Protein AF-A0A8D2LDP9-F1 (afdb_monomer)

Structure (mmCIF, N/CA/C/O backbone):
data_AF-A0A8D2LDP9-F1
#
_entry.id   AF-A0A8D2LDP9-F1
#
loop_
_atom_site.group_PDB
_atom_site.id
_atom_site.type_symbol
_atom_site.label_atom_id
_atom_site.label_alt_id
_atom_site.label_comp_id
_atom_site.label_asym_id
_atom_site.label_entity_id
_atom_site.label_seq_id
_atom_site.pdbx_PDB_ins_code
_atom_site.Cartn_x
_atom_site.Cartn_y
_atom_site.Cartn_z
_atom_site.occupancy
_atom_site.B_iso_or_equiv
_atom_site.auth_seq_id
_atom_site.auth_comp_id
_atom_site.auth_asym_id
_atom_site.auth_atom_id
_atom_site.pdbx_PDB_model_num
ATOM 1 N N . MET A 1 1 ? -21.041 -50.732 -31.479 1.00 42.28 1 MET A N 1
ATOM 2 C CA . MET A 1 1 ? -19.829 -50.685 -30.634 1.00 42.28 1 MET A CA 1
ATOM 3 C C . MET A 1 1 ? -20.111 -49.629 -29.570 1.00 42.28 1 MET A C 1
ATOM 5 O O . MET A 1 1 ? -20.142 -48.463 -29.919 1.00 42.28 1 MET A O 1
ATOM 9 N N . ALA A 1 2 ? -20.735 -49.959 -28.432 1.00 36.75 2 ALA A N 1
ATOM 10 C CA . ALA A 1 2 ? -20.134 -50.571 -27.230 1.00 36.75 2 ALA A CA 1
ATOM 11 C C . ALA A 1 2 ? -18.857 -49.814 -26.808 1.00 36.75 2 ALA A C 1
ATOM 13 O O . ALA A 1 2 ? -17.937 -49.764 -27.611 1.00 36.75 2 ALA A O 1
ATOM 14 N N . GLY A 1 3 ? -18.711 -49.204 -25.628 1.00 33.19 3 GLY A N 1
ATOM 15 C CA . GLY A 1 3 ? -19.531 -49.081 -24.415 1.00 33.19 3 GLY A CA 1
ATOM 16 C C . GLY A 1 3 ? -18.850 -48.074 -23.457 1.00 33.19 3 GLY A C 1
ATOM 17 O O . GLY A 1 3 ? -17.672 -47.798 -23.641 1.00 33.19 3 GLY A O 1
ATOM 18 N N . GLY A 1 4 ? -19.604 -47.431 -22.550 1.00 34.53 4 GLY A N 1
ATOM 19 C CA . GLY A 1 4 ? -19.414 -47.491 -21.078 1.00 34.53 4 GLY A CA 1
ATOM 20 C C . GLY A 1 4 ? -18.364 -46.499 -20.530 1.00 34.53 4 GLY A C 1
ATOM 21 O O . GLY A 1 4 ? -17.302 -46.373 -21.112 1.00 34.53 4 GLY A O 1
ATOM 22 N N . GLY A 1 5 ? -18.531 -45.742 -19.441 1.00 33.22 5 GLY A N 1
ATOM 23 C CA . GLY A 1 5 ? -19.572 -45.559 -18.417 1.00 33.22 5 GLY A CA 1
ATOM 24 C C . GLY A 1 5 ? -19.411 -44.138 -17.819 1.00 33.22 5 GLY A C 1
ATOM 25 O O . GLY A 1 5 ? -18.361 -43.525 -17.965 1.00 33.22 5 GLY A O 1
ATOM 26 N N . ALA A 1 6 ? -20.475 -43.450 -17.405 1.00 35.66 6 ALA A N 1
ATOM 27 C CA . ALA A 1 6 ? -21.166 -43.533 -16.112 1.00 35.66 6 ALA A CA 1
ATOM 28 C C . ALA A 1 6 ? -20.371 -42.983 -14.904 1.00 35.66 6 ALA A C 1
ATOM 30 O O . ALA A 1 6 ? -19.583 -43.696 -14.295 1.00 35.66 6 ALA A O 1
ATOM 31 N N . CYS A 1 7 ? -20.721 -41.766 -14.474 1.00 30.25 7 CYS A N 1
ATOM 32 C CA . CYS A 1 7 ? -21.091 -41.490 -13.083 1.00 30.25 7 CYS A CA 1
ATOM 33 C C . CYS A 1 7 ? -22.123 -40.344 -13.041 1.00 30.25 7 CYS A C 1
ATOM 35 O O . CYS A 1 7 ? -21.885 -39.222 -13.477 1.00 30.25 7 CYS A O 1
ATOM 37 N N . SER A 1 8 ? -23.320 -40.685 -12.565 1.00 32.53 8 SER A N 1
ATOM 38 C CA . SER A 1 8 ? -24.413 -39.782 -12.214 1.00 32.53 8 SER A CA 1
ATOM 39 C C . SER A 1 8 ? -24.515 -39.720 -10.697 1.00 32.53 8 SER A C 1
ATOM 41 O O . SER A 1 8 ? -24.432 -40.761 -10.053 1.00 32.53 8 SER A O 1
ATOM 43 N N . LEU A 1 9 ? -24.825 -38.546 -10.154 1.00 32.62 9 LEU A N 1
ATOM 44 C CA . LEU A 1 9 ? -25.677 -38.412 -8.973 1.00 32.62 9 LEU A CA 1
ATOM 45 C C . LEU A 1 9 ? -26.459 -37.092 -9.097 1.00 32.62 9 LEU A C 1
ATOM 47 O O . LEU A 1 9 ? -25.923 -36.010 -8.880 1.00 32.62 9 LEU A O 1
ATOM 51 N N . GLY A 1 10 ? -27.729 -37.201 -9.507 1.00 31.56 10 GLY A N 1
ATOM 52 C CA . GLY A 1 10 ? -28.779 -36.248 -9.119 1.00 31.56 10 GLY A CA 1
ATOM 53 C C . GLY A 1 10 ? -29.110 -36.458 -7.634 1.00 31.56 10 GLY A C 1
ATOM 54 O O . GLY A 1 10 ? -28.725 -37.468 -7.059 1.00 31.56 10 GLY A O 1
ATOM 55 N N . GLY A 1 11 ? -29.778 -35.574 -6.906 1.00 30.86 11 GLY A N 1
ATOM 56 C CA . GLY A 1 11 ? -30.789 -34.591 -7.271 1.00 30.86 11 GLY A CA 1
ATOM 57 C C . GLY A 1 11 ? -31.977 -34.799 -6.318 1.00 30.86 11 GLY A C 1
ATOM 58 O O . GLY A 1 11 ? -32.338 -35.941 -6.054 1.00 30.86 11 GLY A O 1
ATOM 59 N N . GLY A 1 12 ? -32.592 -33.716 -5.830 1.00 30.11 12 GLY A N 1
ATOM 60 C CA . GLY A 1 12 ? -33.992 -33.749 -5.375 1.00 30.11 12 GLY A CA 1
ATOM 61 C C . GLY A 1 12 ? -34.300 -33.498 -3.890 1.00 30.11 12 GLY A C 1
ATOM 62 O O . GLY A 1 12 ? -34.233 -34.397 -3.067 1.00 30.11 12 GLY A O 1
ATOM 63 N N . SER A 1 13 ? -34.806 -32.283 -3.637 1.00 32.09 13 SER A N 1
ATOM 64 C CA . SER A 1 13 ? -36.089 -31.963 -2.967 1.00 32.09 13 SER A CA 1
ATOM 65 C C . SER A 1 13 ? -36.397 -32.371 -1.510 1.00 32.09 13 SER A C 1
ATOM 67 O O . SER A 1 13 ? -36.619 -33.539 -1.220 1.00 32.09 13 SER A O 1
ATOM 69 N N . GLY A 1 14 ? -36.745 -31.352 -0.704 1.00 28.61 14 GLY A N 1
ATOM 70 C CA . GLY A 1 14 ? -38.080 -31.263 -0.080 1.00 28.61 14 GLY A CA 1
ATOM 71 C C . GLY A 1 14 ? -38.189 -31.328 1.455 1.00 28.61 14 GLY A C 1
ATOM 72 O O . GLY A 1 14 ? -37.844 -32.330 2.058 1.00 28.61 14 GLY A O 1
ATOM 73 N N . GLY A 1 15 ? -38.842 -30.314 2.052 1.00 29.55 15 GLY A N 1
ATOM 74 C CA . GLY A 1 15 ? -39.862 -30.542 3.097 1.00 29.55 15 GLY A CA 1
ATOM 75 C C . GLY A 1 15 ? -39.549 -30.233 4.576 1.00 29.55 15 GLY A C 1
ATOM 76 O O . GLY A 1 15 ? -39.053 -31.081 5.294 1.00 29.55 15 GLY A O 1
ATOM 77 N N . ARG A 1 16 ? -39.979 -29.039 5.020 1.00 32.06 16 ARG A N 1
ATOM 78 C CA . ARG A 1 16 ? -40.753 -28.675 6.243 1.00 32.06 16 ARG A CA 1
ATOM 79 C C . ARG A 1 16 ? -40.551 -29.403 7.606 1.00 32.06 16 ARG A C 1
ATOM 81 O O . ARG A 1 16 ? -40.815 -30.589 7.718 1.00 32.06 16 ARG A O 1
ATOM 88 N N . ALA A 1 17 ? -40.452 -28.554 8.648 1.00 27.98 17 ALA A N 1
ATOM 89 C CA . ALA A 1 17 ? -41.239 -28.517 9.910 1.00 27.98 17 ALA A CA 1
ATOM 90 C C . ALA A 1 17 ? -40.575 -28.865 11.273 1.00 27.98 17 ALA A C 1
ATOM 92 O O . ALA A 1 17 ? -40.079 -29.959 11.482 1.00 27.98 17 ALA A O 1
ATOM 93 N N . PHE A 1 18 ? -40.743 -27.897 12.195 1.00 29.69 18 PHE A N 1
ATOM 94 C CA . PHE A 1 18 ? -41.050 -27.942 13.644 1.00 29.69 18 PHE A CA 1
ATOM 95 C C . PHE A 1 18 ? -40.178 -28.690 14.679 1.00 29.69 18 PHE A C 1
ATOM 97 O O . PHE A 1 18 ? -39.979 -29.894 14.619 1.00 29.69 18 PHE A O 1
ATOM 104 N N . GLY A 1 19 ? -39.848 -27.938 15.744 1.00 27.55 19 GLY A N 1
ATOM 105 C CA . GLY A 1 19 ? -39.344 -28.369 17.060 1.00 27.55 19 GLY A CA 1
ATOM 106 C C . GLY A 1 19 ? -38.209 -27.435 17.515 1.00 27.55 19 GLY A C 1
ATOM 107 O O . GLY A 1 19 ? -37.170 -27.419 16.879 1.00 27.55 19 GLY A O 1
ATOM 108 N N . GLY A 1 20 ? -38.296 -26.553 18.513 1.00 30.66 20 GLY A N 1
ATOM 109 C CA . GLY A 1 20 ? -39.202 -26.459 19.653 1.00 30.66 20 GLY A CA 1
ATOM 110 C C . GLY A 1 20 ? -38.498 -26.880 20.949 1.00 30.66 20 GLY A C 1
ATOM 111 O O . GLY A 1 20 ? -38.783 -27.965 21.427 1.00 30.66 20 GLY A O 1
ATOM 112 N N . SER A 1 21 ? -37.606 -26.039 21.493 1.00 30.47 21 SER A N 1
ATOM 113 C CA . SER A 1 21 ? -37.210 -25.983 22.923 1.00 30.47 21 SER A CA 1
ATOM 114 C C . SER A 1 21 ? -36.199 -24.833 23.110 1.00 30.47 21 SER A C 1
ATOM 116 O O . SER A 1 21 ? -35.116 -24.878 22.538 1.00 30.47 21 SER A O 1
ATOM 118 N N . SER A 1 22 ? -36.580 -23.664 23.634 1.00 30.52 22 SER A N 1
ATOM 119 C CA . SER A 1 22 ? -36.646 -23.303 25.064 1.00 30.52 22 SER A CA 1
ATOM 120 C C . SER A 1 22 ? -35.292 -23.361 25.786 1.00 30.52 22 SER A C 1
ATOM 122 O O . SER A 1 22 ? -34.805 -24.435 26.119 1.00 30.52 22 SER A O 1
ATOM 124 N N . GLY A 1 23 ? -34.743 -22.180 26.076 1.00 29.31 23 GLY A N 1
ATOM 125 C CA . GLY A 1 23 ? -33.589 -21.960 26.945 1.00 29.31 23 GLY A CA 1
ATOM 126 C C . GLY A 1 23 ? -33.384 -20.459 27.133 1.00 29.31 23 GLY A C 1
ATOM 127 O O . GLY A 1 23 ? -32.741 -19.812 26.315 1.00 29.31 23 GLY A O 1
ATOM 128 N N . ALA A 1 24 ? -34.039 -19.906 28.150 1.00 29.83 24 ALA A N 1
ATOM 129 C CA . ALA A 1 24 ? -34.006 -18.503 28.535 1.00 29.83 24 ALA A CA 1
ATOM 130 C C . ALA A 1 24 ? -32.914 -18.245 29.583 1.00 29.83 24 ALA A C 1
ATOM 132 O O . ALA A 1 24 ? -32.784 -19.045 30.501 1.00 29.83 24 ALA A O 1
ATOM 133 N N . SER A 1 25 ? -32.224 -17.106 29.474 1.00 28.55 25 SER A N 1
ATOM 134 C CA . SER A 1 25 ? -31.775 -16.220 30.572 1.00 28.55 25 SER A CA 1
ATOM 135 C C . SER A 1 25 ? -30.869 -15.146 29.944 1.00 28.55 25 SER A C 1
ATOM 137 O O . SER A 1 25 ? -29.875 -15.500 29.323 1.00 28.55 25 SER A O 1
ATOM 139 N N . ALA A 1 26 ? -31.271 -13.879 29.818 1.00 30.02 26 ALA A N 1
ATOM 140 C CA . ALA A 1 26 ? -31.502 -12.861 30.855 1.00 30.02 26 ALA A CA 1
ATOM 141 C C . ALA A 1 26 ? -30.201 -12.184 31.337 1.00 30.02 26 ALA A C 1
ATOM 143 O O . ALA A 1 26 ? -29.278 -12.861 31.772 1.00 30.02 26 ALA A O 1
ATOM 144 N N . GLY A 1 27 ? -30.210 -10.844 31.300 1.00 27.73 27 GLY A N 1
ATOM 145 C CA . GLY A 1 27 ? -29.204 -9.927 31.855 1.00 27.73 27 GLY A CA 1
ATOM 146 C C . GLY A 1 27 ? -28.415 -9.217 30.750 1.00 27.73 27 GLY A C 1
ATOM 147 O O . GLY A 1 27 ? -27.640 -9.869 30.068 1.00 27.73 27 GLY A O 1
ATOM 148 N N . GLY A 1 28 ? -28.610 -7.929 30.470 1.00 29.77 28 GLY A N 1
ATOM 149 C CA . GLY A 1 28 ? -28.935 -6.831 31.379 1.00 29.77 28 GLY A CA 1
ATOM 150 C C . GLY A 1 28 ? -27.852 -5.755 31.240 1.00 29.77 28 GLY A C 1
ATOM 151 O O . GLY A 1 28 ? -26.738 -5.934 31.723 1.00 29.77 28 GLY A O 1
ATOM 152 N N . GLY A 1 29 ? -28.169 -4.665 30.543 1.00 30.08 29 GLY A N 1
ATOM 153 C CA . GLY A 1 29 ? -27.228 -3.636 30.100 1.00 30.08 29 GLY A CA 1
ATOM 154 C C . GLY A 1 29 ? -26.770 -2.666 31.196 1.00 30.08 29 GLY A C 1
ATOM 155 O O . GLY A 1 29 ? -27.165 -2.774 32.353 1.00 30.08 29 GLY A O 1
ATOM 156 N N . ARG A 1 30 ? -26.002 -1.633 30.817 1.00 33.34 30 ARG A N 1
ATOM 157 C CA . ARG A 1 30 ? -26.515 -0.255 30.655 1.00 33.34 30 ARG A CA 1
ATOM 158 C C . ARG A 1 30 ? -25.409 0.817 30.477 1.00 33.34 30 ARG A C 1
ATOM 160 O O . ARG A 1 30 ? -24.516 0.934 31.299 1.00 33.34 30 ARG A O 1
ATOM 167 N N . TRP A 1 31 ? -25.570 1.601 29.401 1.00 29.14 31 TRP A N 1
ATOM 168 C CA . TRP A 1 31 ? -25.436 3.062 29.178 1.00 29.14 31 TRP A CA 1
ATOM 169 C C . TRP A 1 31 ? -24.384 3.916 29.917 1.00 29.14 31 TRP A C 1
ATOM 171 O O . TRP A 1 31 ? -24.396 4.001 31.139 1.00 29.14 31 TRP A O 1
ATOM 181 N N . ALA A 1 32 ? -23.685 4.770 29.150 1.00 29.88 32 ALA A N 1
ATOM 182 C CA . ALA A 1 32 ? -23.573 6.207 29.445 1.00 29.88 32 ALA A CA 1
ATOM 183 C C . ALA A 1 32 ? -23.193 7.028 28.193 1.00 29.88 32 ALA A C 1
ATOM 185 O O . ALA A 1 32 ? -22.227 6.729 27.495 1.00 29.88 32 ALA A O 1
ATOM 186 N N . SER A 1 33 ? -23.977 8.076 27.945 1.00 32.22 33 SER A N 1
ATOM 187 C CA . SER A 1 33 ? -23.818 9.092 26.903 1.00 32.22 33 SER A CA 1
ATOM 188 C C . SER A 1 33 ? -22.692 10.085 27.211 1.00 32.22 33 SER A C 1
ATOM 190 O O . SER A 1 33 ? -22.495 10.468 28.362 1.00 32.22 33 SER A O 1
ATOM 192 N N . GLY A 1 34 ? -22.052 10.614 26.168 1.00 28.28 34 GLY A N 1
ATOM 193 C CA . GLY A 1 34 ? -21.175 11.782 26.256 1.00 28.28 34 GLY A CA 1
ATOM 194 C C . GLY A 1 34 ? -20.928 12.374 24.873 1.00 28.28 34 GLY A C 1
ATOM 195 O O . GLY A 1 34 ? -20.163 11.824 24.089 1.00 28.28 34 GLY A O 1
ATOM 196 N N . GLY A 1 35 ? -21.622 13.468 24.558 1.00 30.05 35 GLY A N 1
ATOM 197 C CA . GLY A 1 35 ? -21.450 14.207 23.314 1.00 30.05 35 GLY A CA 1
ATOM 198 C C . GLY A 1 35 ? -20.099 14.919 23.244 1.00 30.05 35 GLY A C 1
ATOM 199 O O . GLY A 1 35 ? -19.617 15.470 24.230 1.00 30.05 35 GLY A O 1
ATOM 200 N N . GLY A 1 36 ? -19.527 14.947 22.044 1.00 25.94 36 GLY A N 1
ATOM 201 C CA . GLY A 1 36 ? -18.333 15.710 21.714 1.00 25.94 36 GLY A CA 1
ATOM 202 C C . GLY A 1 36 ? -18.255 15.897 20.207 1.00 25.94 36 GLY A C 1
ATOM 203 O O . GLY A 1 36 ? -17.849 14.998 19.481 1.00 25.94 36 GLY A O 1
ATOM 204 N N . MET A 1 37 ? -18.690 17.064 19.735 1.00 33.03 37 MET A N 1
ATOM 205 C CA . MET A 1 37 ? -18.401 17.538 18.386 1.00 33.03 37 MET A CA 1
ATOM 206 C C . MET A 1 37 ? -16.898 17.803 18.276 1.00 33.03 37 MET A C 1
ATOM 208 O O . MET A 1 37 ? -16.369 18.661 18.979 1.00 33.03 37 MET A O 1
ATOM 212 N N . CYS A 1 38 ? -16.227 17.127 17.350 1.00 29.89 38 CYS A N 1
ATOM 213 C CA . CYS A 1 38 ? -14.958 17.579 16.795 1.00 29.89 38 CYS A CA 1
ATOM 214 C C . CYS A 1 38 ? -14.893 17.205 15.310 1.00 29.89 38 CYS A C 1
ATOM 216 O O . CYS A 1 38 ? -14.660 16.068 14.913 1.00 29.89 38 CYS A O 1
ATOM 218 N N . SER A 1 39 ? -15.126 18.214 14.475 1.00 35.44 39 SER A N 1
ATOM 219 C CA . SER A 1 39 ? -14.756 18.209 13.068 1.00 35.44 39 SER A CA 1
ATOM 220 C C . SER A 1 39 ? -13.235 18.146 12.963 1.00 35.44 39 SER A C 1
ATOM 222 O O . SER A 1 39 ? -12.569 19.131 13.269 1.00 35.44 39 SER A O 1
ATOM 224 N N . PHE A 1 40 ? -12.679 17.024 12.513 1.00 28.59 40 PHE A N 1
ATOM 225 C CA . PHE A 1 40 ? -11.347 16.995 11.911 1.00 28.59 40 PHE A CA 1
ATOM 226 C C . PHE A 1 40 ? -11.145 15.711 11.105 1.00 28.59 40 PHE A C 1
ATOM 228 O O . PHE A 1 40 ? -10.919 14.639 11.659 1.00 28.59 40 PHE A O 1
ATOM 235 N N . SER A 1 41 ? -11.198 15.825 9.781 1.00 28.97 41 SER A N 1
ATOM 236 C CA . SER A 1 41 ? -10.343 15.050 8.871 1.00 28.97 41 SER A CA 1
ATOM 237 C C . SER A 1 41 ? -10.414 15.698 7.491 1.00 28.97 41 SER A C 1
ATOM 239 O O . SER A 1 41 ? -11.183 15.312 6.618 1.00 28.97 41 SER A O 1
ATOM 241 N N . GLY A 1 42 ? -9.607 16.744 7.307 1.00 31.08 42 GLY A N 1
ATOM 242 C CA . GLY A 1 42 ? -9.152 17.130 5.980 1.00 31.08 42 GLY A CA 1
ATOM 243 C C . GLY A 1 42 ? -8.153 16.082 5.510 1.00 31.08 42 GLY A C 1
ATOM 244 O O . GLY A 1 42 ? -6.962 16.190 5.790 1.00 31.08 42 GLY A O 1
ATOM 245 N N . THR A 1 43 ? -8.639 15.041 4.842 1.00 32.31 43 THR A N 1
ATOM 246 C CA . THR A 1 43 ? -7.790 14.088 4.130 1.00 32.31 43 THR A CA 1
ATOM 247 C C . THR A 1 43 ? -7.544 14.618 2.723 1.00 32.31 43 THR A C 1
ATOM 249 O O . THR A 1 43 ? -8.412 14.562 1.861 1.00 32.31 43 THR A O 1
ATOM 252 N N . SER A 1 44 ? -6.356 15.193 2.544 1.00 34.66 44 SER A N 1
ATOM 253 C CA . SER A 1 44 ? -5.502 15.045 1.360 1.00 34.66 44 SER A CA 1
ATOM 254 C C . SER A 1 44 ? -6.189 14.757 0.014 1.00 34.66 44 SER A C 1
ATOM 256 O O . SER A 1 44 ? -6.217 13.616 -0.441 1.00 34.66 44 SER A O 1
ATOM 258 N N . GLU A 1 45 ? -6.589 15.808 -0.699 1.00 29.34 45 GLU A N 1
ATOM 259 C CA . GLU A 1 45 ? -6.597 15.791 -2.165 1.00 29.34 45 GLU A CA 1
ATOM 260 C C . GLU A 1 45 ? -5.320 16.469 -2.680 1.00 29.34 45 GLU A C 1
ATOM 262 O O . GLU A 1 45 ? -5.321 17.593 -3.183 1.00 29.34 45 GLU A O 1
ATOM 267 N N . SER A 1 46 ? -4.186 15.777 -2.563 1.00 34.12 46 SER A N 1
ATOM 268 C CA . SER A 1 46 ? -3.033 16.055 -3.420 1.00 34.12 46 SER A CA 1
ATOM 269 C C . SER A 1 46 ? -3.325 15.461 -4.794 1.00 34.12 46 SER A C 1
ATOM 271 O O . SER A 1 46 ? -3.013 14.318 -5.115 1.00 34.12 46 SER A O 1
ATOM 273 N N . ARG A 1 47 ? -3.981 16.293 -5.600 1.00 30.73 47 ARG A N 1
ATOM 274 C CA . ARG A 1 47 ? -4.135 16.176 -7.044 1.00 30.73 47 ARG A CA 1
ATOM 275 C C . ARG A 1 47 ? -2.770 15.924 -7.697 1.00 30.73 47 ARG A C 1
ATOM 277 O O . ARG A 1 47 ? -1.993 16.855 -7.895 1.00 30.73 47 ARG A O 1
ATOM 284 N N . TRP A 1 48 ? -2.502 14.682 -8.082 1.00 30.22 48 TRP A N 1
ATOM 285 C CA . TRP A 1 48 ? -1.420 14.358 -9.006 1.00 30.22 48 TRP A CA 1
ATOM 286 C C . TRP A 1 48 ? -1.844 14.802 -10.409 1.00 30.22 48 TRP A C 1
ATOM 288 O O . TRP A 1 48 ? -2.551 14.098 -11.123 1.00 30.22 48 TRP A O 1
ATOM 298 N N . GLN A 1 49 ? -1.454 16.018 -10.793 1.00 32.56 49 GLN A N 1
ATOM 299 C CA . GLN A 1 49 ? -1.401 16.411 -12.198 1.00 32.56 49 GLN A CA 1
ATOM 300 C C . GLN A 1 49 ? -0.160 15.753 -12.803 1.00 32.56 49 GLN A C 1
ATOM 302 O O . GLN A 1 49 ? 0.956 16.235 -12.624 1.00 32.56 49 GLN A O 1
ATOM 307 N N . SER A 1 50 ? -0.348 14.642 -13.517 1.00 29.95 50 SER A N 1
ATOM 308 C CA . SER A 1 50 ? 0.639 14.210 -14.499 1.00 29.95 50 SER A CA 1
ATOM 309 C C . SER A 1 50 ? 0.530 15.146 -15.699 1.00 29.95 50 SER A C 1
ATOM 311 O O . SER A 1 50 ? -0.363 15.015 -16.540 1.00 29.95 50 SER A O 1
ATOM 313 N N . SER A 1 51 ? 1.427 16.119 -15.769 1.00 31.78 51 SER A N 1
ATOM 314 C CA . SER A 1 51 ? 1.658 16.919 -16.966 1.00 31.78 51 SER A CA 1
ATOM 315 C C . SER A 1 51 ? 2.301 16.028 -18.030 1.00 31.78 51 SER A C 1
ATOM 317 O O . SER A 1 51 ? 3.517 16.009 -18.197 1.00 31.78 51 SER A O 1
ATOM 319 N N . GLY A 1 52 ? 1.482 15.253 -18.738 1.00 30.44 52 GLY A N 1
ATOM 320 C CA . GLY A 1 52 ? 1.866 14.649 -20.006 1.00 30.44 52 GLY A CA 1
ATOM 321 C C . GLY A 1 52 ? 1.948 15.749 -21.059 1.00 30.44 52 GLY A C 1
ATOM 322 O O . GLY A 1 52 ? 0.956 16.052 -21.714 1.00 30.44 52 GLY A O 1
ATOM 323 N N . MET A 1 53 ? 3.113 16.382 -21.200 1.00 31.86 53 MET A N 1
ATOM 324 C CA . MET A 1 53 ? 3.400 17.216 -22.365 1.00 31.86 53 MET A CA 1
ATOM 325 C C . MET A 1 53 ? 3.996 16.338 -23.458 1.00 31.86 53 MET A C 1
ATOM 327 O O . MET A 1 53 ? 5.143 15.903 -23.400 1.00 31.86 53 MET A O 1
ATOM 331 N N . ALA A 1 54 ? 3.131 16.070 -24.431 1.00 29.23 54 ALA A N 1
ATOM 332 C CA . ALA A 1 54 ? 3.395 15.389 -25.677 1.00 29.23 54 ALA A CA 1
ATOM 333 C C . ALA A 1 54 ? 4.597 15.995 -26.417 1.00 29.23 54 ALA A C 1
ATOM 335 O O . ALA A 1 54 ? 4.655 17.200 -26.674 1.00 29.23 54 ALA A O 1
ATOM 336 N N . CYS A 1 55 ? 5.525 15.136 -26.830 1.00 27.48 55 CYS A N 1
ATOM 337 C CA . CYS A 1 55 ? 6.422 15.438 -27.930 1.00 27.48 55 CYS A CA 1
ATOM 338 C C . CYS A 1 55 ? 5.590 15.470 -29.219 1.00 27.48 55 CYS A C 1
ATOM 340 O O . CYS A 1 55 ? 5.046 14.468 -29.678 1.00 27.48 55 CYS A O 1
ATOM 342 N N . ASN A 1 56 ? 5.451 16.666 -29.779 1.00 30.02 56 ASN A N 1
ATOM 343 C CA . ASN A 1 56 ? 4.825 16.885 -31.069 1.00 30.02 56 ASN A CA 1
ATOM 344 C C . ASN A 1 56 ? 5.796 16.370 -32.145 1.00 30.02 56 ASN A C 1
ATOM 346 O O . ASN A 1 56 ? 6.738 17.061 -32.531 1.00 30.02 56 ASN A O 1
ATOM 350 N N . ALA A 1 57 ? 5.628 15.114 -32.560 1.00 31.20 57 ALA A N 1
ATOM 351 C CA . ALA A 1 57 ? 6.330 14.559 -33.707 1.00 31.20 57 ALA A CA 1
ATOM 352 C C . ALA A 1 57 ? 5.764 15.220 -34.970 1.00 31.20 57 ALA A C 1
ATOM 354 O O . ALA A 1 57 ? 4.683 14.874 -35.446 1.00 31.20 57 ALA A O 1
ATOM 355 N N . GLY A 1 58 ? 6.489 16.213 -35.484 1.00 29.12 58 GLY A N 1
ATOM 356 C CA . GLY A 1 58 ? 6.204 16.857 -36.758 1.00 29.12 58 GLY A CA 1
ATOM 357 C C . GLY A 1 58 ? 6.326 15.861 -37.906 1.00 29.12 58 GLY A C 1
ATOM 358 O O . GLY A 1 58 ? 7.390 15.704 -38.494 1.00 29.12 58 GLY A O 1
ATOM 359 N N . GLY A 1 59 ? 5.220 15.201 -38.241 1.00 31.23 59 GLY A N 1
ATOM 360 C CA . GLY A 1 59 ? 5.028 14.569 -39.536 1.00 31.23 59 GLY A CA 1
ATOM 361 C C . GLY A 1 59 ? 4.731 15.651 -40.567 1.00 31.23 59 GLY A C 1
ATOM 362 O O . GLY A 1 59 ? 3.651 16.231 -40.565 1.00 31.23 59 GLY A O 1
ATOM 363 N N . SER A 1 60 ? 5.690 15.948 -41.442 1.00 31.33 60 SER A N 1
ATOM 364 C CA . SER A 1 60 ? 5.443 16.726 -42.659 1.00 31.33 60 SER A CA 1
ATOM 365 C C . SER A 1 60 ? 5.737 15.847 -43.863 1.00 31.33 60 SER A C 1
ATOM 367 O O . SER A 1 60 ? 6.878 15.631 -44.256 1.00 31.33 60 SER A O 1
ATOM 369 N N . SER A 1 61 ? 4.638 15.306 -44.379 1.00 27.44 61 SER A N 1
ATOM 370 C CA . SER A 1 61 ? 4.483 14.599 -45.640 1.00 27.44 61 SER A CA 1
ATOM 371 C C . SER A 1 61 ? 5.108 15.369 -46.806 1.00 27.44 61 SER A C 1
ATOM 373 O O . SER A 1 61 ? 4.827 16.554 -46.990 1.00 27.44 61 SER A O 1
ATOM 375 N N . TRP A 1 62 ? 5.875 14.676 -47.652 1.00 29.92 62 TRP A N 1
ATOM 376 C CA . TRP A 1 62 ? 6.163 15.127 -49.012 1.00 29.92 62 TRP A CA 1
ATOM 377 C C . TRP A 1 62 ? 4.850 15.173 -49.800 1.00 29.92 62 TRP A C 1
ATOM 379 O O . TRP A 1 62 ? 4.294 14.145 -50.176 1.00 29.92 62 TRP A O 1
ATOM 389 N N . GLY A 1 63 ? 4.325 16.380 -49.995 1.00 28.59 63 GLY A N 1
ATOM 390 C CA . GLY A 1 63 ? 3.210 16.660 -50.890 1.00 28.59 63 GLY A CA 1
ATOM 391 C C . GLY A 1 63 ? 3.739 17.157 -52.228 1.00 28.59 63 GLY A C 1
ATOM 392 O O . GLY A 1 63 ? 4.229 18.279 -52.330 1.00 28.59 63 GLY A O 1
ATOM 393 N N . SER A 1 64 ? 3.646 16.310 -53.249 1.00 32.22 64 SER A N 1
ATOM 394 C CA . SER A 1 64 ? 3.768 16.700 -54.650 1.00 32.22 64 SER A CA 1
ATOM 395 C C . SER A 1 64 ? 2.618 17.626 -55.045 1.00 32.22 64 SER A C 1
ATOM 397 O O . SER A 1 64 ? 1.459 17.326 -54.770 1.00 32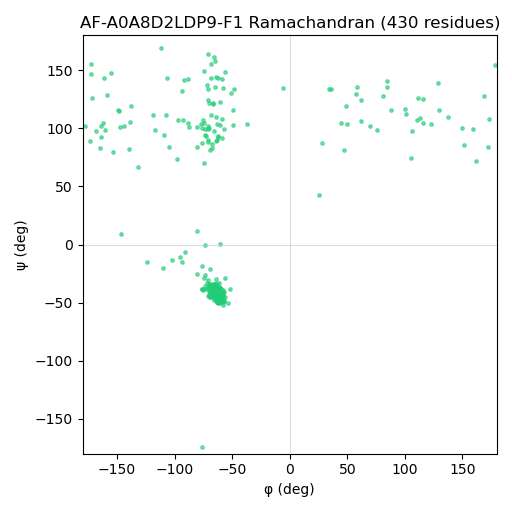.22 64 SER A O 1
ATOM 399 N N . GLY A 1 65 ? 2.929 18.708 -55.758 1.00 28.59 65 GLY A N 1
ATOM 400 C CA . GLY A 1 65 ? 1.928 19.480 -56.489 1.00 28.59 65 GLY A CA 1
ATOM 401 C C . GLY A 1 65 ? 2.262 20.959 -56.616 1.00 28.59 65 GLY A C 1
ATOM 402 O O . GLY A 1 65 ? 1.991 21.727 -55.705 1.00 28.59 65 GLY A O 1
ATOM 403 N N . ALA A 1 66 ? 2.779 21.360 -57.777 1.00 30.59 66 ALA A N 1
ATOM 404 C CA . ALA A 1 66 ? 2.484 22.656 -58.389 1.00 30.59 66 ALA A CA 1
ATOM 405 C C . ALA A 1 66 ? 3.004 22.647 -59.830 1.00 30.59 66 ALA A C 1
ATOM 407 O O . ALA A 1 66 ? 4.185 22.864 -60.089 1.00 30.59 66 ALA A O 1
ATOM 408 N N . GLY A 1 67 ? 2.101 22.371 -60.769 1.00 29.48 67 GLY A N 1
ATOM 409 C CA . GLY A 1 67 ? 2.303 22.735 -62.162 1.00 29.48 67 GLY A CA 1
ATOM 410 C C . GLY A 1 67 ? 2.161 24.244 -62.323 1.00 29.48 67 GLY A C 1
ATOM 411 O O . GLY A 1 67 ? 1.242 24.834 -61.764 1.00 29.48 67 GLY A O 1
ATOM 412 N N . TRP A 1 68 ? 3.051 24.838 -63.111 1.00 32.28 68 TRP A N 1
ATOM 413 C CA . TRP A 1 68 ? 2.864 26.145 -63.731 1.00 32.28 68 TRP A CA 1
ATOM 414 C C . TRP A 1 68 ? 3.376 26.054 -65.164 1.00 32.28 68 TRP A C 1
ATOM 416 O O . TRP A 1 68 ? 4.532 25.717 -65.409 1.00 32.28 68 TRP A O 1
ATOM 426 N N . GLY A 1 69 ? 2.464 26.293 -66.103 1.00 29.41 69 GLY A N 1
ATOM 427 C CA . GLY A 1 69 ? 2.758 26.424 -67.519 1.00 29.41 69 GLY A CA 1
ATOM 428 C C . GLY A 1 69 ? 3.095 27.866 -67.890 1.00 29.41 69 GLY A C 1
ATOM 429 O O . GLY A 1 69 ? 2.485 28.804 -67.389 1.00 29.41 69 GLY A O 1
ATOM 430 N N . ALA A 1 70 ? 4.051 27.998 -68.802 1.00 32.06 70 ALA A N 1
ATOM 431 C CA . ALA A 1 70 ? 4.270 29.078 -69.766 1.00 32.06 70 ALA A CA 1
ATOM 432 C C . ALA A 1 70 ? 5.398 28.540 -70.674 1.00 32.06 70 ALA A C 1
ATOM 434 O O . ALA A 1 70 ? 6.384 28.030 -70.161 1.00 32.06 70 ALA A O 1
ATOM 435 N N . GLY A 1 71 ? 5.319 28.462 -71.999 1.00 27.97 71 GLY A N 1
ATOM 436 C CA . GLY A 1 71 ? 4.681 29.357 -72.952 1.00 27.97 71 GLY A CA 1
ATOM 437 C C . GLY A 1 71 ? 5.792 30.001 -73.791 1.00 27.97 71 GLY A C 1
ATOM 438 O O . GLY A 1 71 ? 6.520 30.838 -73.274 1.00 27.97 71 GLY A O 1
ATOM 439 N N . GLY A 1 72 ? 5.905 29.607 -75.067 1.00 30.59 72 GLY A N 1
ATOM 440 C CA . GLY A 1 72 ? 6.833 30.163 -76.073 1.00 30.59 72 GLY A CA 1
ATOM 441 C C . GLY A 1 72 ? 8.080 29.287 -76.275 1.00 30.59 72 GLY A C 1
ATOM 442 O O . GLY A 1 72 ? 8.819 29.055 -75.334 1.00 30.59 72 GLY A O 1
ATOM 443 N N . GLY A 1 73 ? 8.371 28.687 -77.431 1.00 28.61 73 GLY A N 1
ATOM 444 C CA . GLY A 1 73 ? 8.076 29.082 -78.808 1.00 28.61 73 GLY A CA 1
ATOM 445 C C . GLY A 1 73 ? 9.336 29.706 -79.412 1.00 28.61 73 GLY A C 1
ATOM 446 O O . GLY A 1 73 ? 9.731 30.779 -78.978 1.00 28.61 73 GLY A O 1
ATOM 447 N N . GLY A 1 74 ? 9.962 29.056 -80.399 1.00 31.38 74 GLY A N 1
ATOM 448 C CA . GLY A 1 74 ? 11.038 29.691 -81.169 1.00 31.38 74 GLY A CA 1
ATOM 449 C C . GLY A 1 74 ? 12.080 28.741 -81.740 1.00 31.38 74 GLY A C 1
ATOM 450 O O . GLY A 1 74 ? 13.133 28.530 -81.154 1.00 31.38 74 GLY A O 1
ATOM 451 N N . SER A 1 75 ? 11.770 28.206 -82.915 1.00 30.73 75 SER A N 1
ATOM 452 C CA . SER A 1 75 ? 12.714 27.634 -83.873 1.00 30.73 75 SER A CA 1
ATOM 453 C C . SER A 1 75 ? 13.763 28.668 -84.309 1.00 30.73 75 SER A C 1
ATOM 455 O O . SER A 1 75 ? 13.407 29.817 -84.552 1.00 30.73 75 SER A O 1
ATOM 457 N N . PHE A 1 76 ? 15.012 28.238 -84.498 1.00 30.86 76 PHE A N 1
ATOM 458 C CA . PHE A 1 76 ? 15.894 28.792 -85.528 1.00 30.86 76 PHE A CA 1
ATOM 459 C C . PHE A 1 76 ? 16.670 27.647 -86.187 1.00 30.86 76 PHE A C 1
ATOM 461 O O . PHE A 1 76 ? 17.577 27.059 -85.603 1.00 30.86 76 PHE A O 1
ATOM 468 N N . GLY A 1 77 ? 16.257 27.319 -87.409 1.00 31.64 77 GLY A N 1
ATOM 469 C CA . GLY A 1 77 ? 17.082 26.677 -88.426 1.00 31.64 77 GLY A CA 1
ATOM 470 C C . GLY A 1 77 ? 17.334 27.654 -89.582 1.00 31.64 77 GLY A C 1
ATOM 471 O O . GLY A 1 77 ? 16.685 28.696 -89.665 1.00 31.64 77 GLY A O 1
ATOM 472 N N . GLY A 1 78 ? 18.249 27.280 -90.479 1.00 30.08 78 GLY A N 1
ATOM 473 C CA . GLY A 1 78 ? 18.591 27.976 -91.734 1.00 30.08 78 GLY A CA 1
ATOM 474 C C . GLY A 1 78 ? 20.107 28.167 -91.821 1.00 30.08 78 GLY A C 1
ATOM 475 O O . GLY A 1 78 ? 20.682 28.769 -90.926 1.00 30.08 78 GLY A O 1
ATOM 476 N N . PHE A 1 79 ? 20.884 27.597 -92.746 1.00 28.38 79 PHE A N 1
ATOM 477 C CA . PHE A 1 79 ? 20.731 27.239 -94.168 1.00 28.38 79 PHE A CA 1
ATOM 478 C C . PHE A 1 79 ? 20.400 28.401 -95.117 1.00 28.38 79 PHE A C 1
ATOM 480 O O . PHE A 1 79 ? 19.475 29.166 -94.857 1.00 28.38 79 PHE A O 1
ATOM 487 N N . SER A 1 80 ? 21.106 28.394 -96.263 1.00 31.91 80 SER A N 1
ATOM 488 C CA . SER A 1 80 ? 21.073 29.263 -97.464 1.00 31.91 80 SER A CA 1
ATOM 489 C C . SER A 1 80 ? 21.914 30.556 -97.368 1.00 31.91 80 SER A C 1
ATOM 491 O O . SER A 1 80 ? 21.998 31.150 -96.307 1.00 31.91 80 SER A O 1
ATOM 493 N N . SER A 1 81 ? 22.628 31.029 -98.399 1.00 31.66 81 SER A N 1
ATOM 494 C CA . SER A 1 81 ? 22.428 30.876 -99.844 1.00 31.66 81 SER A CA 1
ATOM 495 C C . SER A 1 81 ? 23.705 31.184 -100.657 1.00 31.66 81 SER A C 1
ATOM 497 O O . SER A 1 81 ? 24.454 32.094 -100.324 1.00 31.66 81 SER A O 1
ATOM 499 N N . PHE A 1 82 ? 23.874 30.404 -101.728 1.00 29.36 82 PHE A N 1
ATOM 500 C CA . PHE A 1 82 ? 24.423 30.684 -103.066 1.00 29.36 82 PHE A CA 1
ATOM 501 C C . PHE A 1 82 ? 24.790 32.135 -103.438 1.00 29.36 82 PHE A C 1
ATOM 503 O O . PHE A 1 82 ? 23.932 33.010 -103.359 1.00 29.36 82 PHE A O 1
ATOM 510 N N . GLU A 1 83 ? 25.972 32.312 -104.045 1.00 35.25 83 GLU A N 1
ATOM 511 C CA . GLU A 1 83 ? 26.129 33.168 -105.232 1.00 35.25 83 GLU A CA 1
ATOM 512 C C . GLU A 1 83 ? 27.251 32.639 -106.150 1.00 35.25 83 GLU A C 1
ATOM 514 O O . GLU A 1 83 ? 28.421 32.560 -105.777 1.00 35.25 83 GLU A O 1
ATOM 519 N N . SER A 1 84 ? 26.851 32.209 -107.350 1.00 37.41 84 SER A N 1
ATOM 520 C CA . SER A 1 84 ? 27.724 31.874 -108.476 1.00 37.41 84 SER A CA 1
ATOM 521 C C . SER A 1 84 ? 28.355 33.129 -109.077 1.00 37.41 84 SER A C 1
ATOM 523 O O . SER A 1 84 ? 27.644 34.066 -109.421 1.00 37.41 84 SER A O 1
ATOM 525 N N . GLY A 1 85 ? 29.664 33.072 -109.329 1.00 35.59 85 GLY A N 1
ATOM 526 C CA . GLY A 1 85 ? 30.407 34.052 -110.120 1.00 35.59 85 GLY A CA 1
ATOM 527 C C . GLY A 1 85 ? 31.654 33.433 -110.757 1.00 35.59 85 GLY A C 1
ATOM 528 O O . GLY A 1 85 ? 32.745 33.548 -110.225 1.00 35.59 85 GLY A O 1
ATOM 529 N N . GLU A 1 86 ? 31.439 32.714 -111.859 1.00 36.28 86 GLU A N 1
ATOM 530 C CA . GLU A 1 86 ? 32.238 32.757 -113.095 1.00 36.28 86 GLU A CA 1
ATOM 531 C C . GLU A 1 86 ? 33.787 32.643 -113.047 1.00 36.28 86 GLU A C 1
ATOM 533 O O . GLU A 1 86 ? 34.512 33.606 -112.838 1.00 36.28 86 GLU A O 1
ATOM 538 N N . GLY A 1 87 ? 34.280 31.449 -113.412 1.00 39.62 87 GLY A N 1
ATOM 539 C CA . GLY A 1 87 ? 35.326 31.259 -114.433 1.00 39.62 87 GLY A CA 1
ATOM 540 C C . GLY A 1 87 ? 36.793 31.581 -114.100 1.00 39.62 87 GLY A C 1
ATOM 541 O O . GLY A 1 87 ? 37.251 32.695 -114.325 1.00 39.62 87 GLY A O 1
ATOM 542 N N . GLY A 1 88 ? 37.594 30.555 -113.765 1.00 39.31 88 GLY A N 1
ATOM 543 C CA . GLY A 1 88 ? 39.062 30.665 -113.836 1.00 39.31 88 GLY A CA 1
ATOM 544 C C . GLY A 1 88 ? 39.893 29.508 -113.255 1.00 39.31 88 GLY A C 1
ATOM 545 O O . GLY A 1 88 ? 40.378 29.604 -112.139 1.00 39.31 88 GLY A O 1
ATOM 546 N N . ILE A 1 89 ? 40.114 28.449 -114.046 1.00 47.97 89 ILE A N 1
ATOM 547 C CA . ILE A 1 89 ? 41.354 27.632 -114.121 1.00 47.97 89 ILE A CA 1
ATOM 548 C C . ILE A 1 89 ? 41.998 27.163 -112.780 1.00 47.97 89 ILE A C 1
ATOM 550 O O . ILE A 1 89 ? 42.981 27.706 -112.286 1.00 47.97 89 ILE A O 1
ATOM 554 N N . LEU A 1 90 ? 41.448 26.080 -112.219 1.00 49.16 90 LEU A N 1
ATOM 555 C CA . LEU A 1 90 ? 42.097 24.827 -111.755 1.00 49.16 90 LEU A CA 1
ATOM 556 C C . LEU A 1 90 ? 43.595 24.822 -111.330 1.00 49.16 90 LEU A C 1
ATOM 558 O O . LEU A 1 90 ? 44.320 23.883 -111.647 1.00 49.16 90 LEU A O 1
ATOM 562 N N . THR A 1 91 ? 44.062 25.824 -110.573 1.00 51.22 91 THR A N 1
ATOM 563 C CA . THR A 1 91 ? 45.379 25.791 -109.882 1.00 51.22 91 THR A CA 1
ATOM 564 C C . THR A 1 91 ? 45.402 26.527 -108.524 1.00 51.22 91 THR A C 1
ATOM 566 O O . THR A 1 91 ? 46.471 26.730 -107.949 1.00 51.22 91 THR A O 1
ATOM 569 N N . GLY A 1 92 ? 44.235 26.946 -108.006 1.00 51.66 92 GLY A N 1
ATOM 570 C CA . GLY A 1 92 ? 44.094 27.763 -106.786 1.00 51.66 92 GLY A CA 1
ATOM 571 C C . GLY A 1 92 ? 43.481 27.063 -105.561 1.00 51.66 92 GLY A C 1
ATOM 572 O O . GLY A 1 92 ? 43.732 27.504 -104.441 1.00 51.66 92 GLY A O 1
ATOM 573 N N . ASP A 1 93 ? 42.747 25.959 -105.738 1.00 57.84 93 ASP A N 1
ATOM 574 C CA . ASP A 1 93 ? 41.992 25.316 -104.645 1.00 57.84 93 ASP A CA 1
ATOM 575 C C . ASP A 1 93 ? 42.888 24.679 -103.571 1.00 57.84 93 ASP A C 1
ATOM 577 O O . ASP A 1 93 ? 42.642 24.828 -102.375 1.00 57.84 93 ASP A O 1
ATOM 581 N N . GLU A 1 94 ? 43.977 24.015 -103.957 1.00 60.69 94 GLU A N 1
ATOM 582 C CA . GLU A 1 94 ? 44.860 23.321 -103.006 1.00 60.69 94 GLU A CA 1
ATOM 583 C C . GLU A 1 94 ? 45.692 24.300 -102.158 1.00 60.69 94 GLU A C 1
ATOM 585 O O . GLU A 1 94 ? 45.936 24.093 -100.970 1.00 60.69 94 GLU A O 1
ATOM 590 N N . LYS A 1 95 ? 46.075 25.442 -102.739 1.00 72.38 95 LYS A N 1
ATOM 591 C CA . LYS A 1 95 ? 46.825 26.482 -102.026 1.00 72.38 95 LYS A CA 1
ATOM 592 C C . LYS A 1 95 ? 45.929 27.289 -101.086 1.00 72.38 95 LYS A C 1
ATOM 594 O O . LYS A 1 95 ? 46.366 27.630 -99.990 1.00 72.38 95 LYS A O 1
ATOM 599 N N . GLN A 1 96 ? 44.691 27.577 -101.487 1.00 72.12 96 GLN A N 1
ATOM 600 C CA . GLN A 1 96 ? 43.735 28.321 -100.664 1.00 72.12 96 GLN A CA 1
ATOM 601 C C . GLN A 1 96 ? 43.184 27.464 -99.512 1.00 72.12 96 GLN A C 1
ATOM 603 O O . GLN A 1 96 ? 43.024 27.963 -98.399 1.00 72.12 96 GLN A O 1
ATOM 608 N N . THR A 1 97 ? 42.985 26.161 -99.732 1.00 68.75 97 THR A N 1
ATOM 609 C CA . THR A 1 97 ? 42.666 25.207 -98.654 1.00 68.75 97 THR A CA 1
ATOM 610 C C . THR A 1 97 ? 43.830 25.040 -97.674 1.00 68.75 97 THR A C 1
ATOM 612 O O . THR A 1 97 ? 43.604 25.089 -96.465 1.00 68.75 97 THR A O 1
ATOM 615 N N . MET A 1 98 ? 45.078 24.958 -98.153 1.00 75.94 98 MET A N 1
ATOM 616 C CA . MET A 1 98 ? 46.264 24.951 -97.283 1.00 75.94 98 MET A CA 1
ATOM 617 C C . MET A 1 98 ? 46.457 26.262 -96.511 1.00 75.94 98 MET A C 1
ATOM 619 O O . MET A 1 98 ? 46.881 26.236 -95.358 1.00 75.94 98 MET A O 1
ATOM 623 N N . GLN A 1 99 ? 46.127 27.410 -97.106 1.00 81.12 99 GLN A N 1
ATOM 624 C CA . GLN A 1 99 ? 46.123 28.692 -96.396 1.00 81.12 99 GLN A CA 1
ATOM 625 C C . GLN A 1 99 ? 45.042 28.733 -95.314 1.00 81.12 99 GLN A C 1
ATOM 627 O O . GLN A 1 99 ? 45.352 29.085 -94.186 1.00 81.12 99 GLN A O 1
ATOM 632 N N . ASN A 1 100 ? 43.820 28.274 -95.600 1.00 82.25 100 ASN A N 1
ATOM 633 C CA . ASN A 1 100 ? 42.748 28.213 -94.604 1.00 82.25 100 ASN A CA 1
ATOM 634 C C . ASN A 1 100 ? 43.097 27.284 -93.425 1.00 82.25 100 ASN A C 1
ATOM 636 O O . ASN A 1 100 ? 42.851 27.622 -92.270 1.00 82.25 100 ASN A O 1
ATOM 640 N N . LEU A 1 101 ? 43.722 26.137 -93.707 1.00 83.44 101 LEU A N 1
ATOM 641 C CA . LEU A 1 101 ? 44.232 25.220 -92.686 1.00 83.44 101 LEU A CA 1
ATOM 642 C C . LEU A 1 101 ? 45.347 25.858 -91.850 1.00 83.44 101 LEU A C 1
ATOM 644 O O . LEU A 1 101 ? 45.326 25.728 -90.629 1.00 83.44 101 LEU A O 1
ATOM 648 N N . ASN A 1 102 ? 46.277 26.581 -92.479 1.00 84.19 102 ASN A N 1
ATOM 649 C CA . ASN A 1 102 ? 47.326 27.315 -91.771 1.00 84.19 102 ASN A CA 1
ATOM 650 C C . ASN A 1 102 ? 46.775 28.472 -90.930 1.00 84.19 102 ASN A C 1
ATOM 652 O O . ASN A 1 102 ? 47.205 28.630 -89.793 1.00 84.19 102 ASN A O 1
ATOM 656 N N . ASP A 1 103 ? 45.799 29.233 -91.424 1.00 84.19 103 ASP A N 1
ATOM 657 C CA . ASP A 1 103 ? 45.151 30.310 -90.663 1.00 84.19 103 ASP A CA 1
ATOM 658 C C . ASP A 1 103 ? 44.381 29.744 -89.465 1.00 84.19 103 ASP A C 1
ATOM 660 O O . ASP A 1 103 ? 44.404 30.289 -88.357 1.00 84.19 103 ASP A O 1
ATOM 664 N N . ARG A 1 104 ? 43.741 28.588 -89.653 1.00 84.75 104 ARG A N 1
ATOM 665 C CA . ARG A 1 104 ? 43.043 27.876 -88.585 1.00 84.75 104 ARG A CA 1
ATOM 666 C C . ARG A 1 104 ? 44.025 27.294 -87.569 1.00 84.75 104 ARG A C 1
ATOM 668 O O . ARG A 1 104 ? 43.769 27.410 -86.376 1.00 84.75 104 ARG A O 1
ATOM 675 N N . LEU A 1 105 ? 45.160 26.745 -88.006 1.00 87.88 105 LEU A N 1
ATOM 676 C CA . LEU A 1 105 ? 46.241 26.293 -87.126 1.00 87.88 105 LEU A CA 1
ATOM 677 C C . LEU A 1 105 ? 46.871 27.466 -86.366 1.00 87.88 105 LEU A C 1
ATOM 679 O O . LEU A 1 105 ? 47.083 27.350 -85.168 1.00 87.88 105 LEU A O 1
ATOM 683 N N . ALA A 1 106 ? 47.087 28.614 -87.008 1.00 86.62 106 ALA A N 1
ATOM 684 C CA . ALA A 1 106 ? 47.551 29.831 -86.346 1.00 86.62 106 ALA A CA 1
ATOM 685 C C . ALA A 1 106 ? 46.547 30.316 -85.288 1.00 86.62 106 ALA A C 1
ATOM 687 O O . ALA A 1 106 ? 46.942 30.686 -84.186 1.00 86.62 106 ALA A O 1
ATOM 688 N N . THR A 1 107 ? 45.246 30.230 -85.581 1.00 88.56 107 THR A N 1
ATOM 689 C CA . THR A 1 107 ? 44.181 30.539 -84.613 1.00 88.56 107 THR A CA 1
ATOM 690 C C . THR A 1 107 ? 44.158 29.531 -83.459 1.00 88.56 107 THR A C 1
ATOM 692 O O . THR A 1 107 ? 44.020 29.927 -82.305 1.00 88.56 107 THR A O 1
ATOM 695 N N . TYR A 1 108 ? 44.339 28.233 -83.729 1.00 90.69 108 TYR A N 1
ATOM 696 C CA . TYR A 1 108 ? 44.466 27.210 -82.685 1.00 90.69 108 TYR A CA 1
ATOM 697 C C . TYR A 1 108 ? 45.709 27.431 -81.820 1.00 90.69 108 TYR A C 1
ATOM 699 O O . TYR A 1 108 ? 45.594 27.374 -80.603 1.00 90.69 108 TYR A O 1
ATOM 707 N N . MET A 1 109 ? 46.860 27.741 -82.417 1.00 89.38 109 MET A N 1
ATOM 708 C CA . MET A 1 109 ? 48.089 28.066 -81.687 1.00 89.38 109 MET A CA 1
ATOM 709 C C . MET A 1 109 ? 47.908 29.319 -80.822 1.00 89.38 109 MET A C 1
ATOM 711 O O . MET A 1 109 ? 48.308 29.311 -79.663 1.00 89.38 109 MET A O 1
ATOM 715 N N . GLY A 1 110 ? 47.237 30.355 -81.338 1.00 91.88 110 GLY A N 1
ATOM 716 C CA . GLY A 1 110 ? 46.894 31.548 -80.561 1.00 91.88 110 GLY A CA 1
ATOM 717 C C . GLY A 1 110 ? 45.941 31.250 -79.399 1.00 91.88 110 GLY A C 1
ATOM 718 O O . GLY A 1 110 ? 46.140 31.747 -78.295 1.00 91.88 110 GLY A O 1
ATOM 719 N N . ASN A 1 111 ? 44.948 30.383 -79.609 1.00 90.31 111 ASN A N 1
ATOM 720 C CA . ASN A 1 111 ? 44.024 29.964 -78.553 1.00 90.31 111 ASN A CA 1
ATOM 721 C C . ASN A 1 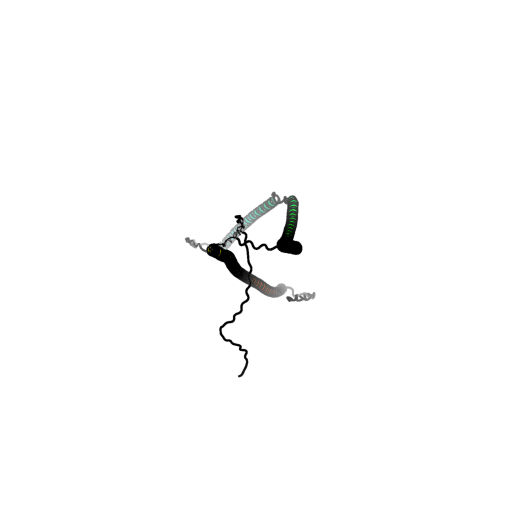111 ? 44.703 29.085 -77.493 1.00 90.31 111 ASN A C 1
ATOM 723 O O . ASN A 1 111 ? 44.388 29.215 -76.314 1.00 90.31 111 ASN A O 1
ATOM 727 N N . VAL A 1 112 ? 45.627 28.205 -77.890 1.00 93.44 112 VAL A N 1
ATOM 728 C CA . VAL A 1 112 ? 46.420 27.391 -76.956 1.00 93.44 112 VAL A CA 1
ATOM 729 C C . VAL A 1 112 ? 47.310 28.292 -76.103 1.00 93.44 112 VAL A C 1
ATOM 731 O O . VAL A 1 112 ? 47.277 28.163 -74.887 1.00 93.44 112 VAL A O 1
ATOM 734 N N . GLN A 1 113 ? 47.998 29.267 -76.703 1.00 90.94 113 GLN A N 1
ATOM 735 C CA . GLN A 1 113 ? 48.809 30.236 -75.958 1.00 90.94 113 GLN A CA 1
ATOM 736 C C . GLN A 1 113 ? 47.967 31.066 -74.979 1.00 90.94 113 GLN A C 1
ATOM 738 O O . GLN A 1 113 ? 48.339 31.209 -73.819 1.00 90.94 113 GLN A O 1
ATOM 743 N N . ALA A 1 114 ? 46.789 31.544 -75.395 1.00 93.62 114 ALA A N 1
ATOM 744 C CA . ALA A 1 114 ? 45.886 32.277 -74.505 1.00 93.62 114 ALA A CA 1
ATOM 745 C C . ALA A 1 114 ? 45.363 31.412 -73.338 1.00 93.62 114 ALA A C 1
ATOM 747 O O . ALA A 1 114 ? 45.200 31.905 -72.221 1.00 93.62 114 ALA A O 1
ATOM 748 N N . LEU A 1 115 ? 45.104 30.119 -73.575 1.00 92.31 115 LEU A N 1
ATOM 749 C CA . LEU A 1 115 ? 44.701 29.174 -72.528 1.00 92.31 115 LEU A CA 1
ATOM 750 C C . LEU A 1 115 ? 45.857 28.820 -71.585 1.00 92.31 115 LEU A C 1
ATOM 752 O O . LEU A 1 115 ? 45.630 28.688 -70.385 1.00 92.31 115 LEU A O 1
ATOM 756 N N . GLU A 1 116 ? 47.080 28.694 -72.097 1.00 92.88 116 GLU A N 1
ATOM 757 C CA . GLU A 1 116 ? 48.286 28.491 -71.289 1.00 92.88 116 GLU A CA 1
ATOM 758 C C . GLU A 1 116 ? 48.555 29.699 -70.382 1.00 92.88 116 GLU A C 1
ATOM 760 O O . GLU A 1 116 ? 48.792 29.530 -69.184 1.00 92.88 116 GLU A O 1
ATOM 765 N N . GLU A 1 117 ? 48.429 30.921 -70.908 1.00 94.00 117 GLU A N 1
ATOM 766 C CA . GLU A 1 117 ? 48.542 32.151 -70.119 1.00 94.00 117 GLU A CA 1
ATOM 767 C C . GLU A 1 117 ? 47.464 32.219 -69.027 1.00 94.00 117 GLU A C 1
ATOM 769 O O . GLU A 1 117 ? 47.791 32.437 -67.856 1.00 94.00 117 GLU A O 1
ATOM 774 N N . ALA A 1 118 ? 46.200 31.946 -69.370 1.00 93.38 118 ALA A N 1
ATOM 775 C CA . ALA A 1 118 ? 45.095 31.936 -68.411 1.00 93.38 118 ALA A CA 1
ATOM 776 C C . ALA A 1 118 ? 45.259 30.857 -67.324 1.00 93.38 118 ALA A C 1
ATOM 778 O O . ALA A 1 118 ? 45.001 31.127 -66.149 1.00 93.38 118 ALA A O 1
ATOM 779 N N . ASN A 1 119 ? 45.726 29.657 -67.684 1.00 91.31 119 ASN A N 1
ATOM 780 C CA . ASN A 1 119 ? 46.029 28.605 -66.712 1.00 91.31 119 ASN A CA 1
ATOM 781 C C . ASN A 1 119 ? 47.168 29.020 -65.777 1.00 91.31 119 ASN A C 1
ATOM 783 O O . ASN A 1 119 ? 47.024 28.881 -64.565 1.00 91.31 119 ASN A O 1
ATOM 787 N N . SER A 1 120 ? 48.244 29.612 -66.304 1.00 93.94 120 SER A N 1
ATOM 788 C CA . SER A 1 120 ? 49.358 30.092 -65.476 1.00 93.94 120 SER A CA 1
ATOM 789 C C . SER A 1 120 ? 48.928 31.184 -64.484 1.00 93.94 120 SER A C 1
ATOM 791 O O . SER A 1 120 ? 49.436 31.269 -63.364 1.00 93.94 120 SER A O 1
ATOM 793 N N . GLU A 1 121 ? 47.959 32.023 -64.864 1.00 94.94 121 GLU A N 1
ATOM 794 C CA . GLU A 1 121 ? 47.407 33.053 -63.985 1.00 94.94 121 GLU A CA 1
ATOM 795 C C . GLU A 1 121 ? 46.512 32.448 -62.891 1.00 94.94 121 GLU A C 1
ATOM 797 O O . GLU A 1 121 ? 46.540 32.898 -61.742 1.00 94.94 121 GLU A O 1
ATOM 802 N N . LEU A 1 122 ? 45.731 31.415 -63.221 1.00 93.19 122 LEU A N 1
ATOM 803 C CA . LEU A 1 122 ? 44.918 30.683 -62.249 1.00 93.19 122 LEU A CA 1
ATOM 804 C C . LEU A 1 122 ? 45.781 29.908 -61.250 1.00 93.19 122 LEU A C 1
ATOM 806 O O . LEU A 1 122 ? 45.483 29.944 -60.058 1.00 93.19 122 LEU A O 1
ATOM 810 N N . GLU A 1 123 ? 46.864 29.274 -61.700 1.00 92.38 123 GLU A N 1
ATOM 811 C CA . GLU A 1 123 ? 47.823 28.587 -60.828 1.00 92.38 123 GLU A CA 1
ATOM 812 C C . GLU A 1 123 ? 48.425 29.546 -59.796 1.00 92.38 123 GLU A C 1
ATOM 814 O O . GLU A 1 123 ? 48.370 29.268 -58.598 1.00 92.38 123 GLU A O 1
ATOM 819 N N . LYS A 1 124 ? 48.868 30.736 -60.226 1.00 94.31 124 LYS A N 1
ATOM 820 C CA . LYS A 1 124 ? 49.367 31.775 -59.307 1.00 94.31 124 LYS A CA 1
ATOM 821 C C . LYS A 1 124 ? 48.312 32.221 -58.295 1.00 94.31 124 LYS A C 1
ATOM 823 O O . LYS A 1 124 ? 48.610 32.350 -57.112 1.00 94.31 124 LYS A O 1
ATOM 828 N N . LYS A 1 125 ? 47.059 32.414 -58.724 1.00 93.31 125 LYS A N 1
ATOM 829 C CA . LYS A 1 125 ? 45.954 32.780 -57.815 1.00 93.31 125 LYS A CA 1
ATOM 830 C C . LYS A 1 125 ? 45.649 31.678 -56.797 1.00 93.31 125 LYS A C 1
ATOM 832 O O . LYS A 1 125 ? 45.291 31.987 -55.661 1.00 93.31 125 LYS A O 1
ATOM 837 N N . ILE A 1 126 ? 45.776 30.407 -57.184 1.00 89.25 126 ILE A N 1
ATOM 838 C CA . ILE A 1 126 ? 45.603 29.265 -56.277 1.00 89.25 126 ILE A CA 1
ATOM 839 C C . ILE A 1 126 ? 46.749 29.216 -55.262 1.00 89.25 126 ILE A C 1
ATOM 841 O O . ILE A 1 126 ? 46.481 29.066 -54.070 1.00 89.25 126 ILE A O 1
ATOM 845 N N . GLU A 1 127 ? 47.998 29.392 -55.698 1.00 89.06 127 GLU A N 1
ATOM 846 C CA . GLU A 1 127 ? 49.163 29.444 -54.804 1.00 89.06 127 GLU A CA 1
ATOM 847 C C . GLU A 1 127 ? 49.049 30.585 -53.787 1.00 89.06 127 GLU A C 1
ATOM 849 O O . GLU A 1 127 ? 49.153 30.347 -52.582 1.00 89.06 127 GLU A O 1
ATOM 854 N N . GLU A 1 128 ? 48.721 31.798 -54.237 1.00 89.06 128 GLU A N 1
ATOM 855 C CA . GLU A 1 128 ? 48.507 32.952 -53.356 1.00 89.06 128 GLU A CA 1
ATOM 856 C C . GLU A 1 128 ? 47.359 32.716 -52.362 1.00 89.06 128 GLU A C 1
ATOM 858 O O . GLU A 1 128 ? 47.440 33.107 -51.191 1.00 89.06 128 GLU A O 1
ATOM 863 N N . TRP A 1 129 ? 46.278 32.056 -52.792 1.00 84.25 129 TRP A N 1
ATOM 864 C CA . TRP A 1 129 ? 45.163 31.714 -51.910 1.00 84.25 129 TRP A CA 1
ATOM 865 C C . TRP A 1 129 ? 45.559 30.666 -50.868 1.00 84.25 129 TRP A C 1
ATOM 867 O O . TRP A 1 129 ? 45.184 30.801 -49.702 1.00 84.25 129 TRP A O 1
ATOM 877 N N . LEU A 1 130 ? 46.350 29.659 -51.247 1.00 81.81 130 LEU A N 1
ATOM 878 C CA . LEU A 1 130 ? 46.866 28.638 -50.334 1.00 81.81 130 LEU A CA 1
ATOM 879 C C . LEU A 1 130 ? 47.855 29.227 -49.326 1.00 81.81 130 LEU A C 1
ATOM 881 O O . LEU A 1 130 ? 47.762 28.928 -48.134 1.00 81.81 130 LEU A O 1
ATOM 885 N N . GLU A 1 131 ? 48.753 30.111 -49.757 1.00 80.62 131 GLU A N 1
ATOM 886 C CA . GLU A 1 131 ? 49.656 30.824 -48.854 1.00 80.62 131 GLU A CA 1
ATOM 887 C C . GLU A 1 131 ? 48.895 31.746 -47.909 1.00 80.62 131 GLU A C 1
ATOM 889 O O . GLU A 1 131 ? 49.174 31.758 -46.713 1.00 80.62 131 GLU A O 1
ATOM 894 N N . ARG A 1 132 ? 47.870 32.454 -48.387 1.00 76.69 132 ARG A N 1
ATOM 895 C CA . ARG A 1 132 ? 47.025 33.300 -47.535 1.00 76.69 132 ARG A CA 1
ATOM 896 C C . ARG A 1 132 ? 46.121 32.489 -46.606 1.00 76.69 132 ARG A C 1
ATOM 898 O O . ARG A 1 132 ? 45.835 32.940 -45.498 1.00 76.69 132 ARG A O 1
ATOM 905 N N . ALA A 1 133 ? 45.699 31.293 -47.006 1.00 70.38 133 ALA A N 1
ATOM 906 C CA . ALA A 1 133 ? 44.989 30.353 -46.143 1.00 70.38 133 ALA A CA 1
ATOM 907 C C . ALA A 1 133 ? 45.914 29.779 -45.057 1.00 70.38 133 ALA A C 1
ATOM 909 O O . ALA A 1 133 ? 45.489 29.622 -43.911 1.00 70.38 133 ALA A O 1
ATOM 910 N N . ARG A 1 134 ? 47.188 29.539 -45.390 1.00 65.50 134 ARG A N 1
ATOM 911 C CA . ARG A 1 134 ? 48.220 29.052 -44.464 1.00 65.50 134 ARG A CA 1
ATOM 912 C C . ARG A 1 134 ? 48.738 30.141 -43.518 1.00 65.50 134 ARG A C 1
ATOM 914 O O . ARG A 1 134 ? 48.963 29.861 -42.346 1.00 65.50 134 ARG A O 1
ATOM 921 N N . ALA A 1 135 ? 48.890 31.370 -44.007 1.00 62.06 135 ALA A N 1
ATOM 922 C CA . ALA A 1 135 ? 49.361 32.542 -43.263 1.00 62.06 135 ALA A CA 1
ATOM 923 C C . ALA A 1 135 ? 48.227 33.357 -42.614 1.00 62.06 135 ALA A C 1
ATOM 925 O O . ALA A 1 135 ? 48.480 34.303 -41.869 1.00 62.06 135 ALA A O 1
ATOM 926 N N . GLY A 1 136 ? 46.965 33.020 -42.891 1.00 55.69 136 GLY A N 1
ATOM 927 C CA . GLY A 1 136 ? 45.821 33.622 -42.223 1.00 55.69 136 GLY A CA 1
ATOM 928 C C . GLY A 1 136 ? 45.795 33.266 -40.728 1.00 55.69 136 GLY A C 1
ATOM 929 O O . GLY A 1 136 ? 46.361 32.247 -40.329 1.00 55.69 136 GLY A O 1
ATOM 930 N N . PRO A 1 137 ? 45.056 34.014 -39.883 1.00 56.47 137 PRO A N 1
ATOM 931 C CA . PRO A 1 137 ? 44.987 33.801 -38.425 1.00 56.47 137 PRO A CA 1
ATOM 932 C C . PRO A 1 137 ? 44.443 32.426 -37.992 1.00 56.47 137 PRO A C 1
ATOM 934 O O . PRO A 1 137 ? 44.255 32.173 -36.808 1.00 56.47 137 PRO A O 1
ATOM 937 N N . ARG A 1 138 ? 44.105 31.560 -38.954 1.00 54.41 138 ARG A N 1
ATOM 938 C CA . ARG A 1 138 ? 43.564 30.215 -38.763 1.00 54.41 138 ARG A CA 1
ATOM 939 C C . ARG A 1 138 ? 44.599 29.103 -38.970 1.00 54.41 138 ARG A C 1
ATOM 941 O O . ARG A 1 138 ? 44.300 27.975 -38.607 1.00 54.41 138 ARG A O 1
ATOM 948 N N . GLY A 1 139 ? 45.772 29.398 -39.540 1.00 52.25 139 GLY A N 1
ATOM 949 C CA . GLY A 1 139 ? 46.786 28.386 -39.869 1.00 52.25 139 GLY A CA 1
ATOM 950 C C . GLY A 1 139 ? 47.860 28.156 -38.800 1.00 52.25 139 GLY A C 1
ATOM 951 O O . GLY A 1 139 ? 48.559 27.150 -38.868 1.00 52.25 139 GLY A O 1
ATOM 952 N N . GLY A 1 140 ? 47.993 29.060 -37.821 1.00 54.12 140 GLY A N 1
ATOM 953 C CA . GLY A 1 140 ? 49.059 29.013 -36.806 1.00 54.12 140 GLY A CA 1
ATOM 954 C C . GLY A 1 140 ? 48.599 29.004 -35.347 1.00 54.12 140 GLY A C 1
ATOM 955 O O . GLY A 1 140 ? 49.389 28.650 -34.483 1.00 54.12 140 GLY A O 1
ATOM 956 N N . ASP A 1 141 ? 47.338 29.339 -35.065 1.00 57.56 141 ASP A N 1
ATOM 957 C CA . ASP A 1 141 ? 46.791 29.318 -33.707 1.00 57.56 141 ASP A CA 1
ATOM 958 C C . ASP A 1 141 ? 45.892 28.089 -33.566 1.00 57.56 141 ASP A C 1
ATOM 960 O O . ASP A 1 141 ? 44.666 28.130 -33.726 1.00 57.56 141 ASP A O 1
ATOM 964 N N . GLN A 1 142 ? 46.521 26.955 -33.269 1.00 60.12 142 GLN A N 1
ATOM 965 C CA . GLN A 1 142 ? 45.840 25.881 -32.567 1.00 60.12 142 GLN A CA 1
ATOM 966 C C . GLN A 1 142 ? 45.389 26.509 -31.243 1.00 60.12 142 GLN A C 1
ATOM 968 O O . GLN A 1 142 ? 46.181 26.630 -30.320 1.00 60.12 142 GLN A O 1
ATOM 973 N N . ARG A 1 143 ? 44.165 27.058 -31.186 1.00 64.06 143 ARG A N 1
ATOM 974 C CA . ARG A 1 143 ? 43.660 27.717 -29.976 1.00 64.06 143 ARG A CA 1
ATOM 975 C C . ARG A 1 143 ? 43.897 26.771 -28.805 1.00 64.06 143 ARG A C 1
ATOM 977 O O . ARG A 1 143 ? 43.333 25.681 -28.791 1.00 64.06 143 ARG A O 1
ATOM 984 N N . ASP A 1 144 ? 44.741 27.161 -27.857 1.00 68.12 144 ASP A N 1
ATOM 985 C CA . ASP A 1 144 ? 45.117 26.302 -26.738 1.00 68.12 144 ASP A CA 1
ATOM 986 C C . ASP A 1 144 ? 43.909 26.067 -25.817 1.00 68.12 144 ASP A C 1
ATOM 988 O O . ASP A 1 144 ? 43.695 26.762 -24.821 1.00 68.12 144 ASP A O 1
ATOM 992 N N . TYR A 1 145 ? 43.096 25.056 -26.136 1.00 73.50 145 TYR A N 1
ATOM 993 C CA . TYR A 1 145 ? 41.926 24.655 -25.350 1.00 73.50 145 TYR A CA 1
ATOM 994 C C . TYR A 1 145 ? 42.298 23.940 -24.040 1.00 73.50 145 TYR A C 1
ATOM 996 O O . TYR A 1 145 ? 41.422 23.608 -23.245 1.00 73.50 145 TYR A O 1
ATOM 1004 N N . SER A 1 146 ? 43.596 23.756 -23.778 1.00 82.81 146 SER A N 1
ATOM 1005 C CA . SER A 1 146 ? 44.142 23.082 -22.594 1.00 82.81 146 SER A CA 1
ATOM 1006 C C . SER A 1 146 ? 43.586 23.630 -21.269 1.00 82.81 146 SER A C 1
ATOM 1008 O O . SER A 1 146 ? 43.237 22.866 -20.370 1.00 82.81 146 SER A O 1
ATOM 1010 N N . LYS A 1 147 ? 43.375 24.951 -21.177 1.00 81.88 147 LYS A N 1
ATOM 1011 C CA . LYS A 1 147 ? 42.802 25.605 -19.984 1.00 81.88 147 LYS A CA 1
ATOM 1012 C C . LYS A 1 147 ? 41.356 25.181 -19.694 1.00 81.88 147 LYS A C 1
ATOM 1014 O O . LYS A 1 147 ? 40.955 25.164 -18.535 1.00 81.88 147 LYS A O 1
ATOM 1019 N N . TYR A 1 148 ? 40.584 24.835 -20.726 1.00 86.69 148 TYR A N 1
ATOM 1020 C CA . TYR A 1 148 ? 39.202 24.377 -20.572 1.00 86.69 148 TYR A CA 1
ATOM 1021 C C . TYR A 1 148 ? 39.122 22.900 -20.185 1.00 86.69 148 TYR A C 1
ATOM 1023 O O . TYR A 1 148 ? 38.159 22.496 -19.548 1.00 86.69 148 TYR A O 1
ATOM 1031 N N . TYR A 1 149 ? 40.124 22.081 -20.514 1.00 90.12 149 TYR A N 1
ATOM 1032 C CA . TYR A 1 149 ? 40.105 20.672 -20.116 1.00 90.12 149 TYR A CA 1
ATOM 1033 C C . TYR A 1 149 ? 40.222 20.492 -18.603 1.00 90.12 149 TYR A C 1
ATOM 1035 O O . TYR A 1 149 ? 39.518 19.648 -18.056 1.00 90.12 149 TYR A O 1
ATOM 1043 N N . ALA A 1 150 ? 41.021 21.320 -17.921 1.00 90.88 150 ALA A N 1
ATOM 1044 C CA . ALA A 1 150 ? 41.102 21.303 -16.460 1.00 90.88 150 ALA A CA 1
ATOM 1045 C C . ALA A 1 150 ? 39.751 21.652 -15.809 1.00 90.88 150 ALA A C 1
ATOM 1047 O O . ALA A 1 150 ? 39.276 20.924 -14.944 1.00 90.88 150 ALA A O 1
ATOM 1048 N N . THR A 1 151 ? 39.079 22.708 -16.283 1.00 93.56 151 THR A N 1
ATOM 1049 C CA . THR A 1 151 ? 37.768 23.100 -15.740 1.00 93.56 151 THR A CA 1
ATOM 1050 C C . THR A 1 151 ? 36.670 22.090 -16.072 1.00 93.56 151 THR A C 1
ATOM 1052 O O . THR A 1 151 ? 35.804 21.835 -15.240 1.00 93.56 151 THR A O 1
ATOM 1055 N N . ILE A 1 152 ? 36.703 21.474 -17.259 1.00 94.06 152 ILE A N 1
ATOM 1056 C CA . ILE A 1 152 ? 35.780 20.394 -17.635 1.00 94.06 152 ILE A CA 1
ATOM 1057 C C . ILE A 1 152 ? 35.993 19.164 -16.747 1.00 94.06 152 ILE A C 1
ATOM 1059 O O . ILE A 1 152 ? 35.012 18.550 -16.332 1.00 94.06 152 ILE A O 1
ATOM 1063 N N . ASP A 1 153 ? 37.240 18.797 -16.450 1.00 95.44 153 ASP A N 1
ATOM 1064 C CA . ASP A 1 153 ? 37.546 17.662 -15.575 1.00 95.44 153 ASP A CA 1
ATOM 1065 C C . ASP A 1 153 ? 37.100 17.924 -14.129 1.00 95.44 153 ASP A C 1
ATOM 1067 O O . ASP A 1 153 ? 36.468 17.065 -13.514 1.00 95.44 153 ASP A O 1
ATOM 1071 N N . ASP A 1 154 ? 37.316 19.138 -13.618 1.00 96.56 154 ASP A N 1
ATOM 1072 C CA . ASP A 1 154 ? 36.829 19.549 -12.298 1.00 96.56 154 ASP A CA 1
ATOM 1073 C C . ASP A 1 154 ? 35.295 19.524 -12.219 1.00 96.56 154 ASP A C 1
ATOM 1075 O O . ASP A 1 154 ? 34.733 18.996 -11.259 1.00 96.56 154 ASP A O 1
ATOM 1079 N N . LEU A 1 155 ? 34.598 20.018 -13.249 1.00 97.25 155 LEU A N 1
ATOM 1080 C CA . LEU A 1 155 ? 33.134 19.947 -13.323 1.00 97.25 155 LEU A CA 1
ATOM 1081 C C . LEU A 1 155 ? 32.636 18.500 -13.404 1.00 97.25 155 LEU A C 1
ATOM 1083 O O . LEU A 1 155 ? 31.655 18.151 -12.751 1.00 97.25 155 LEU A O 1
ATOM 1087 N N . ARG A 1 156 ? 33.314 17.631 -14.161 1.00 97.38 156 ARG A N 1
ATOM 1088 C CA . ARG A 1 156 ? 32.982 16.199 -14.224 1.00 97.38 156 ARG A CA 1
ATOM 1089 C C . ARG A 1 156 ? 33.153 15.527 -12.868 1.00 97.38 156 ARG A C 1
ATOM 1091 O O . ARG A 1 156 ? 32.264 14.785 -12.455 1.00 97.38 156 ARG A O 1
ATOM 1098 N N . LYS A 1 157 ? 34.247 15.813 -12.160 1.00 97.88 157 LYS A N 1
ATOM 1099 C CA . LYS A 1 157 ? 34.473 15.321 -10.794 1.00 97.88 157 LYS A CA 1
ATOM 1100 C C . LYS A 1 157 ? 33.370 15.787 -9.854 1.00 97.88 157 LYS A C 1
ATOM 1102 O O . LYS A 1 157 ? 32.810 14.948 -9.161 1.00 97.88 157 LYS A O 1
ATOM 1107 N N . GLN A 1 158 ? 33.006 17.070 -9.893 1.00 98.19 158 GLN A N 1
ATOM 1108 C CA . GLN A 1 158 ? 31.908 17.610 -9.085 1.00 98.19 158 GLN A 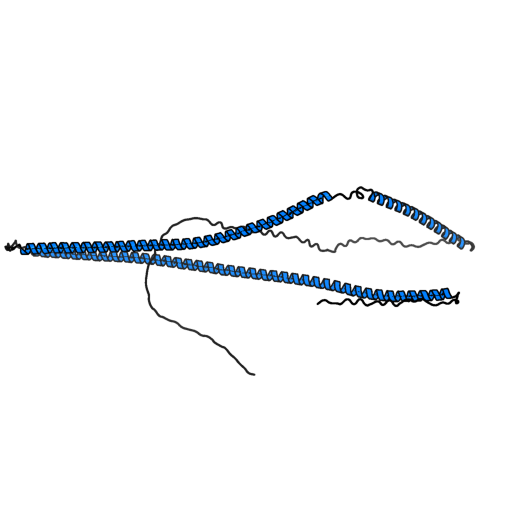CA 1
ATOM 1109 C C . GLN A 1 158 ? 30.574 16.915 -9.381 1.00 98.19 158 GLN A C 1
ATOM 1111 O O . GLN A 1 158 ? 29.868 16.527 -8.455 1.00 98.19 158 GLN A O 1
ATOM 1116 N N . ILE A 1 159 ? 30.242 16.691 -10.657 1.00 97.75 159 ILE A N 1
ATOM 1117 C CA . ILE A 1 159 ? 29.022 15.967 -11.041 1.00 97.75 159 ILE A CA 1
ATOM 1118 C C . ILE A 1 159 ? 29.031 14.551 -10.463 1.00 97.75 159 ILE A C 1
ATOM 1120 O O . ILE A 1 159 ? 28.025 14.116 -9.902 1.00 97.75 159 ILE A O 1
ATOM 1124 N N . ILE A 1 160 ? 30.153 13.836 -10.571 1.00 98.00 160 ILE A N 1
ATOM 1125 C CA . ILE A 1 160 ? 30.277 12.475 -10.040 1.00 98.00 160 ILE A CA 1
ATOM 1126 C C . ILE A 1 160 ? 30.127 12.485 -8.518 1.00 98.00 160 ILE A C 1
ATOM 1128 O O . ILE A 1 160 ? 29.304 11.727 -8.011 1.00 98.00 160 ILE A O 1
ATOM 1132 N N . THR A 1 161 ? 30.834 13.367 -7.802 1.00 98.25 161 THR A N 1
ATOM 1133 C CA . THR A 1 161 ? 30.739 13.460 -6.335 1.00 98.25 161 THR A CA 1
ATOM 1134 C C . THR A 1 161 ? 29.322 13.797 -5.889 1.00 98.25 161 THR A C 1
ATOM 1136 O O . THR A 1 161 ? 28.765 13.112 -5.042 1.00 98.25 161 THR A O 1
ATOM 1139 N N . THR A 1 162 ? 28.668 14.773 -6.525 1.00 97.75 162 THR A N 1
ATOM 1140 C CA . THR A 1 162 ? 27.281 15.118 -6.191 1.00 97.75 162 THR A CA 1
ATOM 1141 C C . THR A 1 162 ? 26.318 13.977 -6.521 1.00 97.75 162 THR A C 1
ATOM 1143 O O . THR A 1 162 ? 25.354 13.760 -5.795 1.00 97.75 162 THR A O 1
ATOM 1146 N N . THR A 1 163 ? 26.571 13.203 -7.578 1.00 98.00 163 THR A N 1
ATOM 1147 C CA . THR A 1 163 ? 25.746 12.034 -7.923 1.00 98.00 163 THR A CA 1
ATOM 1148 C C . THR A 1 163 ? 25.902 10.914 -6.894 1.00 98.00 163 THR A C 1
ATOM 1150 O O . THR A 1 163 ? 24.902 10.333 -6.471 1.00 98.00 163 THR A O 1
ATOM 1153 N N . THR A 1 164 ? 27.128 10.629 -6.443 1.00 98.19 164 THR A N 1
ATOM 1154 C CA . THR A 1 164 ? 27.377 9.633 -5.389 1.00 98.19 164 THR A CA 1
ATOM 1155 C C . THR A 1 164 ? 26.828 10.080 -4.037 1.00 98.19 164 THR A C 1
ATOM 1157 O O . THR A 1 164 ? 26.248 9.269 -3.313 1.00 98.19 164 THR A O 1
ATOM 1160 N N . ASP A 1 165 ? 26.938 11.371 -3.718 1.00 98.19 165 ASP A N 1
ATOM 1161 C CA . ASP A 1 165 ? 26.397 11.952 -2.489 1.00 98.19 165 ASP A CA 1
ATOM 1162 C C . ASP A 1 165 ? 24.867 11.911 -2.501 1.00 98.19 165 ASP A C 1
ATOM 1164 O O . ASP A 1 165 ? 24.257 11.479 -1.526 1.00 98.19 165 ASP A O 1
ATOM 1168 N N . ASN A 1 166 ? 24.235 12.249 -3.630 1.00 97.62 166 ASN A N 1
ATOM 1169 C CA . ASN A 1 166 ? 22.790 12.105 -3.812 1.00 97.62 166 ASN A CA 1
ATOM 1170 C C . ASN A 1 166 ? 22.341 10.648 -3.648 1.00 97.62 166 ASN A C 1
ATOM 1172 O O . ASN A 1 166 ? 21.355 10.391 -2.961 1.00 97.62 166 ASN A O 1
ATOM 1176 N N . GLY A 1 167 ? 23.070 9.687 -4.226 1.00 97.81 167 GLY A N 1
ATOM 1177 C CA . GLY A 1 167 ? 22.796 8.262 -4.024 1.00 97.81 167 GLY A CA 1
ATOM 1178 C C . GLY A 1 167 ? 22.891 7.856 -2.549 1.00 97.81 167 GLY A C 1
ATOM 1179 O O . GLY A 1 167 ? 22.011 7.171 -2.032 1.00 97.81 167 GLY A O 1
ATOM 1180 N N . THR A 1 168 ? 23.912 8.344 -1.844 1.00 98.12 168 THR A N 1
ATOM 1181 C CA . THR A 1 168 ? 24.102 8.090 -0.407 1.00 98.12 168 THR A CA 1
ATOM 1182 C C . THR A 1 168 ? 22.977 8.700 0.431 1.00 98.12 168 THR A C 1
ATOM 1184 O O . THR A 1 168 ? 22.447 8.038 1.323 1.00 98.12 168 THR A O 1
ATOM 1187 N N . LEU A 1 169 ? 22.564 9.934 0.130 1.00 97.56 169 LEU A N 1
ATOM 1188 C CA . LEU A 1 169 ? 21.447 10.604 0.798 1.00 97.56 169 LEU A CA 1
ATOM 1189 C C . LEU A 1 169 ? 20.122 9.874 0.563 1.00 97.56 169 LEU A C 1
ATOM 1191 O O . LEU A 1 169 ? 19.354 9.712 1.508 1.00 97.56 169 LEU A O 1
ATOM 1195 N N . LEU A 1 170 ? 19.860 9.387 -0.654 1.00 97.00 170 LEU A N 1
ATOM 1196 C CA . LEU A 1 170 ? 18.661 8.593 -0.946 1.00 97.00 170 LEU A CA 1
ATOM 1197 C C . LEU A 1 170 ? 18.616 7.311 -0.108 1.00 97.00 170 LEU A C 1
ATOM 1199 O O . LEU A 1 170 ? 17.596 7.029 0.514 1.00 97.00 170 LEU A O 1
ATOM 1203 N N . LEU A 1 171 ? 19.738 6.592 -0.001 1.00 97.44 171 LEU A N 1
ATOM 1204 C CA . LEU A 1 171 ? 19.823 5.403 0.851 1.00 97.44 171 LEU A CA 1
ATOM 1205 C C . LEU A 1 171 ? 19.600 5.730 2.334 1.00 97.44 171 LEU A C 1
ATOM 1207 O O . LEU A 1 171 ? 18.927 4.974 3.032 1.00 97.44 171 LEU A O 1
ATOM 1211 N N . GLN A 1 172 ? 20.132 6.852 2.826 1.00 97.12 172 GLN A N 1
ATOM 1212 C CA . GLN A 1 172 ? 19.883 7.302 4.200 1.00 97.12 172 GLN A CA 1
ATOM 1213 C C . GLN A 1 172 ? 18.411 7.664 4.427 1.00 97.12 172 GLN A C 1
ATOM 1215 O O . GLN A 1 172 ? 17.857 7.322 5.471 1.00 97.12 172 GLN A O 1
ATOM 1220 N N . VAL A 1 173 ? 17.763 8.314 3.456 1.00 97.12 173 VAL A N 1
ATOM 1221 C CA . VAL A 1 173 ? 16.329 8.630 3.507 1.00 97.12 173 VAL A CA 1
ATOM 1222 C C . VAL A 1 173 ? 15.496 7.353 3.550 1.00 97.12 173 VAL A C 1
ATOM 1224 O O . VAL A 1 173 ? 14.592 7.251 4.379 1.00 97.12 173 VAL A O 1
ATOM 1227 N N . ASP A 1 174 ? 15.804 6.369 2.710 1.00 97.44 174 ASP A N 1
ATOM 1228 C CA . ASP A 1 174 ? 15.076 5.100 2.692 1.00 97.44 174 ASP A CA 1
ATOM 1229 C C . ASP A 1 174 ? 15.312 4.296 3.975 1.00 97.44 174 ASP A C 1
ATOM 1231 O O . ASP A 1 174 ? 14.360 3.772 4.553 1.00 97.44 174 ASP A O 1
ATOM 1235 N N . ASN A 1 175 ? 16.539 4.283 4.502 1.00 95.69 175 ASN A N 1
ATOM 1236 C CA . ASN A 1 175 ? 16.837 3.678 5.799 1.00 95.69 175 ASN A CA 1
ATOM 1237 C C . ASN A 1 175 ? 16.047 4.350 6.937 1.00 95.69 175 ASN A C 1
ATOM 1239 O O . ASN A 1 175 ? 15.394 3.663 7.722 1.00 95.69 175 ASN A O 1
ATOM 1243 N N . ALA A 1 176 ? 16.032 5.686 6.987 1.00 94.56 176 ALA A N 1
ATOM 1244 C CA . ALA A 1 176 ? 15.276 6.436 7.986 1.00 94.56 176 ALA A CA 1
ATOM 1245 C C . ALA A 1 176 ? 13.761 6.195 7.867 1.00 94.56 176 ALA A C 1
ATOM 1247 O O . ALA A 1 176 ? 13.073 6.092 8.883 1.00 94.56 176 ALA A O 1
ATOM 1248 N N . ARG A 1 177 ? 13.232 6.061 6.643 1.00 91.50 177 ARG A N 1
ATOM 1249 C CA . ARG A 1 177 ? 11.822 5.719 6.395 1.00 91.50 177 ARG A CA 1
ATOM 1250 C C . ARG A 1 177 ? 11.476 4.313 6.869 1.00 91.50 177 ARG A C 1
ATOM 1252 O O . ARG A 1 177 ? 10.447 4.150 7.520 1.00 91.50 177 ARG A O 1
ATOM 1259 N N . LEU A 1 178 ? 12.322 3.323 6.580 1.00 92.94 178 LEU A N 1
ATOM 1260 C CA . LEU A 1 178 ? 12.136 1.951 7.060 1.00 92.94 178 LEU A CA 1
ATOM 1261 C C . LEU A 1 178 ? 12.191 1.894 8.591 1.00 92.94 178 LEU A C 1
ATOM 1263 O O . LEU A 1 178 ? 11.287 1.344 9.210 1.00 92.94 178 LEU A O 1
ATOM 1267 N N . ALA A 1 179 ? 13.168 2.560 9.212 1.00 92.25 179 ALA A N 1
ATOM 1268 C CA . ALA A 1 179 ? 13.259 2.647 10.668 1.00 92.25 179 ALA A CA 1
ATOM 1269 C C . ALA A 1 179 ? 12.025 3.330 11.289 1.00 92.25 179 ALA A C 1
ATOM 1271 O O . ALA A 1 179 ? 11.499 2.869 12.301 1.00 92.25 179 ALA A O 1
ATOM 1272 N N . ALA A 1 180 ? 11.522 4.407 10.677 1.00 90.44 180 ALA A N 1
ATOM 1273 C CA . ALA A 1 180 ? 10.303 5.073 11.129 1.00 90.44 180 ALA A CA 1
ATOM 1274 C C . ALA A 1 180 ? 9.065 4.167 11.012 1.00 90.44 180 ALA A C 1
ATOM 1276 O O . ALA A 1 180 ? 8.231 4.159 11.919 1.00 90.44 180 ALA A O 1
ATOM 1277 N N . ALA A 1 181 ? 8.948 3.388 9.932 1.00 90.88 181 ALA A N 1
ATOM 1278 C CA . ALA A 1 181 ? 7.871 2.415 9.761 1.00 90.88 181 ALA A CA 1
ATOM 1279 C C . ALA A 1 181 ? 7.943 1.293 10.813 1.00 90.88 181 ALA A C 1
ATOM 1281 O O . ALA A 1 181 ? 6.922 0.963 11.418 1.00 90.88 181 ALA A O 1
ATOM 1282 N N . ASP A 1 182 ? 9.142 0.783 11.104 1.00 94.75 182 ASP A N 1
ATOM 1283 C CA . ASP A 1 182 ? 9.364 -0.216 12.154 1.00 94.75 182 ASP A CA 1
ATOM 1284 C C . ASP A 1 182 ? 8.976 0.315 13.539 1.00 94.75 182 ASP A C 1
ATOM 1286 O O . ASP A 1 182 ? 8.321 -0.381 14.319 1.00 94.75 182 ASP A O 1
ATOM 1290 N N . PHE A 1 183 ? 9.352 1.556 13.865 1.00 94.69 183 PHE A N 1
ATOM 1291 C CA . PHE A 1 183 ? 8.956 2.177 15.130 1.00 94.69 183 PHE A CA 1
ATOM 1292 C C . PHE A 1 183 ? 7.455 2.4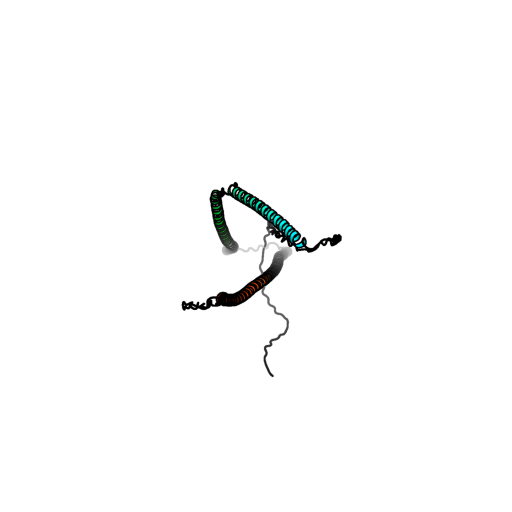24 15.211 1.00 94.69 183 PHE A C 1
ATOM 1294 O O . PHE A 1 183 ? 6.877 2.226 16.277 1.00 94.69 183 PHE A O 1
ATOM 1301 N N . LYS A 1 184 ? 6.816 2.804 14.102 1.00 93.19 184 LYS A N 1
ATOM 1302 C CA . LYS A 1 184 ? 5.363 2.960 14.047 1.00 93.19 184 LYS A CA 1
ATOM 1303 C C . LYS A 1 184 ? 4.654 1.634 14.323 1.00 93.19 184 LYS A C 1
ATOM 1305 O O . LYS A 1 184 ? 3.786 1.592 15.183 1.00 93.19 184 LYS A O 1
ATOM 1310 N N . LEU A 1 185 ? 5.076 0.547 13.677 1.00 88.75 185 LEU A N 1
ATOM 1311 C CA . LEU A 1 185 ? 4.506 -0.782 13.914 1.00 88.75 185 LEU A CA 1
ATOM 1312 C C . LEU A 1 185 ? 4.689 -1.220 15.373 1.00 88.75 185 LEU A C 1
ATOM 1314 O O . LEU A 1 185 ? 3.754 -1.722 15.995 1.00 88.75 185 LEU A O 1
ATOM 1318 N N . LYS A 1 186 ? 5.879 -1.003 15.947 1.00 96.31 186 LYS A N 1
ATOM 1319 C CA . LYS A 1 186 ? 6.135 -1.289 17.368 1.00 96.31 186 LYS A CA 1
ATOM 1320 C C . LYS A 1 186 ? 5.249 -0.454 18.290 1.00 96.31 186 LYS A C 1
ATOM 1322 O O . LYS A 1 186 ? 4.740 -0.990 19.268 1.00 96.31 186 LYS A O 1
ATOM 1327 N N . TYR A 1 187 ? 5.055 0.824 17.978 1.00 94.31 187 TYR A N 1
ATOM 1328 C CA . TYR A 1 187 ? 4.178 1.713 18.734 1.00 94.31 187 TYR A CA 1
ATOM 1329 C C . TYR A 1 187 ? 2.716 1.265 18.669 1.00 94.31 187 TYR A C 1
ATOM 1331 O O . TYR A 1 187 ? 2.069 1.187 19.708 1.00 94.31 187 TYR A O 1
ATOM 1339 N N . ASP A 1 188 ? 2.214 0.924 17.482 1.00 91.50 188 ASP A N 1
ATOM 1340 C CA . ASP A 1 188 ? 0.835 0.468 17.294 1.00 91.50 188 ASP A CA 1
ATOM 1341 C C . ASP A 1 188 ? 0.582 -0.846 18.060 1.00 91.50 188 ASP A C 1
ATOM 1343 O O . ASP A 1 188 ? -0.434 -0.984 18.745 1.00 91.50 188 ASP A O 1
ATOM 1347 N N . ASN A 1 189 ? 1.543 -1.778 18.035 1.00 90.94 189 ASN A N 1
ATOM 1348 C CA 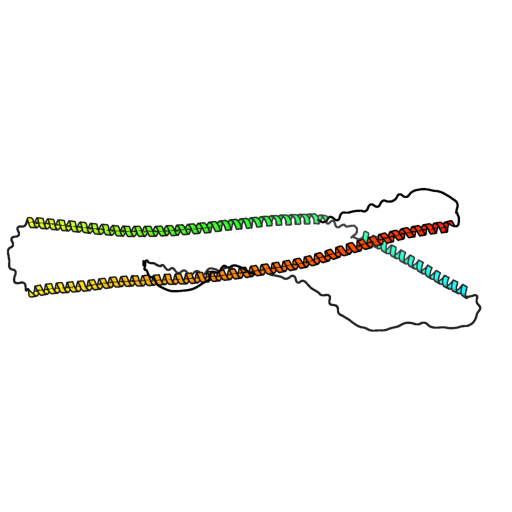. ASN A 1 189 ? 1.479 -3.015 18.818 1.00 90.94 189 ASN A CA 1
ATOM 1349 C C . ASN A 1 189 ? 1.491 -2.754 20.332 1.00 90.94 189 ASN A C 1
ATOM 1351 O O . ASN A 1 189 ? 0.676 -3.320 21.058 1.00 90.94 189 ASN A O 1
ATOM 1355 N N . GLU A 1 190 ? 2.392 -1.897 20.818 1.00 92.06 190 GLU A N 1
ATOM 1356 C CA . GLU A 1 190 ? 2.475 -1.558 22.244 1.00 92.06 190 GLU A CA 1
ATOM 1357 C C . GLU A 1 190 ? 1.220 -0.815 22.719 1.00 92.06 190 GLU A C 1
ATOM 1359 O O . GLU A 1 190 ? 0.715 -1.075 23.808 1.00 92.06 190 GLU A O 1
ATOM 1364 N N . MET A 1 191 ? 0.664 0.069 21.887 1.00 91.69 191 MET A N 1
ATOM 1365 C CA . MET A 1 191 ? -0.602 0.747 22.161 1.00 91.69 191 MET A CA 1
ATOM 1366 C C . MET A 1 191 ? -1.747 -0.260 22.295 1.00 91.69 191 MET A C 1
ATOM 1368 O O . MET A 1 191 ? -2.527 -0.166 23.242 1.00 91.69 191 MET A O 1
ATOM 1372 N N . ALA A 1 192 ? -1.838 -1.241 21.394 1.00 88.31 192 ALA A N 1
ATOM 1373 C CA . ALA A 1 192 ? -2.858 -2.285 21.466 1.00 88.31 192 ALA A CA 1
ATOM 1374 C C . ALA A 1 192 ? -2.721 -3.134 22.744 1.00 88.31 192 ALA A C 1
ATOM 1376 O O . ALA A 1 192 ? -3.712 -3.378 23.435 1.00 88.31 192 ALA A O 1
ATOM 1377 N N . LEU A 1 193 ? -1.493 -3.526 23.105 1.00 92.12 193 LEU A N 1
ATOM 1378 C CA . LEU A 1 193 ? -1.220 -4.240 24.356 1.00 92.12 193 LEU A CA 1
ATOM 1379 C C . LEU A 1 193 ? -1.600 -3.398 25.577 1.00 92.12 193 LEU A C 1
ATOM 1381 O O . LEU A 1 193 ? -2.275 -3.889 26.481 1.00 92.12 193 LEU A O 1
ATOM 1385 N N . ARG A 1 194 ? -1.233 -2.112 25.584 1.00 95.62 194 ARG A N 1
ATOM 1386 C CA . ARG A 1 194 ? -1.593 -1.181 26.654 1.00 95.62 194 ARG A CA 1
ATOM 1387 C C . ARG A 1 194 ? -3.109 -1.062 26.803 1.00 95.62 194 ARG A C 1
ATOM 1389 O O . ARG A 1 194 ? -3.601 -1.140 27.923 1.00 95.62 194 ARG A O 1
ATOM 1396 N N . GLN A 1 195 ? -3.842 -0.898 25.704 1.00 92.56 195 GLN A N 1
ATOM 1397 C CA . GLN A 1 195 ? -5.305 -0.826 25.725 1.00 92.56 195 GLN A CA 1
ATOM 1398 C C . GLN A 1 195 ? -5.926 -2.113 26.276 1.00 92.56 195 GLN A C 1
ATOM 1400 O O . GLN A 1 195 ? -6.830 -2.034 27.104 1.00 92.56 195 GLN A O 1
ATOM 1405 N N . SER A 1 196 ? -5.413 -3.287 25.891 1.00 92.38 196 SER A N 1
ATOM 1406 C CA . SER A 1 196 ? -5.856 -4.569 26.458 1.00 92.38 196 SER A CA 1
ATOM 1407 C C . SER A 1 196 ? -5.659 -4.609 27.975 1.00 92.38 196 SER A C 1
ATOM 1409 O O . SER A 1 196 ? -6.594 -4.909 28.711 1.00 92.38 196 SER A O 1
ATOM 1411 N N . VAL A 1 197 ? -4.471 -4.231 28.456 1.00 97.38 197 VAL A N 1
ATOM 1412 C CA . VAL A 1 197 ? -4.167 -4.203 29.896 1.00 97.38 197 VAL A CA 1
ATOM 1413 C C . VAL A 1 197 ? -5.023 -3.170 30.635 1.00 97.38 197 VAL A C 1
ATOM 1415 O O . VAL A 1 197 ? -5.443 -3.413 31.767 1.00 97.38 197 VAL A O 1
ATOM 1418 N N . GLU A 1 198 ? -5.314 -2.018 30.027 1.00 96.25 198 GLU A N 1
ATOM 1419 C CA . GLU A 1 198 ? -6.219 -1.016 30.601 1.00 96.25 198 GLU A CA 1
ATOM 1420 C C . GLU A 1 198 ? -7.655 -1.547 30.717 1.00 96.25 198 GLU A C 1
ATOM 1422 O O . GLU A 1 198 ? -8.299 -1.334 31.749 1.00 96.25 198 GLU A O 1
ATOM 1427 N N . VAL A 1 199 ? -8.148 -2.276 29.709 1.00 95.88 199 VAL A N 1
ATOM 1428 C CA . VAL A 1 199 ? -9.454 -2.951 29.761 1.00 95.88 199 VAL A CA 1
ATOM 1429 C C . VAL A 1 199 ? -9.478 -3.990 30.881 1.00 95.88 199 VAL A C 1
ATOM 1431 O O . VAL A 1 199 ? -10.391 -3.950 31.707 1.00 95.88 199 VAL A O 1
ATOM 1434 N N . ASP A 1 200 ? -8.455 -4.840 30.980 1.00 96.50 200 ASP A N 1
ATOM 1435 C CA . ASP A 1 200 ? -8.350 -5.857 32.032 1.00 96.50 200 ASP A CA 1
ATOM 1436 C C . ASP A 1 200 ? -8.281 -5.222 33.427 1.00 96.50 200 ASP A C 1
ATOM 1438 O O . ASP A 1 200 ? -8.988 -5.636 34.344 1.00 96.50 200 ASP A O 1
ATOM 1442 N N . THR A 1 201 ? -7.496 -4.152 33.590 1.00 97.62 201 THR A N 1
ATOM 1443 C CA . THR A 1 201 ? -7.379 -3.413 34.859 1.00 97.62 201 THR A CA 1
ATOM 1444 C C . THR A 1 201 ? -8.716 -2.800 35.270 1.00 97.62 201 THR A C 1
ATOM 1446 O O . THR A 1 201 ? -9.098 -2.851 36.440 1.00 97.62 201 THR A O 1
ATOM 1449 N N . ASN A 1 202 ? -9.451 -2.224 34.318 1.00 96.62 202 ASN A N 1
ATOM 1450 C CA . ASN A 1 202 ? -10.782 -1.685 34.579 1.00 96.62 202 ASN A CA 1
ATOM 1451 C C . ASN A 1 202 ? -11.796 -2.796 34.888 1.00 96.62 202 ASN A C 1
ATOM 1453 O O . ASN A 1 202 ? -12.657 -2.602 35.744 1.00 96.62 202 ASN A O 1
ATOM 1457 N N . GLY A 1 203 ? -11.677 -3.964 34.251 1.00 97.06 203 GLY A N 1
ATOM 1458 C CA . GLY A 1 203 ? -12.451 -5.159 34.587 1.00 97.06 203 GLY A CA 1
ATOM 1459 C C . GLY A 1 203 ? -12.190 -5.628 36.019 1.00 97.06 203 GLY A C 1
ATOM 1460 O O . GLY A 1 203 ? -13.131 -5.799 36.788 1.00 97.06 203 GLY A O 1
ATOM 1461 N N . LEU A 1 204 ? -10.920 -5.739 36.417 1.00 97.06 204 LEU A N 1
ATOM 1462 C CA . LEU A 1 204 ? -10.529 -6.112 37.779 1.00 97.06 204 LEU A CA 1
ATOM 1463 C C . LEU A 1 204 ? -11.020 -5.108 38.828 1.00 97.06 204 LEU A C 1
ATOM 1465 O O . LEU A 1 204 ? -11.444 -5.521 39.904 1.00 97.06 204 LEU A O 1
ATOM 1469 N N . ARG A 1 205 ? -11.022 -3.804 38.520 1.00 97.75 205 ARG A N 1
ATOM 1470 C CA . ARG A 1 205 ? -11.626 -2.789 39.401 1.00 97.75 205 ARG A CA 1
ATOM 1471 C C . ARG A 1 205 ? -13.123 -3.017 39.600 1.00 97.75 205 ARG A C 1
ATOM 1473 O O . ARG A 1 205 ? -13.574 -2.978 40.734 1.00 97.75 205 ARG A O 1
ATOM 1480 N N . LYS A 1 206 ? -13.872 -3.329 38.537 1.00 97.69 206 LYS A N 1
ATOM 1481 C CA . LYS A 1 206 ? -15.306 -3.647 38.657 1.00 97.69 206 LYS A CA 1
ATOM 1482 C C . LYS A 1 206 ? -15.552 -4.884 39.518 1.00 97.69 206 LYS A C 1
ATOM 1484 O O . LYS A 1 206 ? -16.450 -4.868 40.348 1.00 97.69 206 LYS A O 1
ATOM 1489 N N . VAL A 1 207 ? -14.742 -5.930 39.345 1.00 98.38 207 VAL A N 1
ATOM 1490 C CA . VAL A 1 207 ? -14.829 -7.141 40.179 1.00 98.38 207 VAL A CA 1
ATOM 1491 C C . VAL A 1 207 ? -14.519 -6.816 41.641 1.00 98.38 207 VAL A C 1
ATOM 1493 O O . VAL A 1 207 ? -15.195 -7.312 42.535 1.00 98.38 207 VAL A O 1
ATOM 1496 N N . LEU A 1 208 ? -13.530 -5.957 41.907 1.00 98.38 208 LEU A N 1
ATOM 1497 C CA . LEU A 1 208 ? -13.241 -5.490 43.262 1.00 98.38 208 LEU A CA 1
ATOM 1498 C C . LEU A 1 208 ? -14.422 -4.711 43.862 1.00 98.38 208 LEU A C 1
ATOM 1500 O O . LEU A 1 208 ? -14.766 -4.945 45.020 1.00 98.38 208 LEU A O 1
ATOM 1504 N N . ASP A 1 209 ? -15.053 -3.823 43.092 1.00 98.25 209 ASP A N 1
ATOM 1505 C CA . ASP A 1 209 ? -16.236 -3.076 43.532 1.00 98.25 209 ASP A CA 1
ATOM 1506 C C . ASP A 1 209 ? -17.411 -4.024 43.840 1.00 98.25 209 ASP A C 1
ATOM 1508 O O . ASP A 1 209 ? -18.075 -3.875 44.864 1.00 98.25 209 ASP A O 1
ATOM 1512 N N . GLU A 1 210 ? -17.628 -5.052 43.015 1.00 98.12 210 GLU A N 1
ATOM 1513 C CA . GLU A 1 210 ? -18.651 -6.086 43.229 1.00 98.12 210 GLU A CA 1
ATOM 1514 C C . GLU A 1 210 ? -18.374 -6.928 44.487 1.00 98.12 210 GLU A C 1
ATOM 1516 O O . GLU A 1 210 ? -19.268 -7.148 45.309 1.00 98.12 210 GLU A O 1
ATOM 1521 N N . ILE A 1 211 ? -17.122 -7.345 44.702 1.00 98.25 211 ILE A N 1
ATOM 1522 C CA . ILE A 1 211 ? -16.708 -8.036 45.934 1.00 98.25 211 ILE A CA 1
ATOM 1523 C C . ILE A 1 211 ? -16.900 -7.125 47.153 1.00 98.25 211 ILE A C 1
ATOM 1525 O O . ILE A 1 211 ? -17.342 -7.581 48.206 1.00 98.25 211 ILE A O 1
ATOM 1529 N N . THR A 1 212 ? -16.602 -5.833 47.027 1.00 98.19 212 THR A N 1
ATOM 1530 C CA . THR A 1 212 ? -16.775 -4.866 48.120 1.00 98.19 212 THR A CA 1
ATOM 1531 C C . THR A 1 212 ? -18.251 -4.710 48.484 1.00 98.19 212 THR A C 1
ATOM 1533 O O . THR A 1 212 ? -18.589 -4.781 49.663 1.00 98.19 212 THR A O 1
ATOM 1536 N N . MET A 1 213 ? -19.130 -4.584 47.484 1.00 98.06 213 MET A N 1
ATOM 1537 C CA . MET A 1 213 ? -20.583 -4.504 47.680 1.00 98.06 213 MET A CA 1
ATOM 1538 C C . MET A 1 213 ? -21.142 -5.773 48.335 1.00 98.06 213 MET A C 1
ATOM 1540 O O . MET A 1 213 ? -21.831 -5.699 49.349 1.00 98.06 213 MET A O 1
ATOM 1544 N N . THR A 1 214 ? -20.780 -6.951 47.822 1.00 97.94 214 THR A N 1
ATOM 1545 C CA . THR A 1 214 ? -21.227 -8.229 48.406 1.00 97.94 214 THR A CA 1
ATOM 1546 C C . THR A 1 214 ? -20.689 -8.441 49.822 1.00 97.94 214 THR A C 1
ATOM 1548 O O . THR A 1 214 ? -21.398 -8.968 50.676 1.00 97.94 214 THR A O 1
ATOM 1551 N N . THR A 1 215 ? -19.467 -7.984 50.113 1.00 98.25 215 THR A N 1
ATOM 1552 C CA . THR A 1 215 ? -18.912 -8.008 51.473 1.00 98.25 215 THR A CA 1
ATOM 1553 C C . THR A 1 215 ? -19.706 -7.095 52.405 1.00 98.25 215 THR A C 1
ATOM 1555 O O . THR A 1 215 ? -20.044 -7.524 53.505 1.00 98.25 215 THR A O 1
ATOM 1558 N N . SER A 1 216 ? -20.059 -5.874 51.980 1.00 97.81 216 SER A N 1
ATOM 1559 C CA . SER A 1 216 ? -20.909 -4.988 52.788 1.00 97.81 216 SER A CA 1
ATOM 1560 C C . SER A 1 216 ? -22.318 -5.546 52.994 1.00 97.81 216 SER A C 1
ATOM 1562 O O . SER A 1 216 ? -22.850 -5.442 54.096 1.00 97.81 216 SER A O 1
ATOM 1564 N N . ASP A 1 217 ? -22.900 -6.200 51.987 1.00 98.06 217 ASP A N 1
ATOM 1565 C CA . ASP A 1 217 ? -24.213 -6.843 52.111 1.00 98.06 217 ASP A CA 1
ATOM 1566 C C . ASP A 1 217 ? -24.185 -7.991 53.127 1.00 98.06 217 ASP A C 1
ATOM 1568 O O . ASP A 1 217 ? -25.084 -8.112 53.961 1.00 98.06 217 ASP A O 1
ATOM 1572 N N . LEU A 1 218 ? -23.137 -8.820 53.093 1.00 97.81 218 LEU A N 1
ATOM 1573 C CA . LEU A 1 218 ? -22.934 -9.890 54.072 1.00 97.81 218 LEU A CA 1
ATOM 1574 C C . LEU A 1 218 ? -22.657 -9.337 55.474 1.00 97.81 218 LEU A C 1
ATOM 1576 O O . LEU A 1 218 ? -23.161 -9.888 56.449 1.00 97.81 218 LEU A O 1
ATOM 1580 N N . GLN A 1 219 ? -21.903 -8.242 55.586 1.00 97.50 219 GLN A N 1
ATOM 1581 C CA . GLN A 1 219 ? -21.657 -7.555 56.854 1.00 97.50 219 GLN A CA 1
ATOM 1582 C C . GLN A 1 219 ? -22.974 -7.064 57.479 1.00 97.50 219 GLN A C 1
ATOM 1584 O O . GLN A 1 219 ? -23.228 -7.361 58.643 1.00 97.50 219 GLN A O 1
ATOM 1589 N N . MET A 1 220 ? -23.847 -6.410 56.701 1.00 97.06 220 MET A N 1
ATOM 1590 C CA . MET A 1 220 ? -25.170 -5.977 57.177 1.00 97.06 220 MET A CA 1
ATOM 1591 C C . MET A 1 220 ? -26.050 -7.156 57.612 1.00 97.06 220 MET A C 1
ATOM 1593 O O . MET A 1 220 ? -26.755 -7.059 58.613 1.00 97.06 220 MET A O 1
ATOM 1597 N N . GLN A 1 221 ? -26.017 -8.280 56.885 1.00 97.81 221 GLN A N 1
ATOM 1598 C CA . GLN A 1 221 ? -26.754 -9.487 57.282 1.00 97.81 221 GLN A CA 1
ATOM 1599 C C . GLN A 1 221 ? -26.232 -10.064 58.601 1.00 97.81 221 GLN A C 1
ATOM 1601 O O . GLN A 1 221 ? -27.027 -10.478 59.441 1.00 97.81 221 GLN A O 1
ATOM 1606 N N . ILE A 1 222 ? -24.909 -10.079 58.798 1.00 97.56 222 ILE A N 1
ATOM 1607 C CA . ILE A 1 222 ? -24.301 -10.504 60.062 1.00 97.56 222 ILE A CA 1
ATOM 1608 C C . ILE A 1 222 ? -24.748 -9.575 61.190 1.00 97.56 222 ILE A C 1
ATOM 1610 O O . ILE A 1 222 ? -25.231 -10.072 62.201 1.00 97.56 222 ILE A O 1
ATOM 1614 N N . GLU A 1 223 ? -24.637 -8.258 61.009 1.00 97.69 223 GLU A N 1
ATOM 1615 C CA . GLU A 1 223 ? -25.045 -7.259 62.005 1.00 97.69 223 GLU A CA 1
ATOM 1616 C C . GLU A 1 223 ? -26.527 -7.424 62.382 1.00 97.69 223 GLU A C 1
ATOM 1618 O O . GLU A 1 223 ? -26.845 -7.593 63.559 1.00 97.69 223 GLU A O 1
ATOM 1623 N N . SER A 1 224 ? -27.420 -7.535 61.395 1.00 97.81 224 SER A N 1
ATOM 1624 C CA . SER A 1 224 ? -28.851 -7.778 61.622 1.00 97.81 224 SER A CA 1
ATOM 1625 C C . SER A 1 224 ? -29.127 -9.075 62.396 1.00 97.81 224 SER A C 1
ATOM 1627 O O . SER A 1 224 ? -29.932 -9.069 63.326 1.00 97.81 224 SER A O 1
ATOM 1629 N N . LEU A 1 225 ? -28.457 -10.182 62.056 1.00 97.38 225 LEU A N 1
ATOM 1630 C CA . LEU A 1 225 ? -28.613 -11.449 62.780 1.00 97.38 225 LEU A CA 1
ATOM 1631 C C . LEU A 1 225 ? -28.043 -11.374 64.203 1.00 97.38 225 LEU A C 1
ATOM 1633 O O . LEU A 1 225 ? -28.570 -12.013 65.115 1.00 97.38 225 LEU A O 1
ATOM 1637 N N . THR A 1 226 ? -26.968 -10.609 64.418 1.00 97.25 226 THR A N 1
ATOM 1638 C CA . THR A 1 226 ? -26.439 -10.385 65.768 1.00 97.25 226 THR A CA 1
ATOM 1639 C C . THR A 1 226 ? -27.383 -9.546 66.623 1.00 97.25 226 THR A C 1
ATOM 1641 O O . THR A 1 226 ? -27.602 -9.904 67.779 1.00 97.25 226 THR A O 1
ATOM 1644 N N . GLU A 1 227 ? -28.006 -8.511 66.056 1.00 96.75 227 GLU A N 1
ATOM 1645 C CA . GLU A 1 227 ? -29.032 -7.710 66.733 1.00 96.75 227 GLU A CA 1
ATOM 1646 C C . GLU A 1 227 ? -30.256 -8.562 67.097 1.00 96.75 227 GLU A C 1
ATOM 1648 O O . GLU A 1 227 ? -30.756 -8.475 68.218 1.00 96.75 227 GLU A O 1
ATOM 1653 N N . GLU A 1 228 ? -30.707 -9.444 66.198 1.00 96.38 228 GLU A N 1
ATOM 1654 C CA . GLU A 1 228 ? -31.814 -10.370 66.471 1.00 96.38 228 GLU A CA 1
ATOM 1655 C C . GLU A 1 228 ? -31.466 -11.361 67.597 1.00 96.38 228 GLU A C 1
ATOM 1657 O O . GLU A 1 228 ? -32.275 -11.602 68.495 1.00 96.38 228 GLU A O 1
ATOM 1662 N N . LEU A 1 229 ? -30.238 -11.895 67.616 1.00 95.25 229 LEU A N 1
ATOM 1663 C CA . LEU A 1 229 ? -29.764 -12.754 68.706 1.00 95.25 229 LEU A CA 1
ATOM 1664 C C . LEU A 1 229 ? -29.686 -12.018 70.048 1.00 95.25 229 LEU A C 1
ATOM 1666 O O . LEU A 1 229 ? -30.030 -12.598 71.080 1.00 95.25 229 LEU A O 1
ATOM 1670 N N . GLU A 1 230 ? -29.212 -10.772 70.059 1.00 95.75 230 GLU A N 1
ATOM 1671 C CA . GLU A 1 230 ? -29.180 -9.941 71.266 1.00 95.75 230 GLU A CA 1
ATOM 1672 C C . GLU A 1 230 ? -30.591 -9.614 71.756 1.00 95.75 230 GLU A C 1
ATOM 1674 O O . GLU A 1 230 ? -30.866 -9.745 72.951 1.00 95.75 230 GLU A O 1
ATOM 1679 N N . TYR A 1 231 ? -31.503 -9.279 70.842 1.00 96.19 231 TYR A N 1
ATOM 1680 C CA . TYR A 1 231 ? -32.911 -9.051 71.147 1.00 96.19 231 TYR A CA 1
ATOM 1681 C C . TYR A 1 231 ? -33.561 -10.289 71.776 1.00 96.19 231 TYR A C 1
ATOM 1683 O O . TYR A 1 231 ? -34.153 -10.193 72.851 1.00 96.19 231 TYR A O 1
ATOM 1691 N N . MET A 1 232 ? -33.384 -11.468 71.172 1.00 94.31 232 MET A N 1
ATOM 1692 C CA . MET A 1 232 ? -33.924 -12.727 71.697 1.00 94.31 232 MET A CA 1
ATOM 1693 C C . MET A 1 232 ? -33.330 -13.098 73.060 1.00 94.31 232 MET A C 1
ATOM 1695 O O . MET A 1 232 ? -34.056 -13.567 73.936 1.00 94.31 232 MET A O 1
ATOM 1699 N N . LYS A 1 233 ? -32.027 -12.869 73.277 1.00 94.38 233 LYS A N 1
ATOM 1700 C CA . LYS A 1 233 ? -31.392 -13.076 74.589 1.00 94.38 233 LYS A CA 1
ATOM 1701 C C . LYS A 1 233 ? -31.961 -12.145 75.649 1.00 94.38 233 LYS A C 1
ATOM 1703 O O . LYS A 1 233 ? -32.251 -12.609 76.746 1.00 94.38 233 LYS A O 1
ATOM 1708 N N . LYS A 1 234 ? -32.125 -10.862 75.323 1.00 95.50 234 LYS A N 1
ATOM 1709 C CA . LYS A 1 234 ? -32.688 -9.874 76.240 1.00 95.50 234 LYS A CA 1
ATOM 1710 C C . LYS A 1 234 ? -34.143 -10.195 76.575 1.00 95.50 234 LYS A C 1
ATOM 1712 O O . LYS A 1 234 ? -34.500 -10.170 77.744 1.00 95.50 234 LYS A O 1
ATOM 1717 N N . ASN A 1 235 ? -34.950 -10.571 75.581 1.00 93.19 235 ASN A N 1
ATOM 1718 C CA . ASN A 1 235 ? -36.328 -11.001 75.809 1.00 93.19 235 ASN A CA 1
ATOM 1719 C C . ASN A 1 235 ? -36.381 -12.246 76.706 1.00 93.19 235 ASN A C 1
ATOM 1721 O O . ASN A 1 235 ? -37.159 -12.288 77.648 1.00 93.19 235 ASN A O 1
ATOM 1725 N N . HIS A 1 236 ? -35.506 -13.229 76.477 1.00 92.25 236 HIS A N 1
ATOM 1726 C CA . HIS A 1 236 ? -35.419 -14.401 77.346 1.00 92.25 236 HIS A CA 1
ATOM 1727 C C . HIS A 1 236 ? -34.963 -14.053 78.773 1.00 92.25 236 HIS A C 1
ATOM 1729 O O . HIS A 1 236 ? -35.474 -14.617 79.733 1.00 92.25 236 HIS A O 1
ATOM 1735 N N . GLU A 1 237 ? -34.019 -13.125 78.940 1.00 90.94 237 GLU A N 1
ATOM 1736 C CA . GLU A 1 237 ? -33.590 -12.641 80.257 1.00 90.94 237 GLU A CA 1
ATOM 1737 C C . GLU A 1 237 ? -34.724 -11.900 80.983 1.00 90.94 237 GLU A C 1
ATOM 1739 O O . GLU A 1 237 ? -34.937 -12.118 82.174 1.00 90.94 237 GLU A O 1
ATOM 1744 N N . GLU A 1 238 ? -35.490 -11.074 80.268 1.00 88.31 238 GLU A N 1
ATOM 1745 C CA . GLU A 1 238 ? -36.689 -10.407 80.783 1.00 88.31 238 GLU A CA 1
ATOM 1746 C C . GLU A 1 238 ? -37.793 -11.412 81.150 1.00 88.31 238 GLU A C 1
ATOM 1748 O O . GLU A 1 238 ? -38.373 -11.293 82.227 1.00 88.31 238 GLU A O 1
ATOM 1753 N N . GLU A 1 239 ? -38.042 -12.434 80.326 1.00 85.44 239 GLU A N 1
ATOM 1754 C CA . GLU A 1 239 ? -38.983 -13.526 80.617 1.00 85.44 239 GLU A CA 1
ATOM 1755 C C . GLU A 1 239 ? -38.541 -14.354 81.827 1.00 85.44 239 GLU A C 1
ATOM 1757 O O . GLU A 1 239 ? -39.350 -14.623 82.708 1.00 85.44 239 GLU A O 1
ATOM 1762 N N . MET A 1 240 ? -37.258 -14.710 81.930 1.00 81.88 240 MET A N 1
ATOM 1763 C CA . MET A 1 240 ? -36.711 -15.416 83.093 1.00 81.88 240 MET A CA 1
ATOM 1764 C C . MET A 1 240 ? -36.794 -14.560 84.360 1.00 81.88 240 MET A C 1
ATOM 1766 O O . MET A 1 240 ? -37.132 -15.080 85.423 1.00 81.88 240 MET A O 1
ATOM 1770 N N . ASN A 1 241 ? -36.519 -13.255 84.273 1.00 79.56 241 ASN A N 1
ATOM 1771 C CA . ASN A 1 241 ? -36.696 -12.325 85.389 1.00 79.56 241 ASN A CA 1
ATOM 1772 C C . ASN A 1 241 ? -38.172 -12.214 85.780 1.00 79.56 241 ASN A C 1
ATOM 1774 O O . ASN A 1 241 ? -38.484 -12.278 86.965 1.00 79.56 241 ASN A O 1
ATOM 1778 N N . PHE A 1 242 ? -39.080 -12.141 84.804 1.00 79.88 242 PHE A N 1
ATOM 1779 C CA . PHE A 1 242 ? -40.518 -12.161 85.043 1.00 79.88 242 PHE A CA 1
ATOM 1780 C C . PHE A 1 242 ? -40.958 -13.473 85.700 1.00 79.88 242 PHE A C 1
ATOM 1782 O O . PHE A 1 242 ? -41.646 -13.431 86.712 1.00 79.88 242 PHE A O 1
ATOM 1789 N N . GLU A 1 243 ? -40.544 -14.643 85.212 1.00 65.94 243 GLU A N 1
ATOM 1790 C CA . GLU A 1 243 ? -40.858 -15.939 85.831 1.00 65.94 243 GLU A CA 1
ATOM 1791 C C . GLU A 1 243 ? -40.248 -16.076 87.236 1.00 65.94 243 GLU A C 1
ATOM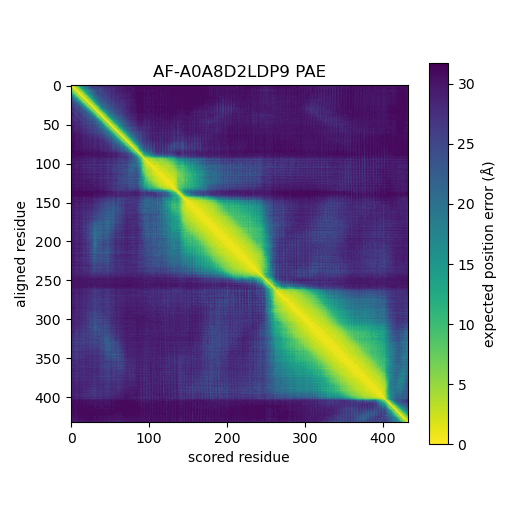 1793 O O . GLU A 1 243 ? -40.871 -16.657 88.130 1.00 65.94 243 GLU A O 1
ATOM 1798 N N . THR A 1 244 ? -39.074 -15.488 87.478 1.00 63.38 244 THR A N 1
ATOM 1799 C CA . THR A 1 244 ? -38.434 -15.445 88.803 1.00 63.38 244 THR A CA 1
ATOM 1800 C C . THR A 1 244 ? -39.197 -14.522 89.762 1.00 63.38 244 THR A C 1
ATOM 1802 O O . THR A 1 244 ? -39.479 -14.920 90.895 1.00 63.38 244 THR A O 1
ATOM 1805 N N . ASP A 1 245 ? -39.628 -13.345 89.300 1.00 57.81 245 ASP A N 1
ATOM 1806 C CA . ASP A 1 245 ? -40.494 -12.421 90.046 1.00 57.81 245 ASP A CA 1
ATOM 1807 C C . ASP A 1 245 ? -41.891 -13.023 90.288 1.00 57.81 245 ASP A C 1
ATOM 1809 O O . ASP A 1 245 ? -42.477 -12.856 91.361 1.00 57.81 245 ASP A O 1
ATOM 1813 N N . THR A 1 246 ? -42.400 -13.817 89.344 1.00 55.72 246 THR A N 1
ATOM 1814 C CA . THR A 1 246 ? -43.684 -14.526 89.464 1.00 55.72 246 THR A CA 1
ATOM 1815 C C . THR A 1 246 ? -43.579 -15.727 90.413 1.00 55.72 246 THR A C 1
ATOM 1817 O O . THR A 1 246 ? -44.539 -16.050 91.111 1.00 55.72 246 THR A O 1
ATOM 1820 N N . THR A 1 247 ? -42.402 -16.350 90.532 1.00 47.84 247 THR A N 1
ATOM 1821 C CA . THR A 1 247 ? -42.137 -17.427 91.506 1.00 47.84 247 THR A CA 1
ATOM 1822 C C . THR A 1 247 ? -41.943 -16.885 92.937 1.00 47.84 247 THR A C 1
ATOM 1824 O O . THR A 1 247 ? -42.116 -17.627 93.905 1.00 47.84 247 THR A O 1
ATOM 1827 N N . GLY A 1 248 ? -41.647 -15.588 93.101 1.00 44.47 248 GLY A N 1
ATOM 1828 C CA . GLY A 1 248 ? -41.539 -14.900 94.399 1.00 44.47 248 GLY A CA 1
ATOM 1829 C C . GLY A 1 248 ? -42.805 -14.171 94.873 1.00 44.47 248 GLY A C 1
ATOM 1830 O O . GLY A 1 248 ? -42.883 -13.764 96.034 1.00 44.47 248 GLY A O 1
ATOM 1831 N N . GLY A 1 249 ? -43.810 -14.014 94.011 1.00 43.12 249 GLY A N 1
ATOM 1832 C CA . GLY A 1 249 ? -45.046 -13.302 94.315 1.00 43.12 249 GLY A CA 1
ATOM 1833 C C . GLY A 1 249 ? -46.233 -14.245 94.447 1.00 43.12 249 GLY A C 1
ATOM 1834 O O . GLY A 1 249 ? -46.906 -14.542 93.466 1.00 43.12 249 GLY A O 1
ATOM 1835 N N . GLY A 1 250 ? -46.556 -14.668 95.670 1.00 42.66 250 GLY A N 1
ATOM 1836 C CA . GLY A 1 250 ? -47.894 -15.176 95.969 1.00 42.66 250 GLY A CA 1
ATOM 1837 C C . GLY A 1 250 ? -48.916 -14.060 95.746 1.00 42.66 250 GLY A C 1
ATOM 1838 O O . GLY A 1 250 ? -49.138 -13.243 96.637 1.00 42.66 250 GLY A O 1
ATOM 1839 N N . ILE A 1 251 ? -49.500 -13.995 94.548 1.00 39.38 251 ILE A N 1
ATOM 1840 C CA . ILE A 1 251 ? -50.544 -13.027 94.213 1.00 39.38 251 ILE A CA 1
ATOM 1841 C C . ILE A 1 251 ? -51.854 -13.519 94.832 1.00 39.38 251 ILE A C 1
ATOM 1843 O O . ILE A 1 251 ? -52.502 -14.445 94.344 1.00 39.38 251 ILE A O 1
ATOM 1847 N N . ASP A 1 252 ? -52.226 -12.874 95.933 1.00 39.03 252 ASP A N 1
ATOM 1848 C CA . ASP A 1 252 ? -53.582 -12.843 96.467 1.00 39.03 252 ASP A CA 1
ATOM 1849 C C . ASP A 1 252 ? -54.514 -12.217 95.416 1.00 39.03 252 ASP A C 1
ATOM 1851 O O . ASP A 1 252 ? -54.513 -11.005 95.187 1.00 39.03 252 ASP A O 1
ATOM 1855 N N . VAL A 1 253 ? -55.289 -13.059 94.728 1.00 44.66 253 VAL A N 1
ATOM 1856 C CA . VAL A 1 253 ? -56.327 -12.622 93.789 1.00 44.66 253 VAL A CA 1
ATOM 1857 C C . VAL A 1 253 ? -57.572 -12.250 94.594 1.00 44.66 253 VAL A C 1
ATOM 1859 O O . VAL A 1 253 ? -58.506 -13.038 94.746 1.00 44.66 253 VAL A O 1
ATOM 1862 N N . GLN A 1 254 ? -57.603 -11.016 95.101 1.00 36.53 254 GLN A N 1
ATOM 1863 C CA . GLN A 1 254 ? -58.842 -10.404 95.576 1.00 36.53 254 GLN A CA 1
ATOM 1864 C C . GLN A 1 254 ? -59.699 -10.004 94.378 1.00 36.53 254 GLN A C 1
ATOM 1866 O O . GLN A 1 254 ? -59.454 -9.023 93.675 1.00 36.53 254 GLN A O 1
ATOM 1871 N N . MET A 1 255 ? -60.735 -10.809 94.166 1.00 41.41 255 MET A N 1
ATOM 1872 C CA . MET A 1 255 ? -61.818 -10.585 93.224 1.00 41.41 255 MET A CA 1
ATOM 1873 C C . MET A 1 255 ? -62.619 -9.338 93.636 1.00 41.41 255 MET A C 1
ATOM 1875 O O . MET A 1 255 ? -63.605 -9.430 94.362 1.00 41.41 255 MET A O 1
ATOM 1879 N N . ASN A 1 256 ? -62.212 -8.160 93.159 1.00 34.91 256 ASN A N 1
ATOM 1880 C CA . ASN A 1 256 ? -63.077 -6.985 93.131 1.00 34.91 256 ASN A CA 1
ATOM 1881 C C . ASN A 1 256 ? -63.783 -6.932 91.776 1.00 34.91 256 ASN A C 1
ATOM 1883 O O . ASN A 1 256 ? -63.181 -6.625 90.748 1.00 34.91 256 ASN A O 1
ATOM 1887 N N . ALA A 1 257 ? -65.076 -7.250 91.793 1.00 40.59 257 ALA A N 1
ATOM 1888 C CA . ALA A 1 257 ? -65.982 -7.044 90.676 1.00 40.59 257 ALA A CA 1
ATOM 1889 C C . ALA A 1 257 ? -66.075 -5.539 90.371 1.00 40.59 257 ALA A C 1
ATOM 1891 O O . ALA A 1 257 ? -66.871 -4.810 90.962 1.00 40.59 257 ALA A O 1
ATOM 1892 N N . ALA A 1 258 ? -65.225 -5.072 89.457 1.00 46.88 258 ALA A N 1
ATOM 1893 C CA . ALA A 1 258 ? -65.394 -3.783 88.810 1.00 46.88 258 ALA A CA 1
ATOM 1894 C C . ALA A 1 258 ? -66.695 -3.796 87.977 1.00 46.88 258 ALA A C 1
ATOM 1896 O O . ALA A 1 258 ? -67.081 -4.836 87.435 1.00 46.88 258 ALA A O 1
ATOM 1897 N N . PRO A 1 259 ? -67.406 -2.659 87.931 1.00 51.22 259 PRO A N 1
ATOM 1898 C CA . PRO A 1 259 ? -68.799 -2.570 87.514 1.00 51.22 259 PRO A CA 1
ATOM 1899 C C . PRO A 1 259 ? -68.954 -3.005 86.059 1.00 51.22 259 PRO A C 1
ATOM 1901 O O . PRO A 1 259 ? -68.076 -2.730 85.246 1.00 51.22 259 PRO A O 1
ATOM 1904 N N . GLY A 1 260 ? -70.069 -3.684 85.761 1.00 55.31 260 GLY A N 1
ATOM 1905 C CA . GLY A 1 260 ? -70.372 -4.289 84.465 1.00 55.31 260 GLY A CA 1
ATOM 1906 C C . GLY A 1 260 ? -69.878 -3.445 83.297 1.00 55.31 260 GLY A C 1
ATOM 1907 O O . GLY A 1 260 ? -70.466 -2.415 82.969 1.00 55.31 260 GLY A O 1
ATOM 1908 N N . VAL A 1 261 ? -68.770 -3.888 82.701 1.00 62.91 261 VAL A N 1
ATOM 1909 C CA . VAL A 1 261 ? -68.260 -3.329 81.456 1.00 62.91 261 VAL A CA 1
ATOM 1910 C C . VAL A 1 261 ? -69.358 -3.548 80.432 1.00 62.91 261 VAL A C 1
ATOM 1912 O O . VAL A 1 261 ? -69.804 -4.679 80.239 1.00 62.91 261 VAL A O 1
ATOM 1915 N N . ASP A 1 262 ? -69.826 -2.461 79.826 1.00 64.69 262 ASP A N 1
ATOM 1916 C CA . ASP A 1 262 ? -70.801 -2.511 78.747 1.00 64.69 262 ASP A CA 1
ATOM 1917 C C . ASP A 1 262 ? -70.230 -3.385 77.625 1.00 64.69 262 ASP A C 1
ATOM 1919 O O . ASP A 1 262 ? -69.370 -2.967 76.845 1.00 64.69 262 ASP A O 1
ATOM 1923 N N . LEU A 1 263 ? -70.675 -4.642 77.595 1.00 72.25 263 LEU A N 1
ATOM 1924 C CA . LEU A 1 263 ? -70.223 -5.662 76.657 1.00 72.25 263 LEU A CA 1
ATOM 1925 C C . LEU A 1 263 ? -70.429 -5.185 75.217 1.00 72.25 263 LEU A C 1
ATOM 1927 O O . LEU A 1 263 ? -69.650 -5.522 74.332 1.00 72.25 263 LEU A O 1
ATOM 1931 N N . THR A 1 264 ? -71.434 -4.334 75.004 1.00 77.62 264 THR A N 1
ATOM 1932 C CA . THR A 1 264 ? -71.720 -3.670 73.735 1.00 77.62 264 THR A CA 1
ATOM 1933 C C . THR A 1 264 ? -70.597 -2.713 73.344 1.00 77.62 264 THR A C 1
ATOM 1935 O O . THR A 1 264 ? -70.125 -2.757 72.211 1.00 77.62 264 THR A O 1
ATOM 1938 N N . ALA A 1 265 ? -70.110 -1.884 74.271 1.00 79.00 265 ALA A N 1
ATOM 1939 C CA . ALA A 1 265 ? -68.987 -0.979 74.034 1.00 79.00 265 ALA A CA 1
ATOM 1940 C C . ALA A 1 265 ? -67.664 -1.732 73.811 1.00 79.00 265 ALA A C 1
ATOM 1942 O O . ALA A 1 265 ? -66.868 -1.325 72.965 1.00 79.00 265 ALA A O 1
ATOM 1943 N N . LEU A 1 266 ? -67.434 -2.845 74.517 1.00 83.12 266 LEU A N 1
ATOM 1944 C CA . LEU A 1 266 ? -66.242 -3.680 74.329 1.00 83.12 266 LEU A CA 1
ATOM 1945 C C . LEU A 1 266 ? -66.274 -4.449 72.997 1.00 83.12 266 LEU A C 1
ATOM 1947 O O . LEU A 1 266 ? -65.278 -4.458 72.280 1.00 83.12 266 LEU A O 1
ATOM 1951 N N . LEU A 1 267 ? -67.416 -5.041 72.631 1.00 83.62 267 LEU A N 1
ATOM 1952 C CA . LEU A 1 267 ? -67.609 -5.697 71.332 1.00 83.62 267 LEU A CA 1
ATOM 1953 C C . LEU A 1 267 ? -67.485 -4.700 70.176 1.00 83.62 267 LEU A C 1
ATOM 1955 O O . LEU A 1 267 ? -66.867 -5.024 69.167 1.00 83.62 267 LEU A O 1
ATOM 1959 N N . ASN A 1 268 ? -68.015 -3.482 70.330 1.00 86.00 268 ASN A N 1
ATOM 1960 C CA . ASN A 1 268 ? -67.843 -2.415 69.343 1.00 86.00 268 ASN A CA 1
ATOM 1961 C C . ASN A 1 268 ? -66.383 -1.953 69.240 1.00 86.00 268 ASN A C 1
ATOM 1963 O O . ASN A 1 268 ? -65.920 -1.717 68.129 1.00 86.00 268 ASN A O 1
ATOM 1967 N N . LYS A 1 269 ? -65.637 -1.879 70.353 1.00 87.88 269 LYS A N 1
ATOM 1968 C CA . LYS A 1 269 ? -64.186 -1.631 70.320 1.00 87.88 269 LYS A CA 1
ATOM 1969 C C . LYS A 1 269 ? -63.436 -2.747 69.604 1.00 87.88 269 LYS A C 1
ATOM 1971 O O . LYS A 1 269 ? -62.691 -2.448 68.687 1.00 87.88 269 LYS A O 1
ATOM 1976 N N . MET A 1 270 ? -63.675 -4.016 69.944 1.00 87.62 270 MET A N 1
ATOM 1977 C CA . MET A 1 270 ? -63.030 -5.130 69.237 1.00 87.62 270 MET A CA 1
ATOM 1978 C C . MET A 1 270 ? -63.368 -5.122 67.745 1.00 87.62 270 MET A C 1
ATOM 1980 O O . MET A 1 270 ? -62.492 -5.347 66.922 1.00 87.62 270 MET A O 1
ATOM 1984 N N . ARG A 1 271 ? -64.619 -4.817 67.380 1.00 90.00 271 ARG A N 1
ATOM 1985 C CA . ARG A 1 271 ? -65.020 -4.677 65.976 1.00 90.00 271 ARG A CA 1
ATOM 1986 C C . ARG A 1 271 ? -64.271 -3.542 65.281 1.00 90.00 271 ARG A C 1
ATOM 1988 O O . ARG A 1 271 ? -63.795 -3.760 64.178 1.00 90.00 271 ARG A O 1
ATOM 1995 N N . ALA A 1 272 ? -64.139 -2.385 65.928 1.00 90.19 272 ALA A N 1
ATOM 1996 C CA . ALA A 1 272 ? -63.392 -1.250 65.395 1.00 90.19 272 ALA A CA 1
ATOM 1997 C C . ALA A 1 272 ? -61.895 -1.566 65.224 1.00 90.19 272 ALA A C 1
ATOM 1999 O O . ALA A 1 272 ? -61.329 -1.206 64.201 1.00 90.19 272 ALA A O 1
ATOM 2000 N N . GLU A 1 273 ? -61.278 -2.288 66.165 1.00 90.38 273 GLU A N 1
ATOM 2001 C CA . GLU A 1 273 ? -59.886 -2.756 66.054 1.00 90.38 273 GLU A CA 1
ATOM 2002 C C . GLU A 1 273 ? -59.714 -3.754 64.897 1.00 90.38 273 GLU A C 1
ATOM 2004 O O . GLU A 1 273 ? -58.781 -3.637 64.108 1.00 90.38 273 GLU A O 1
ATOM 2009 N N . TYR A 1 274 ? -60.640 -4.707 64.726 1.00 91.69 274 TYR A N 1
ATOM 2010 C CA . TYR A 1 274 ? -60.599 -5.641 63.594 1.00 91.69 274 TYR A CA 1
ATOM 2011 C C . TYR A 1 274 ? -60.843 -4.956 62.249 1.00 91.69 274 TYR A C 1
ATOM 2013 O O . TYR A 1 274 ? -60.239 -5.337 61.251 1.00 91.69 274 TYR A O 1
ATOM 2021 N N . GLU A 1 275 ? -61.734 -3.969 62.206 1.00 91.44 275 GLU A N 1
ATOM 2022 C CA . GLU A 1 275 ? -62.031 -3.201 60.999 1.00 91.44 275 GLU A CA 1
ATOM 2023 C C . GLU A 1 275 ? -60.850 -2.291 60.629 1.00 91.44 275 GLU A C 1
ATOM 2025 O O . GLU A 1 275 ? -60.483 -2.229 59.458 1.00 91.44 275 GLU A O 1
ATOM 2030 N N . ALA A 1 276 ? -60.179 -1.692 61.620 1.00 92.81 276 ALA A N 1
ATOM 2031 C CA . ALA A 1 276 ? -58.928 -0.960 61.432 1.00 92.81 276 ALA A CA 1
ATOM 2032 C C . ALA A 1 276 ? -57.794 -1.872 60.938 1.00 92.81 276 ALA A C 1
ATOM 2034 O O . ALA A 1 276 ? -57.146 -1.546 59.950 1.00 92.81 276 ALA A O 1
ATOM 2035 N N . LEU A 1 277 ? -57.610 -3.047 61.549 1.00 92.69 277 LEU A N 1
ATOM 2036 C CA . LEU A 1 277 ? -56.589 -4.016 61.143 1.00 92.69 277 LEU A CA 1
ATOM 2037 C C . LEU A 1 277 ? -56.855 -4.594 59.742 1.00 92.69 277 LEU A C 1
ATOM 2039 O O . LEU A 1 277 ? -55.924 -4.857 58.982 1.00 92.69 277 LEU A O 1
ATOM 2043 N N . ALA A 1 278 ? -58.119 -4.826 59.382 1.00 91.38 278 ALA A N 1
ATOM 2044 C CA . ALA A 1 278 ? -58.491 -5.290 58.046 1.00 91.38 278 ALA A CA 1
ATOM 2045 C C . ALA A 1 278 ? -58.244 -4.210 56.982 1.00 91.38 278 ALA A C 1
ATOM 2047 O O . ALA A 1 278 ? -57.801 -4.523 55.877 1.00 91.38 278 ALA A O 1
ATOM 2048 N N . GLU A 1 279 ? -58.511 -2.950 57.322 1.00 93.25 279 GLU A N 1
ATOM 2049 C CA . GLU A 1 279 ? -58.263 -1.800 56.459 1.00 93.25 279 GLU A CA 1
ATOM 2050 C C . GLU A 1 279 ? -56.761 -1.517 56.294 1.00 93.25 279 GLU A C 1
ATOM 2052 O O . GLU A 1 279 ? -56.314 -1.296 55.170 1.00 93.25 279 GLU A O 1
ATOM 2057 N N . GLU A 1 280 ? -55.969 -1.619 57.364 1.00 93.94 280 GLU A N 1
ATOM 2058 C CA . GLU A 1 280 ? -54.501 -1.542 57.320 1.00 93.94 280 GLU A CA 1
ATOM 2059 C C . GLU A 1 280 ? -53.921 -2.661 56.446 1.00 93.94 280 GLU A C 1
ATOM 2061 O O . GLU A 1 280 ? -53.213 -2.381 55.483 1.00 93.94 280 GLU A O 1
ATOM 2066 N N . ASN A 1 281 ? -54.336 -3.916 56.659 1.00 92.56 281 ASN A N 1
ATOM 2067 C CA . ASN A 1 281 ? -53.924 -5.034 55.803 1.00 92.56 281 ASN A CA 1
ATOM 2068 C C . ASN A 1 281 ? -54.297 -4.817 54.329 1.00 92.56 281 ASN A C 1
ATOM 2070 O O . ASN A 1 281 ? -53.527 -5.167 53.435 1.00 92.56 281 ASN A O 1
ATOM 2074 N N . ARG A 1 282 ? -55.477 -4.251 54.043 1.00 93.38 282 ARG A N 1
ATOM 2075 C CA . ARG A 1 282 ? -55.890 -3.940 52.667 1.00 93.38 282 ARG A CA 1
ATOM 2076 C C . ARG A 1 282 ? -54.968 -2.896 52.041 1.00 93.38 282 ARG A C 1
ATOM 2078 O O . ARG A 1 282 ? -54.524 -3.085 50.909 1.00 93.38 282 ARG A O 1
ATOM 2085 N N . GLN A 1 283 ? -54.674 -1.822 52.770 1.00 95.00 283 GLN A N 1
ATOM 2086 C CA . GLN A 1 283 ? -53.774 -0.764 52.314 1.00 95.00 283 GLN A CA 1
ATOM 2087 C C . GLN A 1 283 ? -52.344 -1.281 52.124 1.00 95.00 283 GLN A C 1
ATOM 2089 O O . GLN A 1 283 ? -51.725 -0.964 51.110 1.00 95.00 283 GLN A O 1
ATOM 2094 N N . ASP A 1 284 ? -51.852 -2.134 53.019 1.00 94.38 284 ASP A N 1
ATOM 2095 C CA . ASP A 1 284 ? -50.524 -2.741 52.923 1.00 94.38 284 ASP A CA 1
ATOM 2096 C C . ASP A 1 284 ? -50.404 -3.680 51.722 1.00 94.38 284 ASP A C 1
ATOM 2098 O O . ASP A 1 284 ? -49.417 -3.623 50.985 1.00 94.38 284 ASP A O 1
ATOM 2102 N N . ILE A 1 285 ? -51.428 -4.497 51.454 1.00 93.94 285 ILE A N 1
ATOM 2103 C CA . ILE A 1 285 ? -51.470 -5.364 50.269 1.00 93.94 285 ILE A CA 1
ATOM 2104 C C . ILE A 1 285 ? -51.522 -4.523 48.986 1.00 93.94 285 ILE A C 1
ATOM 2106 O O . ILE A 1 285 ? -50.808 -4.826 48.027 1.00 93.94 285 ILE A O 1
ATOM 2110 N N . GLU A 1 286 ? -52.325 -3.457 48.949 1.00 94.94 286 GLU A N 1
ATOM 2111 C CA . GLU A 1 286 ? -52.394 -2.541 47.803 1.00 94.94 286 GLU A CA 1
ATOM 2112 C C . GLU A 1 286 ? -51.071 -1.796 47.587 1.00 94.94 286 GLU A C 1
ATOM 2114 O O . GLU A 1 286 ? -50.595 -1.692 46.453 1.00 94.94 286 GLU A O 1
ATOM 2119 N N . ALA A 1 287 ? -50.437 -1.310 48.654 1.00 94.81 287 ALA A N 1
ATOM 2120 C CA . ALA A 1 287 ? -49.137 -0.654 48.601 1.00 94.81 287 ALA A CA 1
ATOM 2121 C C . ALA A 1 287 ? -48.041 -1.624 48.140 1.00 94.81 287 ALA A C 1
ATOM 2123 O O . ALA A 1 287 ? -47.233 -1.275 47.274 1.00 94.81 287 ALA A O 1
ATOM 2124 N N . TRP A 1 288 ? -48.044 -2.857 48.652 1.00 95.81 288 TRP A N 1
ATOM 2125 C CA . TRP A 1 288 ? -47.126 -3.916 48.242 1.00 95.81 288 TRP A CA 1
ATOM 2126 C C . TRP A 1 288 ? -47.315 -4.286 46.767 1.00 95.81 288 TRP A C 1
ATOM 2128 O O . TRP A 1 288 ? -46.341 -4.312 46.010 1.00 95.81 288 TRP A O 1
ATOM 2138 N N . PHE A 1 289 ? -48.560 -4.480 46.319 1.00 96.19 289 PHE A N 1
ATOM 2139 C CA . PHE A 1 289 ? -48.872 -4.773 44.919 1.00 96.19 289 PHE A CA 1
ATOM 2140 C C . PHE A 1 289 ? -48.460 -3.622 43.995 1.00 96.19 289 PHE A C 1
ATOM 2142 O O . PHE A 1 289 ? -47.832 -3.850 42.960 1.00 96.19 289 PHE A O 1
ATOM 2149 N N . ASN A 1 290 ? -48.740 -2.375 44.383 1.00 95.81 290 ASN A N 1
ATOM 2150 C CA . ASN A 1 290 ? -48.322 -1.195 43.630 1.00 95.81 290 ASN A CA 1
ATOM 2151 C C . ASN A 1 290 ? -46.796 -1.089 43.546 1.00 95.81 290 ASN A C 1
ATOM 2153 O O . ASN A 1 290 ? -46.264 -0.827 42.467 1.00 95.81 290 ASN A O 1
ATOM 2157 N N . LYS A 1 291 ? -46.076 -1.343 44.645 1.00 96.56 291 LYS A N 1
ATOM 2158 C CA . LYS A 1 291 ? -44.607 -1.352 44.666 1.00 96.56 291 LYS A CA 1
ATOM 2159 C C . LYS A 1 291 ? -44.047 -2.427 43.733 1.00 96.56 291 LYS A C 1
ATOM 2161 O O . LYS A 1 291 ? -43.166 -2.133 42.925 1.00 96.56 291 LYS A O 1
ATOM 2166 N N . GLN A 1 292 ? -44.604 -3.637 43.780 1.00 96.44 292 GLN A N 1
ATOM 2167 C CA . GLN A 1 292 ? -44.188 -4.744 42.920 1.00 96.44 292 GLN A CA 1
ATOM 2168 C C . GLN A 1 292 ? -44.500 -4.469 41.442 1.00 96.44 292 GLN A C 1
ATOM 2170 O O . GLN A 1 292 ? -43.652 -4.688 40.577 1.00 96.44 292 GLN A O 1
ATOM 2175 N N . SER A 1 293 ? -45.683 -3.926 41.137 1.00 95.50 293 SER A N 1
ATOM 2176 C CA . SER A 1 293 ? -46.068 -3.551 39.774 1.00 95.50 293 SER A CA 1
ATOM 2177 C C . SER A 1 293 ? -45.209 -2.410 39.227 1.00 95.50 293 SER A C 1
ATOM 2179 O O . SER A 1 293 ? -44.884 -2.415 38.038 1.00 95.50 293 SER A O 1
ATOM 2181 N N . GLN A 1 294 ? -44.827 -1.440 40.061 1.00 96.00 294 GLN A N 1
ATOM 2182 C CA . GLN A 1 294 ? -43.920 -0.363 39.666 1.00 96.00 294 GLN A CA 1
ATOM 2183 C C . GLN A 1 294 ? -42.516 -0.888 39.369 1.00 96.00 294 GLN A C 1
ATOM 2185 O O . GLN A 1 294 ? -41.930 -0.477 38.368 1.00 96.00 294 GLN A O 1
ATOM 2190 N N . GLU A 1 295 ? -41.975 -1.796 40.186 1.00 95.81 295 GLU A N 1
ATOM 2191 C CA . GLU A 1 295 ? -40.659 -2.380 39.909 1.00 95.81 295 GLU A CA 1
ATOM 2192 C C . GLU A 1 295 ? -40.686 -3.260 38.656 1.00 95.81 295 GLU A C 1
ATOM 2194 O O . GLU A 1 295 ? -39.802 -3.137 37.810 1.00 95.81 295 GLU A O 1
ATOM 2199 N N . LEU A 1 296 ? -41.741 -4.057 38.461 1.00 95.88 296 LEU A N 1
ATOM 2200 C CA . LEU A 1 296 ? -41.916 -4.835 37.236 1.00 95.88 296 LEU A CA 1
ATOM 2201 C C . LEU A 1 296 ? -41.991 -3.929 35.998 1.00 95.88 296 LEU A C 1
ATOM 2203 O O . LEU A 1 296 ? -41.299 -4.181 35.015 1.00 95.88 296 LEU A O 1
ATOM 2207 N N . ASN A 1 297 ? -42.760 -2.836 36.049 1.00 96.19 297 ASN A N 1
ATOM 2208 C CA . ASN A 1 297 ? -42.820 -1.865 34.953 1.00 96.19 297 ASN A CA 1
ATOM 2209 C C . ASN A 1 297 ? -41.465 -1.198 34.694 1.00 96.19 297 ASN A C 1
ATOM 2211 O O . ASN A 1 297 ? -41.087 -1.024 33.537 1.00 96.19 297 ASN A O 1
ATOM 2215 N N . LYS A 1 298 ? -40.698 -0.863 35.741 1.00 96.44 298 LYS A N 1
ATOM 2216 C CA . LYS A 1 298 ? -39.329 -0.351 35.582 1.00 96.44 298 LYS A CA 1
ATOM 2217 C C . LYS A 1 298 ? -38.442 -1.380 34.890 1.00 96.44 298 LYS A C 1
ATOM 2219 O O . LYS A 1 298 ? -37.745 -1.020 33.949 1.00 96.44 298 LYS A O 1
ATOM 2224 N N . GLN A 1 299 ? -38.480 -2.646 35.301 1.00 96.06 299 GLN A N 1
ATOM 2225 C CA . GLN A 1 299 ? -37.701 -3.708 34.660 1.00 96.06 299 GLN A CA 1
ATOM 2226 C C . GLN A 1 299 ? -38.116 -3.939 33.202 1.00 96.06 299 GLN A C 1
ATOM 2228 O O . GLN A 1 299 ? -37.248 -4.057 32.343 1.00 96.06 299 GLN A O 1
ATOM 2233 N N . ILE A 1 300 ? -39.416 -3.930 32.895 1.00 96.31 300 ILE A N 1
ATOM 2234 C CA . ILE A 1 300 ? -39.919 -4.050 31.520 1.00 96.31 300 ILE A CA 1
ATOM 2235 C C . ILE A 1 300 ? -39.419 -2.886 30.665 1.00 96.31 300 ILE A C 1
ATOM 2237 O O . ILE A 1 300 ? -38.827 -3.129 29.617 1.00 96.31 300 ILE A O 1
ATOM 2241 N N . SER A 1 301 ? -39.580 -1.638 31.119 1.00 96.25 301 SER A N 1
ATOM 2242 C CA . SER A 1 301 ? -39.052 -0.467 30.408 1.00 96.25 301 SER A CA 1
ATOM 2243 C C . SER A 1 301 ? -37.544 -0.578 30.210 1.00 96.25 301 SER A C 1
ATOM 2245 O O . SER A 1 301 ? -37.044 -0.315 29.116 1.00 96.25 301 SER A O 1
ATOM 2247 N N . ARG A 1 302 ? -36.819 -1.062 31.231 1.00 96.31 302 ARG A N 1
ATOM 2248 C CA . ARG A 1 302 ? -35.376 -1.239 31.124 1.00 96.31 302 ARG A CA 1
ATOM 2249 C C . ARG A 1 302 ? -34.988 -2.272 30.060 1.00 96.31 302 ARG A C 1
ATOM 2251 O O . ARG A 1 302 ? -34.068 -2.018 29.283 1.00 96.31 302 ARG A O 1
ATOM 2258 N N . ASN A 1 303 ? -35.688 -3.402 30.026 1.00 95.75 303 ASN A N 1
ATOM 2259 C CA . ASN A 1 303 ? -35.459 -4.480 29.066 1.00 95.75 303 ASN A CA 1
ATOM 2260 C C . ASN A 1 303 ? -35.859 -4.073 27.640 1.00 95.75 303 ASN A C 1
ATOM 2262 O O . ASN A 1 303 ? -35.195 -4.464 26.681 1.00 95.75 303 ASN A O 1
ATOM 2266 N N . VAL A 1 304 ? -36.924 -3.279 27.476 1.00 97.50 304 VAL A N 1
ATOM 2267 C CA . VAL A 1 304 ? -37.349 -2.745 26.171 1.00 97.50 304 VAL A CA 1
ATOM 2268 C C . VAL A 1 304 ? -36.301 -1.787 25.615 1.00 97.50 304 VAL A C 1
ATOM 2270 O O . VAL A 1 304 ? -35.934 -1.909 24.447 1.00 97.50 304 VAL A O 1
ATOM 2273 N N . GLU A 1 305 ? -35.781 -0.879 26.443 1.00 96.50 305 GLU A N 1
ATOM 2274 C CA . GLU A 1 305 ? -34.690 0.017 26.054 1.00 96.50 305 GLU A CA 1
ATOM 2275 C C . GLU A 1 305 ? -33.455 -0.771 25.608 1.00 96.50 305 GLU A C 1
ATOM 2277 O O . GLU A 1 305 ? -32.953 -0.528 24.516 1.00 96.50 305 GLU A O 1
ATOM 2282 N N . GLU A 1 306 ? -33.016 -1.760 26.388 1.00 95.81 306 GLU A N 1
ATOM 2283 C CA . GLU A 1 306 ? -31.859 -2.598 26.047 1.00 95.81 306 GLU A CA 1
ATOM 2284 C C . GLU A 1 306 ? -32.086 -3.426 24.773 1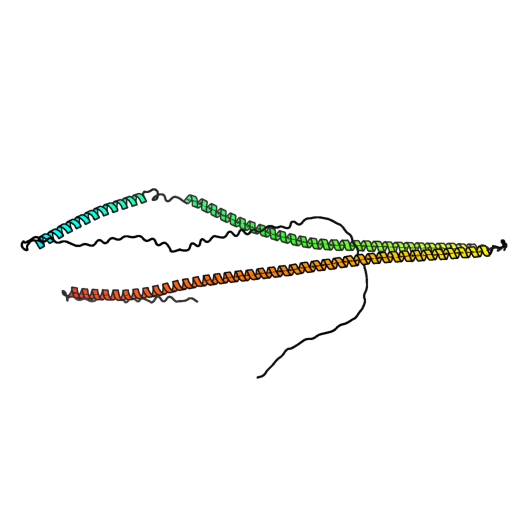.00 95.81 306 GLU A C 1
ATOM 2286 O O . GLU A 1 306 ? -31.226 -3.525 23.901 1.00 95.81 306 GLU A O 1
ATOM 2291 N N . THR A 1 307 ? -33.289 -3.973 24.601 1.00 96.12 307 THR A N 1
ATOM 2292 C CA . THR A 1 307 ? -33.648 -4.678 23.364 1.00 96.12 307 THR A CA 1
ATOM 2293 C C . THR A 1 307 ? -33.618 -3.725 22.166 1.00 96.12 307 THR A C 1
ATOM 2295 O O . THR A 1 307 ? -33.196 -4.111 21.074 1.00 96.12 307 THR A O 1
ATOM 2298 N N . SER A 1 308 ? -34.042 -2.470 22.352 1.00 96.69 308 SER A N 1
ATOM 2299 C CA . SER A 1 308 ? -34.001 -1.453 21.302 1.00 96.69 308 SER A CA 1
ATOM 2300 C C . SER A 1 308 ? -32.572 -1.030 20.946 1.00 96.69 308 SER A C 1
ATOM 2302 O O . SER A 1 308 ? -32.272 -0.913 19.757 1.00 96.69 308 SER A O 1
ATOM 2304 N N . THR A 1 309 ? -31.673 -0.881 21.927 1.00 96.19 309 THR A N 1
ATOM 2305 C CA . THR A 1 309 ? -30.261 -0.548 21.677 1.00 96.19 309 THR A CA 1
ATOM 2306 C C . THR A 1 309 ? -29.561 -1.684 20.952 1.00 96.19 309 THR A C 1
ATOM 2308 O O . THR A 1 309 ? -28.990 -1.454 19.890 1.00 96.19 309 THR A O 1
ATOM 2311 N N . ASN A 1 310 ? -29.735 -2.923 21.416 1.00 95.56 310 ASN A N 1
ATOM 2312 C CA . ASN A 1 310 ? -29.161 -4.105 20.772 1.00 95.56 310 ASN A CA 1
ATOM 2313 C C . ASN A 1 310 ? -29.680 -4.259 19.333 1.00 95.56 310 ASN A C 1
ATOM 2315 O O . ASN A 1 310 ? -28.933 -4.589 18.412 1.00 95.56 310 ASN A O 1
ATOM 2319 N N . ARG A 1 311 ? -30.970 -3.978 19.098 1.00 97.12 311 ARG A N 1
ATOM 2320 C CA . ARG A 1 311 ? -31.540 -3.968 17.745 1.00 97.12 311 ARG A CA 1
ATOM 2321 C C . ARG A 1 311 ? -30.889 -2.902 16.863 1.00 97.12 311 ARG A C 1
ATOM 2323 O O . ARG A 1 311 ? -30.609 -3.197 15.701 1.00 97.12 311 ARG A O 1
ATOM 2330 N N . ASN A 1 312 ? -30.658 -1.698 17.381 1.00 96.62 312 ASN A N 1
ATOM 2331 C CA . ASN A 1 312 ? -30.002 -0.627 16.633 1.00 96.62 312 ASN A CA 1
ATOM 2332 C C . ASN A 1 312 ? -28.551 -0.994 16.300 1.00 96.62 312 ASN A C 1
ATOM 2334 O O . ASN A 1 312 ? -28.193 -0.944 15.124 1.00 96.62 312 ASN A O 1
ATOM 2338 N N . GLU A 1 313 ? -27.781 -1.490 17.270 1.00 96.00 313 GLU A N 1
ATOM 2339 C CA . GLU A 1 313 ? -26.406 -1.972 17.075 1.00 96.00 313 GLU A CA 1
ATOM 2340 C C . GLU A 1 313 ? -26.337 -3.070 16.005 1.00 96.00 313 GLU A C 1
ATOM 2342 O O . GLU A 1 313 ? -25.535 -2.990 15.077 1.00 96.00 313 GLU A O 1
ATOM 2347 N N . ILE A 1 314 ? -27.248 -4.052 16.035 1.00 96.75 314 ILE A N 1
ATOM 2348 C CA . ILE A 1 314 ? -27.339 -5.080 14.985 1.00 96.75 314 ILE A CA 1
ATOM 2349 C C . ILE A 1 314 ? -27.606 -4.448 13.613 1.00 96.75 314 ILE A C 1
ATOM 2351 O O . ILE A 1 314 ? -27.047 -4.892 12.608 1.00 96.75 314 ILE A O 1
ATOM 2355 N N . THR A 1 315 ? -28.470 -3.431 13.523 1.00 96.38 315 THR A N 1
ATOM 2356 C CA . THR A 1 315 ? -28.724 -2.762 12.237 1.00 96.38 315 THR A CA 1
ATOM 2357 C C . THR A 1 315 ? -27.541 -1.927 11.759 1.00 96.38 315 THR A C 1
ATOM 2359 O O . THR A 1 315 ? -27.310 -1.861 10.555 1.00 96.38 315 THR A O 1
ATOM 2362 N N . GLU A 1 316 ? -26.779 -1.315 12.661 1.00 96.69 316 GLU A N 1
ATOM 2363 C CA . GLU A 1 316 ? -25.560 -0.571 12.334 1.00 96.69 316 GLU A CA 1
ATOM 2364 C C . GLU A 1 316 ? -24.445 -1.507 11.874 1.00 96.69 316 GLU A C 1
ATOM 2366 O O . GLU A 1 316 ? -23.870 -1.272 10.814 1.00 96.69 316 GLU A O 1
ATOM 2371 N N . LEU A 1 317 ? -24.227 -2.623 12.577 1.00 95.00 317 LEU A N 1
ATOM 2372 C CA . LEU A 1 317 ? -23.280 -3.665 12.173 1.00 95.00 317 LEU A CA 1
ATOM 2373 C C . LEU A 1 317 ? -23.644 -4.286 10.820 1.00 95.00 317 LEU A C 1
ATOM 2375 O O . LEU A 1 317 ? -22.774 -4.574 10.004 1.00 95.00 317 LEU A O 1
ATOM 2379 N N . ARG A 1 318 ? -24.938 -4.468 10.531 1.00 94.38 318 ARG A N 1
ATOM 2380 C CA . ARG A 1 318 ? -25.380 -4.923 9.202 1.00 94.38 318 ARG A CA 1
ATOM 2381 C C . ARG A 1 318 ? -25.107 -3.889 8.114 1.00 94.38 318 ARG A C 1
ATOM 2383 O O . ARG A 1 318 ? -24.697 -4.270 7.023 1.00 94.38 318 ARG A O 1
ATOM 2390 N N . ARG A 1 319 ? -25.325 -2.599 8.397 1.00 94.12 319 ARG A N 1
ATOM 2391 C CA . ARG A 1 319 ? -24.999 -1.518 7.455 1.00 94.12 319 ARG A CA 1
ATOM 2392 C C . ARG A 1 319 ? -23.496 -1.433 7.215 1.00 94.12 319 ARG A C 1
ATOM 2394 O O . ARG A 1 319 ? -23.096 -1.322 6.065 1.00 94.12 319 ARG A O 1
ATOM 2401 N N . SER A 1 320 ? -22.673 -1.522 8.261 1.00 92.94 320 SER A N 1
ATOM 2402 C CA . SER A 1 320 ? -21.216 -1.489 8.113 1.00 92.94 320 SER A CA 1
ATOM 2403 C C . SER A 1 320 ? -20.710 -2.692 7.320 1.00 92.94 320 SER A C 1
ATOM 2405 O O . SER A 1 320 ? -19.935 -2.497 6.390 1.00 92.94 320 SER A O 1
ATOM 2407 N N . LEU A 1 321 ? -21.212 -3.901 7.597 1.00 95.81 321 LEU A N 1
ATOM 2408 C CA . LEU A 1 321 ? -20.891 -5.099 6.817 1.00 95.81 321 LEU A CA 1
ATOM 2409 C C . LEU A 1 321 ? -21.237 -4.901 5.339 1.00 95.81 321 LEU A C 1
ATOM 2411 O O . LEU A 1 321 ? -20.386 -5.130 4.487 1.00 95.81 321 LEU A O 1
ATOM 2415 N N . GLN A 1 322 ? -22.442 -4.412 5.036 1.00 94.56 322 GLN A N 1
ATOM 2416 C CA . GLN A 1 322 ? -22.851 -4.154 3.657 1.00 94.56 322 GLN A CA 1
ATOM 2417 C C . GLN A 1 322 ? -21.941 -3.123 2.970 1.00 94.56 322 GLN A C 1
ATOM 2419 O O . GLN A 1 322 ? -21.548 -3.335 1.826 1.00 94.56 322 GLN A O 1
ATOM 2424 N N . THR A 1 323 ? -21.566 -2.041 3.659 1.00 94.06 323 THR A N 1
ATOM 2425 C CA . THR A 1 323 ? -20.625 -1.040 3.131 1.00 94.06 323 THR A CA 1
ATOM 2426 C C . THR A 1 323 ? -19.252 -1.652 2.851 1.00 94.06 323 THR A C 1
ATOM 2428 O O . THR A 1 323 ? -18.705 -1.453 1.766 1.00 94.06 323 THR A O 1
ATOM 2431 N N . LEU A 1 324 ? -18.706 -2.435 3.789 1.00 88.62 324 LEU A N 1
ATOM 2432 C CA . LEU A 1 324 ? -17.427 -3.127 3.603 1.00 88.62 324 LEU A CA 1
ATOM 2433 C C . LEU A 1 324 ? -17.489 -4.121 2.440 1.00 88.62 324 LEU A C 1
ATOM 2435 O O . LEU A 1 324 ? -16.536 -4.227 1.676 1.00 88.62 324 LEU A O 1
ATOM 2439 N N . GLU A 1 325 ? -18.605 -4.826 2.272 1.00 93.06 325 GLU A N 1
ATOM 2440 C CA . GLU A 1 325 ? -18.787 -5.757 1.163 1.00 93.06 325 GLU A CA 1
ATOM 2441 C C . GLU A 1 325 ? -18.876 -5.027 -0.182 1.00 93.06 325 GLU A C 1
ATOM 2443 O O . GLU A 1 325 ? -18.244 -5.453 -1.147 1.00 93.06 325 GLU A O 1
ATOM 2448 N N . THR A 1 326 ? -19.563 -3.881 -0.253 1.00 93.38 326 THR A N 1
ATOM 2449 C CA . THR A 1 326 ? -19.559 -3.052 -1.470 1.00 93.38 326 THR A CA 1
ATOM 2450 C C . THR A 1 326 ? -18.178 -2.492 -1.797 1.00 93.38 326 THR A C 1
ATOM 2452 O O . THR A 1 326 ? -17.807 -2.464 -2.969 1.00 93.38 326 THR A O 1
ATOM 2455 N N . GLU A 1 327 ? -17.400 -2.107 -0.783 1.00 94.06 327 GLU A N 1
ATOM 2456 C CA . GLU A 1 327 ? -16.021 -1.653 -0.970 1.00 94.06 327 GLU A CA 1
ATOM 2457 C C . GLU A 1 327 ? -15.123 -2.804 -1.436 1.00 94.06 327 GLU A C 1
ATOM 2459 O O . GLU A 1 327 ? -14.332 -2.649 -2.358 1.00 94.06 327 GLU A O 1
ATOM 2464 N N . LEU A 1 328 ? -15.294 -4.009 -0.890 1.00 91.81 328 LEU A N 1
ATOM 2465 C CA . LEU A 1 328 ? -14.571 -5.183 -1.372 1.00 91.81 328 LEU A CA 1
ATOM 2466 C C . LEU A 1 328 ? -14.871 -5.456 -2.855 1.00 91.81 328 LEU A C 1
ATOM 2468 O O . LEU A 1 328 ? -13.950 -5.697 -3.636 1.00 91.81 328 LEU A O 1
ATOM 2472 N N . GLN A 1 329 ? -16.143 -5.393 -3.261 1.00 93.88 329 GLN A N 1
ATOM 2473 C CA . GLN A 1 329 ? -16.527 -5.583 -4.662 1.00 93.88 329 GLN A CA 1
ATOM 2474 C C . GLN A 1 329 ? -15.984 -4.470 -5.571 1.00 93.88 329 GLN A C 1
ATOM 2476 O O . GLN A 1 329 ? -15.519 -4.760 -6.677 1.00 93.88 329 GLN A O 1
ATOM 2481 N N . SER A 1 330 ? -15.987 -3.211 -5.117 1.00 91.94 330 SER A N 1
ATOM 2482 C CA . SER A 1 330 ? -15.428 -2.093 -5.885 1.00 91.94 330 SER A CA 1
ATOM 2483 C C . SER A 1 330 ? -13.918 -2.271 -6.092 1.00 91.94 330 SER A C 1
ATOM 2485 O O . SER A 1 330 ? -13.444 -2.176 -7.226 1.00 91.94 330 SER A O 1
ATOM 2487 N N . GLN A 1 331 ? -13.177 -2.655 -5.048 1.00 91.31 331 GLN A N 1
ATOM 2488 C CA . GLN A 1 331 ? -11.737 -2.915 -5.117 1.00 91.31 331 GLN A CA 1
ATOM 2489 C C . GLN A 1 331 ? -11.400 -4.109 -6.016 1.00 91.31 331 GLN A C 1
ATOM 2491 O O . GLN A 1 331 ? -10.450 -4.043 -6.798 1.00 91.31 331 GLN A O 1
ATOM 2496 N N . LEU A 1 332 ? -12.194 -5.183 -5.978 1.00 92.25 332 LEU A N 1
ATOM 2497 C CA . LEU A 1 332 ? -12.036 -6.310 -6.903 1.00 92.25 332 LEU A CA 1
ATOM 2498 C C . LEU A 1 332 ? -12.258 -5.884 -8.360 1.00 92.25 332 LEU A C 1
ATOM 2500 O O . LEU A 1 332 ? -11.477 -6.269 -9.232 1.00 92.25 332 LEU A O 1
ATOM 2504 N N . SER A 1 333 ? -13.270 -5.052 -8.625 1.00 93.69 333 SER A N 1
ATOM 2505 C CA . SER A 1 333 ? -13.520 -4.521 -9.970 1.00 93.69 333 SER A CA 1
ATOM 2506 C C . SER A 1 333 ? -12.387 -3.608 -10.454 1.00 93.69 333 SER A C 1
ATOM 2508 O O . SER A 1 333 ? -11.954 -3.710 -11.605 1.00 93.69 333 SER A O 1
ATOM 2510 N N . LEU A 1 334 ? -11.835 -2.777 -9.560 1.00 94.06 334 LEU A N 1
ATOM 2511 C CA . LEU A 1 334 ? -10.687 -1.923 -9.850 1.00 94.06 334 LEU A CA 1
ATOM 2512 C C . LEU A 1 334 ? -9.458 -2.771 -10.179 1.00 94.06 334 LEU A C 1
ATOM 2514 O O . LEU A 1 334 ? -8.836 -2.556 -11.218 1.00 94.06 334 LEU A O 1
ATOM 2518 N N . LYS A 1 335 ? -9.152 -3.775 -9.350 1.00 94.81 335 LYS A N 1
ATOM 2519 C CA . LYS A 1 335 ? -8.067 -4.729 -9.598 1.00 94.81 335 LYS A CA 1
ATOM 2520 C C . LYS A 1 335 ? -8.207 -5.376 -10.977 1.00 94.81 335 LYS A C 1
ATOM 2522 O O . LYS A 1 335 ? -7.255 -5.347 -11.750 1.00 94.81 335 LYS A O 1
ATOM 2527 N N . GLN A 1 336 ? -9.387 -5.904 -11.304 1.00 94.75 336 GLN A N 1
ATOM 2528 C CA . GLN A 1 336 ? -9.632 -6.543 -12.597 1.00 94.75 336 GLN A CA 1
ATOM 2529 C C . GLN A 1 336 ? -9.428 -5.567 -13.765 1.00 94.75 336 GLN A C 1
ATOM 2531 O O . GLN A 1 336 ? -8.857 -5.939 -14.789 1.00 94.75 336 GLN A O 1
ATOM 2536 N N . SER A 1 337 ? -9.861 -4.310 -13.617 1.00 95.00 337 SER A N 1
ATOM 2537 C CA . SER A 1 337 ? -9.642 -3.285 -14.642 1.00 95.00 337 SER A CA 1
ATOM 2538 C C . SER A 1 337 ? -8.155 -2.974 -14.839 1.00 95.00 337 SER A C 1
ATOM 2540 O O . SER A 1 337 ? -7.700 -2.881 -15.977 1.00 95.00 337 SER A O 1
ATOM 2542 N N . LEU A 1 338 ? -7.377 -2.899 -13.753 1.00 93.19 338 LEU A N 1
ATOM 2543 C CA . LEU A 1 338 ? -5.937 -2.662 -13.812 1.00 93.19 338 LEU A CA 1
ATOM 2544 C C . LEU A 1 338 ? -5.202 -3.843 -14.454 1.00 93.19 338 LEU A C 1
ATOM 2546 O O . LEU A 1 338 ? -4.395 -3.628 -15.355 1.00 93.19 338 LEU A O 1
ATOM 2550 N N . GLU A 1 339 ? -5.529 -5.078 -14.069 1.00 95.00 339 GLU A N 1
ATOM 2551 C CA . GLU A 1 339 ? -4.986 -6.295 -14.692 1.00 95.00 339 GLU A CA 1
ATOM 2552 C C . GLU A 1 339 ? -5.305 -6.351 -16.194 1.00 95.00 339 GLU A C 1
ATOM 2554 O O . GLU A 1 339 ? -4.430 -6.666 -16.999 1.00 95.00 339 GLU A O 1
ATOM 2559 N N . ALA A 1 340 ? -6.523 -5.972 -16.597 1.00 95.44 340 ALA A N 1
ATOM 2560 C CA . ALA A 1 340 ? -6.899 -5.895 -18.007 1.00 95.44 340 ALA A CA 1
ATOM 2561 C C . ALA A 1 340 ? -6.099 -4.822 -18.766 1.00 95.44 340 ALA A C 1
ATOM 2563 O O . ALA A 1 340 ? -5.629 -5.082 -19.874 1.00 95.44 340 ALA A O 1
ATOM 2564 N N . THR A 1 341 ? -5.900 -3.636 -18.175 1.00 95.69 341 THR A N 1
ATOM 2565 C CA . THR A 1 341 ? -5.077 -2.586 -18.800 1.00 95.69 341 THR A CA 1
ATOM 2566 C C . THR A 1 341 ? -3.609 -2.986 -18.907 1.00 95.69 341 THR A C 1
ATOM 2568 O O . THR A 1 341 ? -2.994 -2.708 -19.932 1.00 95.69 341 THR A O 1
ATOM 2571 N N . LEU A 1 342 ? -3.063 -3.685 -17.906 1.00 95.25 342 LEU A N 1
ATOM 2572 C CA . LEU A 1 342 ? -1.703 -4.220 -17.936 1.00 95.25 342 LEU A CA 1
ATOM 2573 C C . LEU A 1 342 ? -1.551 -5.254 -19.058 1.00 95.25 342 LEU A C 1
ATOM 2575 O O . LEU A 1 342 ? -0.665 -5.128 -19.895 1.00 95.25 342 LEU A O 1
ATOM 2579 N N . ALA A 1 343 ? -2.463 -6.225 -19.142 1.00 95.31 343 ALA A N 1
ATOM 2580 C CA . ALA A 1 343 ? -2.439 -7.226 -20.206 1.00 95.31 343 ALA A CA 1
ATOM 2581 C C . ALA A 1 343 ? -2.567 -6.586 -21.603 1.00 95.31 343 ALA A C 1
ATOM 2583 O O . ALA A 1 343 ? -1.918 -7.013 -22.561 1.00 95.31 343 ALA A O 1
ATOM 2584 N N . GLN A 1 344 ? -3.382 -5.533 -21.734 1.00 97.38 344 GLN A N 1
ATOM 2585 C CA . GLN A 1 344 ? -3.526 -4.790 -22.983 1.00 97.38 344 GLN A CA 1
ATOM 2586 C C . GLN A 1 344 ? -2.237 -4.049 -23.365 1.00 97.38 344 GLN A C 1
ATOM 2588 O O . GLN A 1 344 ? -1.844 -4.101 -24.532 1.00 97.38 344 GLN A O 1
ATOM 2593 N N . THR A 1 345 ? -1.574 -3.368 -22.426 1.00 94.44 345 THR A N 1
ATOM 2594 C CA . THR A 1 345 ? -0.317 -2.658 -22.714 1.00 94.44 345 THR A CA 1
ATOM 2595 C C . THR A 1 345 ? 0.809 -3.637 -23.026 1.00 94.44 345 THR A C 1
ATOM 2597 O O . THR A 1 345 ? 1.517 -3.442 -24.011 1.00 94.44 345 THR A O 1
ATOM 2600 N N . GLU A 1 346 ? 0.928 -4.738 -22.283 1.00 96.81 346 GLU A N 1
ATOM 2601 C CA . GLU A 1 346 ? 1.872 -5.820 -22.583 1.00 96.81 346 GLU A CA 1
ATOM 2602 C C . GLU A 1 346 ? 1.642 -6.401 -23.983 1.00 96.81 346 GLU A C 1
ATOM 2604 O O . GLU A 1 346 ? 2.590 -6.583 -24.746 1.00 96.81 346 GLU A O 1
ATOM 2609 N N . SER A 1 347 ? 0.387 -6.653 -24.368 1.00 96.69 347 SER A N 1
ATOM 2610 C CA . SER A 1 347 ? 0.049 -7.120 -25.717 1.00 96.69 347 SER A CA 1
ATOM 2611 C C . SER A 1 347 ? 0.455 -6.108 -26.796 1.00 96.69 347 SER A C 1
ATOM 2613 O O . SER A 1 347 ? 1.041 -6.495 -27.810 1.00 96.69 347 SER A O 1
ATOM 2615 N N . GLN A 1 348 ? 0.218 -4.813 -26.566 1.00 97.81 348 GLN A N 1
ATOM 2616 C CA . GLN A 1 348 ? 0.633 -3.749 -27.486 1.00 97.81 348 GLN A CA 1
ATOM 2617 C C . GLN A 1 348 ? 2.155 -3.674 -27.630 1.00 97.81 348 GLN A C 1
ATOM 2619 O O . GLN A 1 348 ? 2.652 -3.604 -28.754 1.00 97.81 348 GLN A O 1
ATOM 2624 N N . TYR A 1 349 ? 2.904 -3.733 -26.526 1.00 96.44 349 TYR A N 1
ATOM 2625 C CA . TYR A 1 349 ? 4.367 -3.727 -26.566 1.00 96.44 349 TYR A CA 1
ATOM 2626 C C . TYR A 1 349 ? 4.928 -4.973 -27.249 1.00 96.44 349 TYR A C 1
ATOM 2628 O O . TYR A 1 349 ? 5.845 -4.857 -28.058 1.00 96.44 349 TYR A O 1
ATOM 2636 N N . ASN A 1 350 ? 4.348 -6.150 -27.006 1.00 97.62 350 ASN A N 1
ATOM 2637 C CA . ASN A 1 350 ? 4.731 -7.373 -27.711 1.00 97.62 350 ASN A CA 1
ATOM 2638 C C . ASN A 1 350 ? 4.479 -7.266 -29.224 1.00 97.62 350 ASN A C 1
ATOM 2640 O O . ASN A 1 350 ? 5.325 -7.676 -30.019 1.00 97.62 350 ASN A O 1
ATOM 2644 N N . ALA A 1 351 ? 3.359 -6.668 -29.640 1.00 97.06 351 ALA A N 1
ATOM 2645 C CA . ALA A 1 351 ? 3.076 -6.423 -31.053 1.00 97.06 351 ALA A CA 1
ATOM 2646 C C . ALA A 1 351 ? 4.078 -5.437 -31.681 1.00 97.06 351 ALA A C 1
ATOM 2648 O O . ALA A 1 351 ? 4.587 -5.692 -32.772 1.00 97.06 351 ALA A O 1
ATOM 2649 N N . GLN A 1 352 ? 4.417 -4.348 -30.980 1.00 97.88 352 GLN A N 1
ATOM 2650 C CA . GLN A 1 352 ? 5.441 -3.394 -31.424 1.00 97.88 352 GLN A CA 1
ATOM 2651 C C . GLN A 1 352 ? 6.821 -4.050 -31.532 1.00 97.88 352 GLN A C 1
ATOM 2653 O O . GLN A 1 352 ? 7.521 -3.851 -32.523 1.00 97.88 352 GLN A O 1
ATOM 2658 N N . LEU A 1 353 ? 7.199 -4.871 -30.551 1.00 97.88 353 LEU A N 1
ATOM 2659 C CA . LEU A 1 353 ? 8.461 -5.603 -30.568 1.00 97.88 353 LEU A CA 1
ATOM 2660 C C . LEU A 1 353 ? 8.514 -6.579 -31.747 1.00 97.88 353 LEU A C 1
ATOM 2662 O O . LEU A 1 353 ? 9.515 -6.623 -32.457 1.00 97.88 353 LEU A O 1
ATOM 2666 N N . SER A 1 354 ? 7.423 -7.305 -32.010 1.00 98.06 354 SER A N 1
ATOM 2667 C CA . SER A 1 354 ? 7.309 -8.192 -33.171 1.00 98.06 354 SER A CA 1
ATOM 2668 C C . SER A 1 354 ? 7.421 -7.428 -34.495 1.00 98.06 354 SER A C 1
ATOM 2670 O O . SER A 1 354 ? 8.111 -7.885 -35.406 1.00 98.06 354 SER A O 1
ATOM 2672 N N . GLN A 1 355 ? 6.817 -6.240 -34.594 1.00 98.31 355 GLN A N 1
ATOM 2673 C CA . GLN A 1 355 ? 6.946 -5.381 -35.771 1.00 98.31 355 GLN A CA 1
ATOM 2674 C C . GLN A 1 355 ? 8.395 -4.927 -35.987 1.00 98.31 355 GLN A C 1
ATOM 2676 O O . GLN A 1 355 ? 8.903 -5.023 -37.105 1.00 98.31 355 GLN A O 1
ATOM 2681 N N . ILE A 1 356 ? 9.072 -4.458 -34.933 1.00 97.62 356 ILE A N 1
ATOM 2682 C CA . ILE A 1 356 ? 10.482 -4.048 -35.001 1.00 97.62 356 ILE A CA 1
ATOM 2683 C C . ILE A 1 356 ? 11.358 -5.240 -35.390 1.00 97.62 356 ILE A C 1
ATOM 2685 O O . ILE A 1 356 ? 12.179 -5.110 -36.294 1.00 97.62 356 ILE A O 1
ATOM 2689 N N . GLN A 1 357 ? 11.142 -6.411 -34.784 1.00 97.75 357 GLN A N 1
ATOM 2690 C CA . GLN A 1 357 ? 11.852 -7.639 -35.138 1.00 97.75 357 GLN A CA 1
ATOM 2691 C C . GLN A 1 357 ? 11.659 -7.994 -36.619 1.00 97.75 357 GLN A C 1
ATOM 2693 O O . GLN A 1 357 ? 12.620 -8.358 -37.289 1.00 97.75 357 GLN A O 1
ATOM 2698 N N . GLY A 1 358 ? 10.448 -7.829 -37.159 1.00 98.25 358 GLY A N 1
ATOM 2699 C CA . GLY A 1 358 ? 10.175 -8.028 -38.583 1.00 98.25 358 GLY A CA 1
ATOM 2700 C C . GLY A 1 358 ? 10.959 -7.070 -39.487 1.00 98.25 358 GLY A C 1
ATOM 2701 O O . GLY A 1 358 ? 11.497 -7.491 -40.510 1.00 98.25 358 GLY A O 1
ATOM 2702 N N . VAL A 1 359 ? 11.078 -5.793 -39.101 1.00 98.31 359 VAL A N 1
ATOM 2703 C CA . VAL A 1 359 ? 11.901 -4.812 -39.832 1.00 98.31 359 VAL A CA 1
ATOM 2704 C C . VAL A 1 359 ? 13.381 -5.182 -39.765 1.00 98.31 359 VAL A C 1
ATOM 2706 O O . VAL A 1 359 ? 14.049 -5.153 -40.797 1.00 98.31 359 VAL A O 1
ATOM 2709 N N . VAL A 1 360 ? 13.879 -5.567 -38.587 1.00 98.00 360 VAL A N 1
ATOM 2710 C CA . VAL A 1 360 ? 15.266 -6.019 -38.402 1.00 98.00 360 VAL A CA 1
ATOM 2711 C C . VAL A 1 360 ? 15.556 -7.211 -39.309 1.00 98.00 360 VAL A C 1
ATOM 2713 O O . VAL A 1 360 ? 16.476 -7.133 -40.115 1.00 98.00 360 VAL A O 1
ATOM 2716 N N . SER A 1 361 ? 14.722 -8.253 -39.280 1.00 98.38 361 SER A N 1
ATOM 2717 C CA . SER A 1 361 ? 14.909 -9.436 -40.127 1.00 98.38 361 SER A CA 1
ATOM 2718 C C . SER A 1 361 ? 14.838 -9.122 -41.626 1.00 98.38 361 SER A C 1
ATOM 2720 O O . SER A 1 361 ? 15.583 -9.707 -42.409 1.00 98.38 361 SER A O 1
ATOM 2722 N N . ASN A 1 362 ? 13.994 -8.175 -42.049 1.00 98.31 362 ASN A N 1
ATOM 2723 C CA . ASN A 1 362 ? 13.962 -7.727 -43.444 1.00 98.31 362 ASN A CA 1
ATOM 2724 C C . ASN A 1 362 ? 15.267 -7.018 -43.849 1.00 98.31 362 ASN A C 1
ATOM 2726 O O . ASN A 1 362 ? 15.830 -7.312 -44.901 1.00 98.31 362 ASN A O 1
ATOM 2730 N N . VAL A 1 363 ? 15.776 -6.110 -43.011 1.00 98.31 363 VAL A N 1
ATOM 2731 C CA . VAL A 1 363 ? 17.040 -5.401 -43.273 1.00 98.31 363 VAL A CA 1
ATOM 2732 C C . VAL A 1 363 ? 18.226 -6.367 -43.254 1.00 98.31 363 VAL A C 1
ATOM 2734 O O . VAL A 1 363 ? 19.076 -6.304 -44.138 1.00 98.31 363 VAL A O 1
ATOM 2737 N N . GLU A 1 364 ? 18.271 -7.301 -42.304 1.00 97.56 364 GLU A N 1
ATOM 2738 C CA . GLU A 1 364 ? 19.275 -8.370 -42.268 1.00 97.56 364 GLU A CA 1
ATOM 2739 C C . GLU A 1 364 ? 19.242 -9.211 -43.549 1.00 97.56 364 GLU A C 1
ATOM 2741 O O . GLU A 1 364 ? 20.294 -9.468 -44.138 1.00 97.56 364 GLU A O 1
ATOM 2746 N N . GLY A 1 365 ? 18.047 -9.567 -44.030 1.00 98.00 365 GLY A N 1
ATOM 2747 C CA . GLY A 1 365 ? 17.861 -10.261 -45.304 1.00 98.00 365 GLY A CA 1
ATOM 2748 C C . GLY A 1 365 ? 18.372 -9.456 -46.504 1.00 98.00 365 GLY A C 1
ATOM 2749 O O . GLY A 1 365 ? 19.084 -9.997 -47.346 1.00 98.00 365 GLY A O 1
ATOM 2750 N N . GLN A 1 366 ? 18.091 -8.150 -46.564 1.00 98.25 366 GLN A N 1
ATOM 2751 C CA . GLN A 1 366 ? 18.619 -7.269 -47.616 1.00 98.25 366 GLN A CA 1
ATOM 2752 C C . GLN A 1 366 ? 20.150 -7.186 -47.588 1.00 98.25 366 GLN A C 1
ATOM 2754 O O . GLN A 1 366 ? 20.790 -7.242 -48.637 1.00 98.25 366 GLN A O 1
ATOM 2759 N N . VAL A 1 367 ? 20.755 -7.095 -46.399 1.00 98.12 367 VAL A N 1
ATOM 2760 C CA . VAL A 1 367 ? 22.219 -7.095 -46.245 1.00 98.12 367 VAL A CA 1
ATOM 2761 C C . VAL A 1 367 ? 22.817 -8.420 -46.716 1.00 98.12 367 VAL A C 1
ATOM 2763 O O . VAL A 1 367 ? 23.841 -8.414 -47.400 1.00 98.12 367 VAL A O 1
ATOM 2766 N N . GLN A 1 368 ? 22.193 -9.552 -46.382 1.00 97.94 368 GLN A N 1
ATOM 2767 C CA . GLN A 1 368 ? 22.628 -10.868 -46.857 1.00 97.94 368 GLN A CA 1
ATOM 2768 C C . GLN A 1 368 ? 22.522 -10.987 -48.381 1.00 97.94 368 GLN A C 1
ATOM 2770 O O . GLN A 1 368 ? 23.467 -11.461 -49.009 1.00 97.94 368 GLN A O 1
ATOM 2775 N N . GLN A 1 369 ? 21.434 -10.495 -48.978 1.00 98.12 369 GLN A N 1
ATOM 2776 C CA . GLN A 1 369 ? 21.258 -10.495 -50.430 1.00 98.12 369 GLN A CA 1
ATOM 2777 C C . GLN A 1 369 ? 22.344 -9.670 -51.132 1.00 98.12 369 GLN A C 1
ATOM 2779 O O . GLN A 1 369 ? 23.003 -10.176 -52.033 1.00 98.12 369 GLN A O 1
ATOM 2784 N N . ILE A 1 370 ? 22.599 -8.438 -50.676 1.00 98.00 370 ILE A N 1
ATOM 2785 C CA . ILE A 1 370 ? 23.641 -7.575 -51.259 1.00 98.00 370 ILE A CA 1
ATOM 2786 C C . ILE A 1 370 ? 25.028 -8.222 -51.138 1.00 98.00 370 ILE A C 1
ATOM 2788 O O . ILE A 1 370 ? 25.837 -8.116 -52.058 1.00 98.00 370 ILE A O 1
ATOM 2792 N N . ARG A 1 371 ? 25.319 -8.909 -50.024 1.00 97.88 371 ARG A N 1
ATOM 2793 C CA . ARG A 1 371 ? 26.574 -9.663 -49.870 1.00 97.88 371 ARG A CA 1
ATOM 2794 C C . ARG A 1 371 ? 26.678 -10.800 -50.885 1.00 97.88 371 ARG A C 1
ATOM 2796 O O . ARG A 1 371 ? 27.720 -10.929 -51.519 1.00 97.88 371 ARG A O 1
ATOM 2803 N N . ALA A 1 372 ? 25.612 -11.578 -51.074 1.00 97.81 372 ALA A N 1
ATOM 2804 C CA . ALA A 1 372 ? 25.588 -12.656 -52.060 1.00 97.81 372 ALA A CA 1
ATOM 2805 C C . ALA A 1 372 ? 25.761 -12.129 -53.497 1.00 97.81 372 ALA A C 1
ATOM 2807 O O . ALA A 1 372 ? 26.539 -12.693 -54.268 1.00 97.81 372 ALA A O 1
ATOM 2808 N N . ASP A 1 373 ? 25.102 -11.017 -53.833 1.00 98.12 373 ASP A N 1
ATOM 2809 C CA . ASP A 1 373 ? 25.229 -10.360 -55.137 1.00 98.12 373 ASP A CA 1
ATOM 2810 C C . ASP A 1 373 ? 26.661 -9.839 -55.357 1.00 98.12 373 ASP A C 1
ATOM 2812 O O . ASP A 1 373 ? 27.241 -10.051 -56.422 1.00 98.12 373 ASP A O 1
ATOM 2816 N N . MET A 1 374 ? 27.271 -9.224 -54.337 1.00 97.69 374 MET A N 1
ATOM 2817 C CA . MET A 1 374 ? 28.661 -8.753 -54.379 1.00 97.69 374 MET A CA 1
ATOM 2818 C C . MET A 1 374 ? 29.651 -9.905 -54.577 1.00 97.69 374 MET A C 1
ATOM 2820 O O . MET A 1 374 ? 30.577 -9.794 -55.378 1.00 97.69 374 MET A O 1
ATOM 2824 N N . GLU A 1 375 ? 29.457 -11.025 -53.881 1.00 97.50 375 GLU A N 1
ATOM 2825 C CA . GLU A 1 375 ? 30.268 -12.225 -54.088 1.00 97.50 375 GLU A CA 1
ATOM 2826 C C . GLU A 1 375 ? 30.102 -12.793 -55.502 1.00 97.50 375 GLU A C 1
ATOM 2828 O O . GLU A 1 375 ? 31.080 -13.240 -56.099 1.00 97.50 375 GLU A O 1
ATOM 2833 N N . CYS A 1 376 ? 28.885 -12.779 -56.054 1.00 97.44 376 CYS A N 1
ATOM 2834 C CA . CYS A 1 376 ? 28.629 -13.211 -57.426 1.00 97.44 376 CYS A CA 1
ATOM 2835 C C . CYS A 1 376 ? 29.364 -12.323 -58.436 1.00 97.44 376 CYS A C 1
ATOM 2837 O O . CYS A 1 376 ? 30.114 -12.839 -59.264 1.00 97.44 376 CYS A O 1
ATOM 2839 N N . GLN A 1 377 ? 29.233 -11.000 -58.306 1.00 97.44 377 GLN A N 1
ATOM 2840 C CA . GLN A 1 377 ? 29.947 -10.037 -59.144 1.00 97.44 377 GLN A CA 1
ATOM 2841 C C . GLN A 1 377 ? 31.462 -10.208 -59.041 1.00 97.44 377 GLN A C 1
ATOM 2843 O O . GLN A 1 377 ? 32.148 -10.175 -60.056 1.00 97.44 377 GLN A O 1
ATOM 2848 N N . ASN A 1 378 ? 31.998 -10.437 -57.840 1.00 97.38 378 ASN A N 1
ATOM 2849 C CA . ASN A 1 378 ? 33.433 -10.645 -57.665 1.00 97.38 378 ASN A CA 1
ATOM 2850 C C . ASN A 1 378 ? 33.927 -11.887 -58.430 1.00 97.38 378 ASN A C 1
ATOM 2852 O O . ASN A 1 378 ? 34.934 -11.817 -59.128 1.00 97.38 378 ASN A O 1
ATOM 2856 N N . ARG A 1 379 ? 33.168 -12.994 -58.399 1.00 97.00 379 ARG A N 1
ATOM 2857 C CA . ARG A 1 379 ? 33.481 -14.195 -59.199 1.00 97.00 379 ARG A CA 1
ATOM 2858 C C . ARG A 1 379 ? 33.435 -13.914 -60.705 1.00 97.00 379 ARG A C 1
ATOM 2860 O O . ARG A 1 379 ? 34.279 -14.414 -61.442 1.00 97.00 379 ARG A O 1
ATOM 2867 N N . GLU A 1 380 ? 32.471 -13.124 -61.175 1.00 97.38 380 GLU A N 1
ATOM 2868 C CA . GLU A 1 380 ? 32.395 -12.713 -62.586 1.00 97.38 380 GLU A CA 1
ATOM 2869 C C . GLU A 1 380 ? 33.583 -11.822 -62.986 1.00 97.38 380 GLU A C 1
ATOM 2871 O O . GLU A 1 380 ? 34.171 -12.018 -64.052 1.00 97.38 380 GLU A O 1
ATOM 2876 N N . TYR A 1 381 ? 33.993 -10.890 -62.117 1.00 97.50 381 TYR A N 1
ATOM 2877 C CA . TYR A 1 381 ? 35.182 -10.061 -62.327 1.00 97.50 381 TYR A CA 1
ATOM 2878 C C . TYR A 1 381 ? 36.465 -10.893 -62.382 1.00 97.50 381 TYR A C 1
ATOM 2880 O O . TYR A 1 381 ? 37.298 -10.655 -63.256 1.00 97.50 381 TYR A O 1
ATOM 2888 N N . GLU A 1 382 ? 36.620 -11.886 -61.503 1.00 96.94 382 GLU A N 1
ATOM 2889 C CA . GLU A 1 382 ? 37.751 -12.820 -61.532 1.00 96.94 382 GLU A CA 1
ATOM 2890 C C . GLU A 1 382 ? 37.807 -13.604 -62.853 1.00 96.94 382 GLU A C 1
ATOM 2892 O O . GLU A 1 382 ? 38.874 -13.727 -63.455 1.00 96.94 382 GLU A O 1
ATOM 2897 N N . GLN A 1 383 ? 36.662 -14.077 -63.358 1.00 96.81 383 GLN A N 1
ATOM 2898 C CA . GLN A 1 383 ? 36.593 -14.765 -64.653 1.00 96.81 383 GLN A CA 1
ATOM 2899 C C . GLN A 1 383 ? 36.951 -13.842 -65.822 1.00 96.81 383 GLN A C 1
ATOM 2901 O O . GLN A 1 383 ? 37.690 -14.240 -66.725 1.00 96.81 383 GLN A O 1
ATOM 2906 N N . LEU A 1 384 ? 36.451 -12.604 -65.817 1.00 97.38 384 LEU A N 1
ATOM 2907 C CA . LEU A 1 384 ? 36.773 -11.630 -66.858 1.00 97.38 384 LEU A CA 1
ATOM 2908 C C . LEU A 1 384 ? 38.258 -11.253 -66.831 1.00 97.38 384 LEU A C 1
ATOM 2910 O O . LEU A 1 384 ? 38.868 -11.095 -67.889 1.00 97.38 384 LEU A O 1
ATOM 2914 N N . LEU A 1 385 ? 38.847 -11.147 -65.638 1.00 97.38 385 LEU A N 1
ATOM 2915 C CA . LEU A 1 385 ? 40.276 -10.916 -65.466 1.00 97.38 385 LEU A CA 1
ATOM 2916 C C . LEU A 1 385 ? 41.103 -12.072 -66.048 1.00 97.38 385 LEU A C 1
ATOM 2918 O O . LEU A 1 385 ? 42.064 -11.805 -66.765 1.00 97.38 385 LEU A O 1
ATOM 2922 N N . ASP A 1 386 ? 40.715 -13.329 -65.812 1.00 97.50 386 ASP A N 1
ATOM 2923 C CA . ASP A 1 386 ? 41.383 -14.500 -66.406 1.00 97.50 386 ASP A CA 1
ATOM 2924 C C . ASP A 1 386 ? 41.327 -14.480 -67.944 1.00 97.50 386 ASP A C 1
ATOM 2926 O O . ASP A 1 386 ? 42.341 -14.672 -68.619 1.00 97.50 386 ASP A O 1
ATOM 2930 N N . VAL A 1 387 ? 40.160 -14.171 -68.522 1.00 97.38 387 VAL A N 1
ATOM 2931 C CA . VAL A 1 387 ? 40.011 -14.023 -69.981 1.00 97.38 387 VAL A CA 1
ATOM 2932 C C . VAL A 1 387 ? 40.871 -12.875 -70.509 1.00 97.38 387 VAL A C 1
ATOM 2934 O O . VAL A 1 387 ? 41.529 -13.028 -71.536 1.00 97.38 387 VAL A O 1
ATOM 2937 N N . LYS A 1 388 ? 40.907 -11.738 -69.809 1.00 97.19 388 LYS A N 1
ATOM 2938 C CA . LYS A 1 388 ? 41.722 -10.578 -70.183 1.00 97.19 388 LYS A CA 1
ATOM 2939 C C . LYS A 1 388 ? 43.212 -10.919 -70.179 1.00 97.19 388 LYS A C 1
ATOM 2941 O O . LYS A 1 388 ? 43.877 -10.649 -71.171 1.00 97.19 388 LYS A O 1
ATOM 2946 N N . ILE A 1 389 ? 43.711 -11.582 -69.133 1.00 96.69 389 ILE A N 1
ATOM 2947 C CA . ILE A 1 389 ? 45.106 -12.051 -69.061 1.00 96.69 389 ILE A CA 1
ATOM 2948 C C . ILE A 1 389 ? 45.417 -13.003 -70.226 1.00 96.69 389 ILE A C 1
ATOM 2950 O O . ILE A 1 389 ? 46.472 -12.907 -70.849 1.00 96.69 389 ILE A O 1
ATOM 2954 N N . ARG A 1 390 ? 44.491 -13.906 -70.565 1.00 97.19 390 ARG A N 1
ATOM 2955 C CA . ARG A 1 390 ? 44.653 -14.833 -71.693 1.00 97.19 390 ARG A CA 1
ATOM 2956 C C . ARG A 1 390 ? 44.743 -14.112 -73.038 1.00 97.19 390 ARG A C 1
ATOM 2958 O O . ARG A 1 390 ? 45.626 -14.432 -73.826 1.00 97.19 390 ARG A O 1
ATOM 2965 N N . LEU A 1 391 ? 43.872 -13.134 -73.277 1.00 96.75 391 LEU A N 1
ATOM 2966 C CA . LEU A 1 391 ? 43.894 -12.318 -74.493 1.00 96.75 391 LEU A CA 1
ATOM 2967 C C . LEU A 1 391 ? 45.147 -11.440 -74.576 1.00 96.75 391 LEU A C 1
ATOM 2969 O O . LEU A 1 391 ? 45.714 -11.299 -75.653 1.00 96.75 391 LEU A O 1
ATOM 2973 N N . GLU A 1 392 ? 45.606 -10.876 -73.457 1.00 95.69 392 GLU A N 1
ATOM 2974 C CA . GLU A 1 392 ? 46.869 -10.128 -73.400 1.00 95.69 392 GLU A CA 1
ATOM 2975 C C . GLU A 1 392 ? 48.057 -11.018 -73.788 1.00 95.69 392 GLU A C 1
ATOM 2977 O O . GLU A 1 392 ? 48.883 -10.607 -74.600 1.00 95.69 392 GLU A O 1
ATOM 2982 N N . ASN A 1 393 ? 48.093 -12.264 -73.304 1.00 94.38 393 ASN A N 1
ATOM 2983 C CA . ASN A 1 393 ? 49.104 -13.237 -73.720 1.00 94.38 393 ASN A CA 1
ATOM 2984 C C . ASN A 1 393 ? 49.008 -13.570 -75.220 1.00 94.38 393 ASN A C 1
ATOM 2986 O O . ASN A 1 393 ? 50.035 -13.665 -75.887 1.00 94.38 393 ASN A O 1
ATOM 2990 N N . GLU A 1 394 ? 47.803 -13.733 -75.776 1.00 95.75 394 GLU A N 1
ATOM 2991 C CA . GLU A 1 394 ? 47.625 -13.955 -77.218 1.00 95.75 394 GLU A CA 1
ATOM 2992 C C . GLU A 1 394 ? 48.127 -12.757 -78.040 1.00 95.75 394 GLU A C 1
ATOM 2994 O O . GLU A 1 394 ? 48.874 -12.947 -78.998 1.00 95.75 394 GLU A O 1
ATOM 2999 N N . ILE A 1 395 ? 47.793 -11.522 -77.650 1.00 92.88 395 ILE A N 1
ATOM 3000 C CA . ILE A 1 395 ? 48.282 -10.299 -78.310 1.00 92.88 395 ILE A CA 1
ATOM 3001 C C . ILE A 1 395 ? 49.807 -10.222 -78.265 1.00 92.88 395 ILE A C 1
ATOM 3003 O O . ILE A 1 395 ? 50.416 -9.940 -79.294 1.00 92.88 395 ILE A O 1
ATOM 3007 N N . GLU A 1 396 ? 50.423 -10.526 -77.123 1.00 93.31 396 GLU A N 1
ATOM 3008 C CA . GLU A 1 396 ? 51.881 -10.576 -76.982 1.00 93.31 396 GLU A CA 1
ATOM 3009 C C . GLU A 1 396 ? 52.496 -11.602 -77.949 1.00 93.31 396 GLU A C 1
ATOM 3011 O O . GLU A 1 396 ? 53.462 -11.302 -78.651 1.00 93.31 396 GLU A O 1
ATOM 3016 N N . THR A 1 397 ? 51.893 -12.790 -78.084 1.00 89.06 397 THR A N 1
ATOM 3017 C CA . THR A 1 397 ? 52.352 -13.773 -79.081 1.00 89.06 397 THR A CA 1
ATOM 3018 C C . THR A 1 397 ? 52.160 -13.287 -80.519 1.00 89.06 397 THR A C 1
ATOM 3020 O O . THR A 1 397 ? 53.033 -13.506 -81.358 1.00 89.06 397 THR A O 1
ATOM 3023 N N . TYR A 1 398 ? 51.060 -12.587 -80.823 1.00 93.56 398 TYR A N 1
ATOM 3024 C CA . TYR A 1 398 ? 50.851 -11.989 -82.142 1.00 93.56 398 TYR A CA 1
ATOM 3025 C C . TYR A 1 398 ? 51.867 -10.876 -82.426 1.00 93.56 398 TYR A C 1
ATOM 3027 O O . TYR A 1 398 ? 52.392 -10.822 -83.537 1.00 93.56 398 TYR A O 1
ATOM 3035 N N . HIS A 1 399 ? 52.192 -10.030 -81.444 1.00 89.56 399 HIS A N 1
ATOM 3036 C CA . HIS A 1 399 ? 53.244 -9.016 -81.543 1.00 89.56 399 HIS A CA 1
ATOM 3037 C C . HIS A 1 399 ? 54.605 -9.656 -81.832 1.00 89.56 399 HIS A C 1
ATOM 3039 O O . HIS A 1 399 ? 55.267 -9.246 -82.779 1.00 89.56 399 HIS A O 1
ATOM 3045 N N . GLN A 1 400 ? 54.975 -10.721 -81.115 1.00 88.06 400 GLN A N 1
ATOM 3046 C CA . GLN A 1 400 ? 56.211 -11.470 -81.377 1.00 88.06 400 GLN A CA 1
ATOM 3047 C C . GLN A 1 400 ? 56.257 -12.063 -82.793 1.00 88.06 400 GLN A C 1
ATOM 3049 O O . GLN A 1 400 ? 57.308 -12.055 -83.428 1.00 88.06 400 GLN A O 1
ATOM 3054 N N . LEU A 1 401 ? 55.132 -12.559 -83.320 1.00 86.50 401 LEU A N 1
ATOM 3055 C CA . LEU A 1 401 ? 55.056 -13.065 -84.697 1.00 86.50 401 LEU A CA 1
ATOM 3056 C C . LEU A 1 401 ? 55.149 -11.946 -85.749 1.00 86.50 401 LEU A C 1
ATOM 3058 O O . LEU A 1 401 ? 55.718 -12.165 -86.817 1.00 86.50 401 LEU A O 1
ATOM 3062 N N . LEU A 1 402 ? 54.599 -10.764 -85.462 1.00 80.56 402 LEU A N 1
ATOM 3063 C CA . LEU A 1 402 ? 54.641 -9.588 -86.339 1.00 80.56 402 LEU A CA 1
ATOM 3064 C C . LEU A 1 402 ? 56.018 -8.907 -86.336 1.00 80.56 402 LEU A C 1
ATOM 3066 O O . LEU A 1 402 ? 56.498 -8.507 -87.393 1.00 80.56 402 LEU A O 1
ATOM 3070 N N . GLU A 1 403 ? 56.674 -8.821 -85.179 1.00 73.69 403 GLU A N 1
ATOM 3071 C CA . GLU A 1 403 ? 58.061 -8.353 -85.049 1.00 73.69 403 GLU A CA 1
ATOM 3072 C C . GLU A 1 403 ? 59.063 -9.409 -85.563 1.00 73.69 403 GLU A C 1
ATOM 3074 O O . GLU A 1 403 ? 60.129 -9.070 -86.074 1.00 73.69 403 GLU A O 1
ATOM 3079 N N . GLY A 1 404 ? 58.689 -10.693 -85.532 1.00 59.72 404 GLY A N 1
ATOM 3080 C CA . GLY A 1 404 ? 59.479 -11.842 -85.988 1.00 59.72 404 GLY A CA 1
ATOM 3081 C C . GLY A 1 404 ? 59.475 -12.120 -87.497 1.00 59.72 404 GLY A C 1
ATOM 3082 O O . GLY A 1 404 ? 59.970 -13.167 -87.920 1.00 59.72 404 GLY A O 1
ATOM 3083 N N . GLY A 1 405 ? 58.969 -11.200 -88.323 1.00 52.75 405 GLY A N 1
ATOM 3084 C CA . GLY A 1 405 ? 59.177 -11.236 -89.776 1.00 52.75 405 GLY A CA 1
ATOM 3085 C C . GLY A 1 405 ? 60.624 -10.951 -90.202 1.00 52.75 405 GLY A C 1
ATOM 3086 O O . GLY A 1 405 ? 61.024 -11.384 -91.277 1.00 52.75 405 GLY A O 1
ATOM 3087 N N . ASP A 1 406 ? 61.420 -10.306 -89.341 1.00 49.41 406 ASP A N 1
ATOM 3088 C CA . ASP A 1 406 ? 62.841 -10.017 -89.564 1.00 49.41 406 ASP A CA 1
ATOM 3089 C C . ASP A 1 406 ? 63.676 -10.404 -88.332 1.00 49.41 406 ASP A C 1
ATOM 3091 O O . ASP A 1 406 ? 64.217 -9.554 -87.633 1.00 49.41 406 ASP A O 1
ATOM 3095 N N . SER A 1 407 ? 63.759 -11.703 -88.028 1.00 46.06 407 SER A N 1
ATOM 3096 C CA . SER A 1 407 ? 64.961 -12.383 -87.487 1.00 46.06 407 SER A CA 1
ATOM 3097 C C . SER A 1 407 ? 64.605 -13.724 -86.848 1.00 46.06 407 SER A C 1
ATOM 3099 O O . SER A 1 407 ? 64.715 -13.952 -85.645 1.00 46.06 407 SER A O 1
ATOM 3101 N N . LEU A 1 408 ? 64.270 -14.691 -87.695 1.00 49.88 408 LEU A N 1
ATOM 3102 C CA . LEU A 1 408 ? 64.321 -16.099 -87.321 1.00 49.88 408 LEU A CA 1
ATOM 3103 C C . LEU A 1 408 ? 65.794 -16.558 -87.289 1.00 49.88 408 LEU A C 1
ATOM 3105 O O . LEU A 1 408 ? 66.243 -17.300 -88.157 1.00 49.88 408 LEU A O 1
ATOM 3109 N N . SER A 1 409 ? 66.569 -16.082 -86.308 1.00 50.62 409 SER A N 1
ATOM 3110 C CA . SER A 1 409 ? 67.835 -16.708 -85.897 1.00 50.62 409 SER A CA 1
ATOM 3111 C C . SER A 1 409 ? 68.314 -16.209 -84.527 1.00 50.62 409 SER A C 1
ATOM 3113 O O . SER A 1 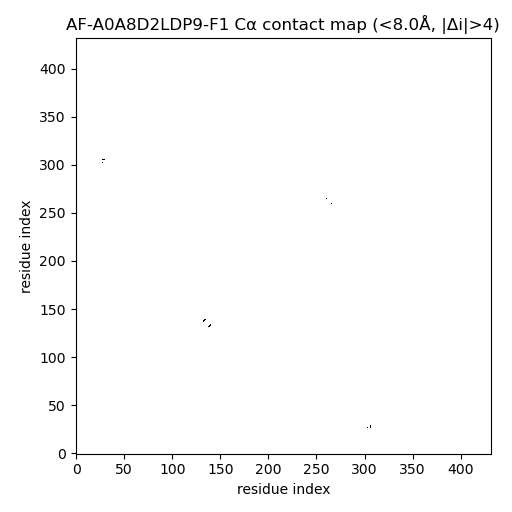409 ? 69.030 -15.215 -84.443 1.00 50.62 409 SER A O 1
ATOM 3115 N N . SER A 1 410 ? 67.929 -16.927 -83.471 1.00 35.72 410 SER A N 1
ATOM 3116 C CA . SER A 1 410 ? 68.740 -17.315 -82.296 1.00 35.72 410 SER A CA 1
ATOM 3117 C C . SER A 1 410 ? 67.754 -17.639 -81.168 1.00 35.72 410 SER A C 1
ATOM 3119 O O . SER A 1 410 ? 67.095 -16.757 -80.639 1.00 35.72 410 SER A O 1
ATOM 3121 N N . CYS A 1 411 ? 67.445 -18.910 -80.911 1.00 37.22 411 CYS A N 1
ATOM 3122 C CA . CYS A 1 411 ? 68.135 -19.695 -79.880 1.00 37.22 411 CYS A CA 1
ATOM 3123 C C . CYS A 1 411 ? 68.317 -18.896 -78.573 1.00 37.22 411 CYS A C 1
ATOM 3125 O O . CYS A 1 411 ? 69.197 -18.043 -78.515 1.00 37.22 411 CYS A O 1
ATOM 3127 N N . GLU A 1 412 ? 67.537 -19.180 -77.526 1.00 38.00 412 GLU A N 1
ATOM 3128 C CA . GLU A 1 412 ? 67.928 -20.129 -76.469 1.00 38.00 412 GLU A CA 1
ATOM 3129 C C . GLU A 1 412 ? 66.874 -20.262 -75.354 1.00 38.00 412 GLU A C 1
ATOM 3131 O O . GLU A 1 412 ? 66.046 -19.392 -75.099 1.00 38.00 412 GLU A O 1
ATOM 3136 N N . GLU A 1 413 ? 66.929 -21.429 -74.720 1.00 39.88 413 GLU A N 1
ATOM 3137 C CA . GLU A 1 413 ? 66.131 -21.914 -73.606 1.00 39.88 413 GLU A CA 1
ATOM 3138 C C . GLU A 1 413 ? 66.303 -21.146 -72.280 1.00 39.88 413 GLU A C 1
ATOM 3140 O O . GLU A 1 413 ? 67.373 -20.660 -71.918 1.00 39.88 413 GLU A O 1
ATOM 3145 N N . SER A 1 414 ? 65.263 -21.302 -71.453 1.00 38.94 414 SER A N 1
ATOM 3146 C CA . SER A 1 414 ? 65.261 -21.309 -69.982 1.00 38.94 414 SER A CA 1
ATOM 3147 C C . SER A 1 414 ? 65.118 -19.967 -69.243 1.00 38.94 414 SER A C 1
ATOM 3149 O O . SER A 1 414 ? 66.030 -19.151 -69.156 1.00 38.94 414 SER A O 1
ATOM 3151 N N . LYS A 1 415 ? 64.012 -19.826 -68.503 1.00 37.94 415 LYS A N 1
ATOM 3152 C CA . LYS A 1 415 ? 63.968 -20.116 -67.056 1.00 37.94 415 LYS A CA 1
ATOM 3153 C C . LYS A 1 415 ? 62.535 -20.034 -66.531 1.00 37.94 415 LYS A C 1
ATOM 3155 O O . LYS A 1 415 ? 61.701 -19.308 -67.055 1.00 37.94 415 LYS A O 1
ATOM 3160 N N . GLY A 1 416 ? 62.264 -20.885 -65.547 1.00 41.03 416 GLY A N 1
ATOM 3161 C CA . GLY A 1 416 ? 60.929 -21.280 -65.129 1.00 41.03 416 GLY A CA 1
ATOM 3162 C C . GLY A 1 416 ? 60.099 -20.193 -64.458 1.00 41.03 416 GLY A C 1
ATOM 3163 O O . GLY A 1 416 ? 60.616 -19.288 -63.810 1.00 41.03 416 GLY A O 1
ATOM 3164 N N . SER A 1 417 ? 58.788 -20.383 -64.548 1.00 36.66 417 SER A N 1
ATOM 3165 C CA . SER A 1 417 ? 57.830 -19.796 -63.625 1.00 36.66 417 SER A CA 1
ATOM 3166 C C . SER A 1 417 ? 57.100 -20.947 -62.941 1.00 36.66 417 SER A C 1
ATOM 3168 O O . SER A 1 417 ? 56.421 -21.749 -63.582 1.00 36.66 417 SER A O 1
ATOM 3170 N N . SER A 1 418 ? 57.361 -21.097 -61.646 1.00 39.06 418 SER A N 1
ATOM 3171 C CA . SER A 1 418 ? 56.723 -22.068 -60.763 1.00 39.06 418 SER A CA 1
ATOM 3172 C C . SER A 1 418 ? 55.197 -21.898 -60.776 1.00 39.06 418 SER A C 1
ATOM 3174 O O . SER A 1 418 ? 54.721 -20.766 -60.876 1.00 39.06 418 SER A O 1
ATOM 3176 N N . PRO A 1 419 ? 54.405 -22.970 -60.596 1.00 42.41 419 PRO A N 1
ATOM 3177 C CA . PRO A 1 419 ? 52.970 -22.821 -60.420 1.00 42.41 419 PRO A CA 1
ATOM 3178 C C . PRO A 1 419 ? 52.712 -22.176 -59.053 1.00 42.41 419 PRO A C 1
ATOM 3180 O O . PRO A 1 419 ? 53.131 -22.695 -58.017 1.00 42.41 419 PRO A O 1
ATOM 3183 N N . ILE A 1 420 ? 52.035 -21.028 -59.042 1.00 43.22 420 ILE A N 1
ATOM 3184 C CA . ILE A 1 420 ? 51.486 -20.451 -57.815 1.00 43.22 420 ILE A CA 1
ATOM 3185 C C . ILE A 1 420 ? 50.312 -21.340 -57.403 1.00 43.22 420 ILE A C 1
ATOM 3187 O O . ILE A 1 420 ? 49.224 -21.277 -57.969 1.00 43.22 420 ILE A O 1
ATOM 3191 N N . SER A 1 421 ? 50.552 -22.199 -56.416 1.00 43.47 421 SER A N 1
ATOM 3192 C CA . SER A 1 421 ? 49.507 -22.901 -55.680 1.00 43.47 421 SER A CA 1
ATOM 3193 C C . SER A 1 421 ? 48.688 -21.879 -54.889 1.00 43.47 421 SER A C 1
ATOM 3195 O O . SER A 1 421 ? 49.087 -21.476 -53.796 1.00 43.47 421 SER A O 1
ATOM 3197 N N . ILE A 1 422 ? 47.542 -21.454 -55.422 1.00 45.50 422 ILE A N 1
ATOM 3198 C CA . ILE A 1 422 ? 46.534 -20.737 -54.636 1.00 45.50 422 ILE A CA 1
ATOM 3199 C C . ILE A 1 422 ? 45.747 -21.793 -53.858 1.00 45.50 422 ILE A C 1
ATOM 3201 O O . ILE A 1 422 ? 44.911 -22.511 -54.401 1.00 45.50 422 ILE A O 1
ATOM 3205 N N . LEU A 1 423 ? 46.080 -21.926 -52.574 1.00 41.53 423 LEU A N 1
ATOM 3206 C CA . LEU A 1 423 ? 45.275 -22.658 -51.602 1.00 41.53 423 LEU A CA 1
ATOM 3207 C C . LEU A 1 423 ? 43.871 -22.035 -51.545 1.00 41.53 423 LEU A C 1
ATOM 3209 O O . LEU A 1 423 ? 43.773 -20.811 -51.429 1.00 41.53 423 LEU A O 1
ATOM 3213 N N . PRO A 1 424 ? 42.785 -22.827 -51.554 1.00 40.72 424 PRO A N 1
ATOM 3214 C CA . PRO A 1 424 ? 41.477 -22.287 -51.237 1.00 40.72 424 PRO A CA 1
ATOM 3215 C C . PRO A 1 424 ? 41.483 -21.876 -49.761 1.00 40.72 424 PRO A C 1
ATOM 3217 O O . PRO A 1 424 ? 41.740 -22.692 -48.872 1.00 40.72 424 PRO A O 1
ATOM 3220 N N . LEU A 1 425 ? 41.206 -20.599 -49.493 1.00 38.69 425 LEU A N 1
ATOM 3221 C CA . LEU A 1 425 ? 40.843 -20.115 -48.164 1.00 38.69 425 LEU A CA 1
ATOM 3222 C C . LEU A 1 425 ? 39.477 -20.708 -47.807 1.00 38.69 425 LEU A C 1
ATOM 3224 O O . LEU A 1 425 ? 38.425 -20.104 -47.985 1.00 38.69 425 LEU A O 1
ATOM 3228 N N . GLN A 1 426 ? 39.514 -21.940 -47.312 1.00 43.62 426 GLN A N 1
ATOM 3229 C CA . GLN A 1 426 ? 38.431 -22.540 -46.562 1.00 43.62 426 GLN A CA 1
ATOM 3230 C C . GLN A 1 426 ? 38.381 -21.830 -45.204 1.00 43.62 426 GLN A C 1
ATOM 3232 O O . GLN A 1 426 ? 39.162 -22.148 -44.307 1.00 43.62 426 GLN A O 1
ATOM 3237 N N . GLN A 1 427 ? 37.475 -20.867 -45.038 1.00 41.91 427 GLN A N 1
ATOM 3238 C CA . GLN A 1 427 ? 36.987 -20.528 -43.704 1.00 41.91 427 GLN A CA 1
ATOM 3239 C C . GLN A 1 427 ? 35.700 -21.313 -43.425 1.00 41.91 427 GLN A C 1
ATOM 3241 O O . GLN A 1 427 ? 34.817 -21.379 -44.282 1.00 41.91 427 GLN A O 1
ATOM 3246 N N . PRO A 1 428 ? 35.595 -21.951 -42.249 1.00 54.56 428 PRO A N 1
ATOM 3247 C CA . PRO A 1 428 ? 34.428 -22.731 -41.885 1.00 54.56 428 PRO A CA 1
ATOM 3248 C C . PRO A 1 428 ? 33.245 -21.801 -41.607 1.00 54.56 428 PRO A C 1
ATOM 3250 O O . PRO A 1 428 ? 33.302 -20.944 -40.726 1.00 54.56 428 PRO A O 1
ATOM 3253 N N . CYS A 1 429 ? 32.138 -22.028 -42.315 1.00 45.62 429 CYS A N 1
ATOM 3254 C CA . CYS A 1 429 ? 30.821 -21.728 -41.773 1.00 45.62 429 CYS A CA 1
ATOM 3255 C C . CYS A 1 429 ? 30.655 -22.544 -40.486 1.00 45.62 429 CYS A C 1
ATOM 3257 O O . CYS A 1 429 ? 30.519 -23.765 -40.527 1.00 45.62 429 CYS A O 1
ATOM 3259 N N . GLY A 1 430 ? 30.704 -21.855 -39.352 1.00 42.12 430 GLY A N 1
ATOM 3260 C CA . GLY A 1 430 ? 30.386 -22.391 -38.039 1.00 42.12 430 GLY A CA 1
ATOM 3261 C C . GLY A 1 430 ? 29.600 -21.346 -37.266 1.00 42.12 430 GLY A C 1
ATOM 3262 O O . GLY A 1 430 ? 30.176 -20.598 -36.486 1.00 42.12 430 GLY A O 1
ATOM 3263 N N . ILE A 1 431 ? 28.294 -21.283 -37.523 1.00 50.66 431 ILE A N 1
ATOM 3264 C CA . ILE A 1 431 ? 27.315 -20.748 -36.578 1.00 50.66 431 ILE A CA 1
ATOM 3265 C C . ILE A 1 431 ? 26.551 -21.967 -36.069 1.00 50.66 431 ILE A C 1
ATOM 3267 O O . ILE A 1 431 ? 25.847 -22.628 -36.834 1.00 50.66 431 ILE A O 1
ATOM 3271 N N . GLY A 1 432 ? 26.765 -22.271 -34.795 1.00 50.41 432 GLY A N 1
ATOM 3272 C CA . GLY A 1 432 ? 25.938 -23.117 -33.949 1.00 50.41 432 GLY A CA 1
ATOM 3273 C C . GLY A 1 432 ? 25.803 -22.407 -32.618 1.00 50.41 432 GLY A C 1
ATOM 3274 O O . GLY A 1 432 ? 26.866 -21.978 -32.110 1.00 50.41 432 GLY A O 1
#

Mean predicted aligned error: 23.71 Å

Secondary structure (DSSP, 8-state):
-----------------------------------------------------------------------------------------SSSHHHHHHHHHHHHHHHHHHHHHHHHHHHHHHHHHHHHHHHHHHHSTTSS----THHHHHHHHHHHHHHHHHHHHHHHHHHHHHHHHHHHHHHHHHHHHHHHHHHHHHHHHHHHHHHHHHHHHHHHHHHHHHHHHHHHHHHHHHHHHHHHHHHHHHHH--------------HHHHHHHHHHHHHHHHHHHHHHHHHHHHHHHHHHHHHHHHHHHHHHHHHHHHHHHHHHHHHHHHHHHHHHHHHHHHHHHHHHHHHHHHHHHHHHHHHHHHHHHHHHHHHHHHHHHHHHHHHHHHHHHHHHHHHHHHHHHHHGGG--------------------------

Sequence (432 aa):
MAGGGACSLGGGSGGRAFGGSSGASAGGGRWASGGGMCSFSGTSESRWQSSGMACNAGGSSWGSGAGWGAGGGGSFGGFSSFESGEGGILTGDEKQTMQNLNDRLATYMGNVQALEEANSELEKKIEEWLERARAGPRGGDQRDYSKYYATIDDLRKQIITTTTDNGTLLLQVDNARLAAADFKLKYDNEMALRQSVEVDTNGLRKVLDEITMTTSDLQMQIESLTEELEYMKKNHEEEMNFETDTTGGGIDVQMNAAPGVDLTALLNKMRAEYEALAEENRQDIEAWFNKQSQELNKQISRNVEETSTNRNEITELRRSLQTLETELQSQLSLKQSLEATLAQTESQYNAQLSQIQGVVSNVEGQVQQIRADMECQNREYEQLLDVKIRLENEIETYHQLLEGGDSLSSCEESKGSSPISILPLQQPCGIG

Foldseek 3Di:
DDDDDDDDDDDDDDDDDDDDDDDDDDDDDDDDDDDDDDDDDPDDPPDPPPPPDDDPPDDDDDDDDDDDDDDDDDDDDDDDDDDDDDDDDDDCPVVVVVVVVV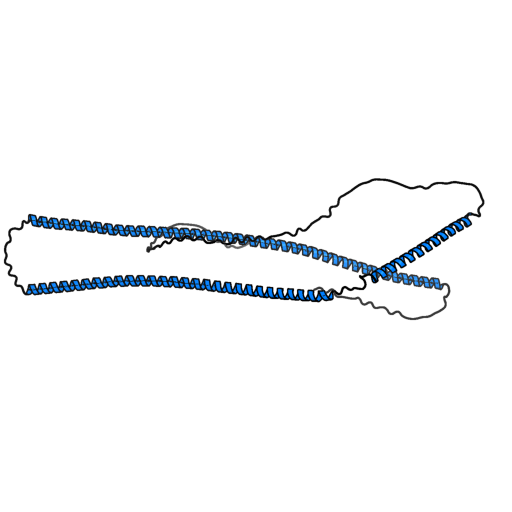VVVVVVVVVVVVVVVVVVVVVVVVVVVVVCVCVPPPNPCPPPCVVVVVVVVVVVVVVVVVVVVVVVVVVVVVVVVVVVVVVVVVVVVVVVVVVVVVVVVVVVVVVVVVVVVVVVVVVVVVVVVVVVVVVVVVVVVVVVVVVVVVVVDPDPPDDDPDPDDPVVVVVVVVVVVVVVVVVVVVVVVVVVVVVVVVVVVVVVVRVVVVVVVVVVVVVVVVVVVVVVVVVVVVVVVVVVVVVVVVVVVVVVVVVVVVVVVVVVVVVVVVVVVVVVVVVVVVVVVVVVVVVVVVVVVVVVVVVCVVVPVPDPDDDDDDDDDDDPPDDPPDDDPDDD

pLDDT: mean 73.9, std 27.3, range [25.94, 98.38]

InterPro domains:
  IPR002957 Keratin, type I [PR01248] (176-189)
  IPR002957 Keratin, type I [PR01248] (197-220)
  IPR002957 Keratin, type I [PR01248] (251-271)
  IPR002957 Keratin, type I [PR01248] (323-338)
  IPR002957 Keratin, type I [PR01248] (349-375)
  IPR002957 Keratin, type I [PTHR23239] (20-415)
  IPR018039 Intermediate filament protein, conserved site [PS00226] (395-403)
  IPR039008 Intermediate filament, rod domain [PF00038] (93-406)
  IPR039008 Intermediate filament, rod domain [PS51842] (94-409)
  IPR039008 Intermediate filament, rod domain [SM01391] (93-408)

Solvent-accessible surface area (backbone atoms only — not comparable to full-atom values): 26724 Å² total; per-residue (Å²): 134,86,79,91,82,91,88,84,82,84,86,83,85,86,85,89,86,91,84,89,82,91,86,88,82,87,86,83,84,82,88,85,90,81,91,78,93,74,95,81,80,91,73,81,83,78,76,81,78,78,82,80,77,76,82,81,78,83,81,77,76,91,76,87,87,81,90,80,88,83,84,82,88,82,89,86,85,80,87,88,80,91,82,91,77,81,90,81,81,98,78,54,66,71,59,52,51,51,46,51,51,48,54,49,47,51,50,49,52,51,51,50,52,54,49,52,52,52,48,55,53,50,52,50,54,50,50,54,48,51,50,46,54,51,71,31,89,75,52,77,56,78,73,78,57,67,73,54,51,57,55,50,51,53,51,50,50,48,53,51,52,53,49,55,50,50,52,50,50,51,52,52,50,51,50,52,50,53,54,50,51,53,50,48,53,52,48,55,52,50,50,52,52,49,52,52,52,52,52,52,52,54,50,51,49,52,52,50,51,52,51,49,51,53,49,52,53,50,48,52,52,49,51,52,52,51,51,51,51,50,50,52,50,50,50,49,51,52,48,51,49,48,53,52,53,55,74,70,50,87,76,80,82,77,86,72,85,70,75,84,72,57,61,66,61,53,52,50,46,53,49,50,52,51,52,50,53,52,50,50,51,50,51,49,50,50,51,50,51,50,53,52,52,50,51,50,50,51,51,50,54,51,51,51,52,47,53,51,49,54,51,50,51,54,53,49,53,52,50,50,51,52,52,52,50,52,50,52,53,50,52,52,52,49,50,52,52,50,54,50,52,49,56,51,50,52,52,51,50,52,52,52,50,52,51,51,50,51,51,49,54,50,52,52,49,52,54,52,49,54,51,52,52,50,54,51,52,50,54,52,50,53,52,51,49,53,53,49,54,52,51,51,53,50,50,51,53,51,47,52,57,65,63,46,76,78,64,93,78,76,90,84,86,88,80,87,80,80,85,82,81,77,74,81,86,79,72,81,93,79,90,129

Organism: Varanus komodoensis (NCBI:txid61221)

Radius of gyration: 67.92 Å; Cα contacts (8 Å, |Δi|>4): 10; chains: 1; bounding box: 140×85×211 Å